Protein AF-A0A261Y0R3-F1 (afdb_monomer)

Foldseek 3Di:
DDDDDDDDDDDDDDDDDDDDDDDDDDDDDDDDDDDDDPPDDDDDDDDDDDDDPPPVVVVVVVVVVVVVVVCQQLDDPVCLVVLLVLLLLLLLLVLLLLLLLLVLLLCLLVVNPQALPLRLPSDSLSSLLSQCRPPPRSLVVLVSSLVSLVSNLVSLQVQQVSLGQQAPPDFPVCSNVPRHVVSVVVSVVSVVSSVSSVVSSPDDSVRSSCVVQPAAPDVCLQPPPVSLVVLLVLLVVLVVLLVVLLCCLVVVPCLLQWQLVDPPDPDPVVSVLLSNLSNLLSNLSSLVSNLVSVLSVVSNVDDDDPPDRYSSSVSLVVLSVDPNSSVVSNSSSVSSNSNSVSSNSCSPTGDVVGHHSVPPDPPDDDPPDPDDDDPDPDQWDKDKADAQGKDKDKDFDDAFFKKKKKKAWPDKDPLFKWKWKAAPVRHTPDTDGGDGIDMDIDGHHHGTMMMMMIGNSVGRHMMIMMTMDMDTRDPPPPDPPDDDDPVVVVVVVVVVVVVVVVSVVVVVVVVVVVVVVVVSVVVVVVVVVVVVVVVVVVVVVVVVVVVVVVVPPPPPPD

Mean predicted aligned error: 19.95 Å

Radius of gyration: 36.65 Å; Cα contacts (8 Å, |Δi|>4): 624; chains: 1; bounding box: 91×104×97 Å

InterPro domains:
  IPR009038 GOLD domain [PF01105] (384-553)
  IPR009038 GOLD domain [PS50866] (390-472)
  IPR009038 GOLD domain [SM01190] (380-553)
  IPR009597 Domain of unknown function DUF1206 [PF06724] (89-163)
  IPR015720 Transmembrane emp24 domain-containing protein [PTHR22811] (384-552)
  IPR036598 GOLD domain superfamily [SSF101576] (389-477)

Solvent-accessible surface area (backbone atoms only — not comparable to full-atom values): 31501 Å² total; per-residue (Å²): 133,83,88,87,90,82,87,87,79,87,85,86,89,80,89,81,87,86,88,80,92,81,90,82,85,93,82,83,82,87,80,86,78,76,94,70,85,87,85,75,90,86,77,93,76,95,77,86,86,81,100,70,62,67,70,59,52,50,50,49,51,52,48,50,50,56,45,54,65,57,56,72,51,66,51,64,78,88,48,42,68,57,46,36,51,35,51,28,48,23,28,41,43,50,13,54,54,35,32,48,44,12,50,47,41,34,35,52,75,70,65,52,84,46,60,78,72,32,58,62,39,76,48,76,66,24,45,52,44,42,42,52,51,39,82,94,52,10,61,59,51,50,51,54,48,46,54,30,46,54,43,29,33,54,45,25,43,48,37,21,74,56,35,46,37,55,39,91,90,48,58,71,66,62,32,44,47,62,24,24,48,48,30,37,55,49,22,53,56,50,47,54,52,45,53,53,50,57,55,53,73,74,46,52,75,70,52,52,49,52,59,66,75,60,54,50,64,58,61,61,42,61,73,34,72,70,23,41,50,51,40,52,54,49,20,53,51,27,46,52,48,17,53,52,25,42,51,40,25,73,69,43,72,67,44,79,52,26,58,60,58,46,90,84,48,88,54,67,68,57,39,52,51,54,53,50,30,41,28,48,14,29,40,21,50,14,53,53,29,40,53,53,18,52,48,39,50,46,61,72,75,47,84,79,62,98,80,66,46,36,71,69,32,47,50,49,54,60,33,56,72,40,74,69,36,43,53,49,41,42,52,40,13,53,22,24,35,37,26,13,54,33,28,45,48,41,42,74,38,39,53,55,70,44,67,33,76,82,70,64,76,78,82,63,92,76,73,84,72,91,77,77,81,87,77,86,79,72,79,66,50,74,46,79,37,45,46,60,26,69,53,74,50,74,50,80,41,51,62,64,23,38,46,33,45,38,39,35,47,75,44,40,81,89,36,52,36,31,37,40,29,27,43,67,83,73,46,76,78,47,76,46,76,67,40,39,61,53,76,49,77,49,66,31,86,58,68,39,49,33,38,40,34,44,36,33,66,86,29,87,77,46,42,34,32,38,39,36,37,81,49,44,98,53,74,71,75,80,82,77,88,71,84,78,56,74,66,60,54,55,51,48,56,50,51,52,53,51,50,54,52,50,55,53,49,53,53,52,53,57,53,51,51,56,55,48,53,54,50,50,55,51,51,53,54,53,50,54,53,52,51,52,53,51,52,50,52,52,51,50,55,52,49,52,51,51,50,53,53,58,70,70,57,70,81,78,83,124

Nearest PDB structures (foldseek):
  5gu5-assembly1_A  TM=9.757E-01  e=8.443E-09  Mus musculus
  5azw-assembly1_B  TM=9.640E-01  e=9.280E-09  Homo sapiens
  7rrm-assembly2_B-2  TM=8.337E-01  e=2.131E-06  Homo sapiens
  1sfp-assembly1_A-2  TM=5.080E-01  e=5.993E-03  Bos taurus
  6uzl-assembly1_B  TM=1.664E-01  e=9.117E+00  Escherichia coli

Organism: NCBI:txid1938954

Structure (mmCIF, N/CA/C/O backbone):
data_AF-A0A261Y0R3-F1
#
_entry.id   AF-A0A261Y0R3-F1
#
loop_
_atom_site.group_PDB
_atom_site.id
_atom_site.type_symbol
_atom_site.label_atom_id
_atom_site.label_alt_id
_atom_site.label_comp_id
_atom_site.label_asym_id
_atom_site.label_entity_id
_atom_site.label_seq_id
_atom_site.pdbx_PDB_ins_code
_atom_site.Cartn_x
_atom_site.Cartn_y
_atom_site.Cartn_z
_atom_site.occupancy
_atom_site.B_iso_or_equiv
_atom_site.auth_seq_id
_atom_site.auth_comp_id
_atom_site.auth_asym_id
_atom_site.auth_atom_id
_atom_site.pdbx_PDB_model_num
ATOM 1 N N . MET A 1 1 ? 40.720 69.774 -1.653 1.00 34.31 1 MET A N 1
ATOM 2 C CA . MET A 1 1 ? 41.125 68.834 -0.587 1.00 34.31 1 MET A CA 1
ATOM 3 C C . MET A 1 1 ? 40.063 67.745 -0.519 1.00 34.31 1 MET A C 1
ATOM 5 O O . MET A 1 1 ? 38.923 68.111 -0.297 1.00 34.31 1 MET A O 1
ATOM 9 N N . TYR A 1 2 ? 40.461 66.498 -0.815 1.00 32.59 2 TYR A N 1
ATOM 10 C CA . TYR A 1 2 ? 39.839 65.190 -0.502 1.00 32.59 2 TYR A CA 1
ATOM 11 C C . TYR A 1 2 ? 38.308 65.041 -0.673 1.00 32.59 2 TYR A C 1
ATOM 13 O O . TYR A 1 2 ? 37.530 65.667 0.028 1.00 32.59 2 TYR A O 1
ATOM 21 N N . ALA A 1 3 ? 37.837 64.347 -1.718 1.00 27.88 3 ALA A N 1
ATOM 22 C CA . ALA A 1 3 ? 37.644 62.885 -1.798 1.00 27.88 3 ALA A CA 1
ATOM 23 C C . ALA A 1 3 ? 36.544 62.378 -0.847 1.00 27.88 3 ALA A C 1
ATOM 25 O O . ALA A 1 3 ? 36.754 62.379 0.357 1.00 27.88 3 ALA A O 1
ATOM 26 N N . ASP A 1 4 ? 35.401 61.929 -1.379 1.00 28.25 4 ASP A N 1
ATOM 27 C CA . ASP A 1 4 ? 35.098 60.492 -1.429 1.00 28.25 4 ASP A CA 1
ATOM 28 C C . ASP A 1 4 ? 33.866 60.179 -2.304 1.00 28.25 4 ASP A C 1
ATOM 30 O O . ASP A 1 4 ? 33.031 61.027 -2.615 1.00 28.25 4 ASP A O 1
ATOM 34 N N . THR A 1 5 ? 33.826 58.932 -2.743 1.00 30.97 5 THR A N 1
ATOM 35 C CA . THR A 1 5 ? 33.056 58.329 -3.827 1.00 30.97 5 THR A CA 1
ATOM 36 C C . THR A 1 5 ? 31.648 57.877 -3.413 1.00 30.97 5 THR A C 1
ATOM 38 O O . THR A 1 5 ? 31.464 57.165 -2.433 1.00 30.97 5 THR A O 1
ATOM 41 N N . SER A 1 6 ? 30.625 58.222 -4.208 1.00 28.48 6 SER A N 1
ATOM 42 C CA . SER A 1 6 ? 29.364 57.462 -4.275 1.00 28.48 6 SER A CA 1
ATOM 43 C C . SER A 1 6 ? 28.665 57.660 -5.629 1.00 28.48 6 SER A C 1
ATOM 45 O O . SER A 1 6 ? 28.485 58.772 -6.119 1.00 28.48 6 SER A O 1
ATOM 47 N N . THR A 1 7 ? 28.319 56.545 -6.269 1.00 30.41 7 THR A N 1
ATOM 48 C CA . THR A 1 7 ? 27.635 56.441 -7.568 1.00 30.41 7 THR A CA 1
ATOM 49 C C . THR A 1 7 ? 26.170 56.895 -7.496 1.00 30.41 7 THR A C 1
ATOM 51 O O . THR A 1 7 ? 25.493 56.542 -6.523 1.00 30.41 7 THR A O 1
ATOM 54 N N . PRO A 1 8 ? 25.616 57.580 -8.518 1.00 30.44 8 PRO A N 1
ATOM 55 C CA . PRO A 1 8 ? 24.230 58.019 -8.498 1.00 30.44 8 PRO A CA 1
ATOM 56 C C . PRO A 1 8 ? 23.245 57.018 -9.121 1.00 30.44 8 PRO A C 1
ATOM 58 O O . PRO A 1 8 ? 23.555 56.184 -9.968 1.00 30.44 8 PRO A O 1
ATOM 61 N N . LYS A 1 9 ? 22.013 57.175 -8.644 1.00 25.30 9 LYS A N 1
ATOM 62 C CA . LYS A 1 9 ? 20.755 56.494 -8.948 1.00 25.30 9 LYS A CA 1
ATOM 63 C C . LYS A 1 9 ? 20.039 57.069 -10.193 1.00 25.30 9 LYS A C 1
ATOM 65 O O . LYS A 1 9 ? 19.976 58.285 -10.314 1.00 25.30 9 LYS A O 1
ATOM 70 N N . TYR A 1 10 ? 19.315 56.179 -10.899 1.00 30.14 10 TYR A N 1
ATOM 71 C CA . TYR A 1 10 ? 18.010 56.352 -11.602 1.00 30.14 10 TYR A CA 1
ATOM 72 C C . TYR A 1 10 ? 17.944 57.235 -12.878 1.00 30.14 10 TYR A C 1
ATOM 74 O O . TYR A 1 10 ? 18.709 58.185 -12.984 1.00 30.14 10 TYR A O 1
ATOM 82 N N . PRO A 1 11 ? 17.053 56.932 -13.868 1.00 32.66 11 PRO A N 1
ATOM 83 C CA . PRO A 1 11 ? 15.592 57.128 -13.730 1.00 32.66 11 PRO A CA 1
ATOM 84 C C . PRO A 1 11 ? 14.647 56.112 -14.425 1.00 32.66 11 PRO A C 1
ATOM 86 O O . PRO A 1 11 ? 14.987 55.453 -15.401 1.00 32.66 11 PRO A O 1
ATOM 89 N N . ARG A 1 12 ? 13.401 56.037 -13.919 1.00 32.41 12 ARG A N 1
ATOM 90 C CA . ARG A 1 12 ? 12.186 55.694 -14.700 1.00 32.41 12 ARG A CA 1
ATOM 91 C C . ARG A 1 12 ? 11.641 56.979 -15.337 1.00 32.41 12 ARG A C 1
ATOM 93 O O . ARG A 1 12 ? 11.852 58.040 -14.749 1.00 32.41 12 ARG A O 1
ATOM 100 N N . PRO A 1 13 ? 10.890 56.913 -16.448 1.00 34.12 13 PRO A N 1
ATOM 101 C CA . PRO A 1 13 ? 9.424 57.145 -16.400 1.00 34.12 13 PRO A CA 1
ATOM 102 C C . PRO A 1 13 ? 8.682 56.313 -17.496 1.00 34.12 13 PRO A C 1
ATOM 104 O O . PRO A 1 13 ? 9.340 55.729 -18.341 1.00 34.12 13 PRO A O 1
ATOM 107 N N . THR A 1 14 ? 7.363 56.113 -17.626 1.00 25.03 14 THR A N 1
ATOM 108 C CA . THR A 1 14 ? 6.108 56.587 -17.007 1.00 25.03 14 THR A CA 1
ATOM 109 C C . THR A 1 14 ? 4.926 55.846 -17.667 1.00 25.03 14 THR A C 1
ATOM 111 O O . THR A 1 14 ? 5.022 55.511 -18.841 1.00 25.03 14 THR A O 1
ATOM 114 N N . ALA A 1 15 ? 3.800 55.773 -16.933 1.00 29.19 15 ALA A N 1
ATOM 115 C CA . ALA A 1 15 ? 2.401 55.847 -17.410 1.00 29.19 15 ALA A CA 1
ATOM 116 C C . ALA A 1 15 ? 1.828 54.645 -18.213 1.00 29.19 15 ALA A C 1
ATOM 118 O O . ALA A 1 15 ? 2.502 54.061 -19.038 1.00 29.19 15 ALA A O 1
ATOM 119 N N . SER A 1 16 ? 0.562 54.225 -18.089 1.00 23.27 16 SER A N 1
ATOM 120 C CA . SER A 1 16 ? -0.589 54.709 -17.316 1.00 23.27 16 SER A CA 1
ATOM 121 C C . SER A 1 16 ? -1.772 53.727 -17.482 1.00 23.27 16 SER A C 1
ATOM 123 O O . SER A 1 16 ? -2.075 53.331 -18.598 1.00 23.27 16 SER A O 1
ATOM 125 N N . TRP A 1 17 ? -2.436 53.406 -16.363 1.00 24.73 17 TRP A N 1
ATOM 126 C CA . TRP A 1 17 ? -3.887 53.207 -16.155 1.00 24.73 17 TRP A CA 1
ATOM 127 C C . TRP A 1 17 ? -4.732 52.309 -17.086 1.00 24.73 17 TRP A C 1
ATOM 129 O O . TRP A 1 17 ? -5.070 52.676 -18.203 1.00 24.73 17 TRP A O 1
ATOM 139 N N . SER A 1 18 ? -5.337 51.254 -16.529 1.00 26.66 18 SER A N 1
ATOM 140 C CA . SER A 1 18 ? -6.698 51.292 -15.937 1.00 26.66 18 SER A CA 1
ATOM 141 C C . SER A 1 18 ? -7.334 49.895 -15.862 1.00 26.66 18 SER A C 1
ATOM 143 O O . SER A 1 18 ? -7.109 49.015 -16.686 1.00 26.66 18 SER A O 1
ATOM 145 N N . ALA A 1 19 ? -8.096 49.688 -14.792 1.00 30.17 19 ALA A N 1
ATOM 146 C CA . ALA A 1 19 ? -8.716 48.432 -14.404 1.00 30.17 19 ALA A CA 1
ATOM 147 C C . ALA A 1 19 ? -10.058 48.189 -15.114 1.00 30.17 19 ALA A C 1
ATOM 149 O O . ALA A 1 19 ? -10.829 49.126 -15.286 1.00 30.17 19 ALA A O 1
ATOM 150 N N . HIS A 1 20 ? -10.413 46.919 -15.354 1.00 25.52 20 HIS A N 1
ATOM 151 C CA . HIS A 1 20 ? -11.785 46.459 -15.119 1.00 25.52 20 HIS A CA 1
ATOM 152 C C . HIS A 1 20 ? -11.902 44.934 -14.960 1.00 25.52 20 HIS A C 1
ATOM 154 O O . HIS A 1 20 ? -11.542 44.145 -15.827 1.00 25.52 20 HIS A O 1
ATOM 160 N N . PHE A 1 21 ? -12.482 44.539 -13.827 1.00 30.06 21 PHE A N 1
ATOM 161 C CA . PHE A 1 21 ? -13.092 43.237 -13.568 1.00 30.06 21 PHE A CA 1
ATOM 162 C C . PHE A 1 21 ? -14.248 42.944 -14.544 1.00 30.06 21 PHE A C 1
ATOM 164 O O . PHE A 1 21 ? -15.192 43.735 -14.610 1.00 30.06 21 PHE A O 1
ATOM 171 N N . ARG A 1 22 ? -14.289 41.739 -15.139 1.00 25.25 22 ARG A N 1
ATOM 172 C CA . ARG A 1 22 ? -15.546 40.980 -15.308 1.00 25.25 22 ARG A CA 1
ATOM 173 C C . ARG A 1 22 ? -15.308 39.472 -15.506 1.00 25.25 22 ARG A C 1
ATOM 175 O O . ARG A 1 22 ? -14.418 39.048 -16.229 1.00 25.25 22 ARG A O 1
ATOM 182 N N . LYS A 1 23 ? -16.128 38.686 -14.800 1.00 26.17 23 LYS A N 1
ATOM 183 C CA . LYS A 1 23 ? -16.271 37.218 -14.817 1.00 26.17 23 LYS A CA 1
ATOM 184 C C . LYS A 1 23 ? -16.770 36.698 -16.181 1.00 26.17 23 LYS A C 1
ATOM 186 O O . LYS A 1 23 ? -17.637 37.349 -16.749 1.00 26.17 23 LYS A O 1
ATOM 191 N N . MET A 1 24 ? -16.381 35.476 -16.574 1.00 23.56 24 MET A N 1
ATOM 192 C CA . MET A 1 24 ? -17.251 34.282 -16.752 1.00 23.56 24 MET A CA 1
ATOM 193 C C . MET A 1 24 ? -16.729 33.272 -17.799 1.00 23.56 24 MET A C 1
ATOM 195 O O . MET A 1 24 ? -16.455 33.632 -18.931 1.00 23.56 24 MET A O 1
ATOM 199 N N . ASN A 1 25 ? -16.729 32.002 -17.367 1.00 23.44 25 ASN A N 1
ATOM 200 C CA . ASN A 1 25 ? -16.987 30.730 -18.067 1.00 23.44 25 ASN A CA 1
ATOM 201 C C . ASN A 1 25 ? -16.216 30.287 -19.331 1.00 23.44 25 ASN A C 1
ATOM 203 O O . ASN A 1 25 ? -16.218 30.976 -20.344 1.00 23.44 25 ASN A O 1
ATOM 207 N N . PRO A 1 26 ? -15.744 29.018 -19.340 1.00 29.41 26 PRO A N 1
ATOM 208 C CA . PRO A 1 26 ? -15.470 28.254 -20.545 1.00 29.41 26 PRO A CA 1
ATOM 209 C C . PRO A 1 26 ? -16.675 27.364 -20.900 1.00 29.41 26 PRO A C 1
ATOM 211 O O . PRO A 1 26 ? -17.088 26.486 -20.146 1.00 29.41 26 PRO A O 1
ATOM 214 N N . PHE A 1 27 ? -17.220 27.584 -22.081 1.00 29.11 27 PHE A N 1
ATOM 215 C CA . PHE A 1 27 ? -18.154 26.734 -22.813 1.00 29.11 27 PHE A CA 1
ATOM 216 C C . PHE A 1 27 ? -17.873 27.122 -24.278 1.00 29.11 27 PHE A C 1
ATOM 218 O O . PHE A 1 27 ? -17.597 28.282 -24.545 1.00 29.11 27 PHE A O 1
ATOM 225 N N . GLN A 1 28 ? -17.856 26.288 -25.303 1.00 25.39 28 GLN A N 1
ATOM 226 C CA . GLN A 1 28 ? -18.308 24.929 -25.549 1.00 25.39 28 GLN A CA 1
ATOM 227 C C . GLN A 1 28 ? -18.122 24.838 -27.069 1.00 25.39 28 GLN A C 1
ATOM 229 O O . GLN A 1 28 ? -18.602 25.728 -27.761 1.00 25.39 28 GLN A O 1
ATOM 234 N N . HIS A 1 29 ? -17.500 23.808 -27.628 1.00 24.48 29 HIS A N 1
ATOM 235 C CA . HIS A 1 29 ? -17.935 23.388 -28.956 1.00 24.48 29 HIS A CA 1
ATOM 236 C C . HIS A 1 29 ? -18.104 21.881 -28.937 1.00 24.48 29 HIS A C 1
ATOM 238 O O . HIS A 1 29 ? -17.184 21.105 -28.689 1.00 24.48 29 HIS A O 1
ATOM 244 N N . HIS A 1 30 ? -19.373 21.518 -29.079 1.00 26.02 30 HIS A N 1
ATOM 245 C CA . HIS A 1 30 ? -19.859 20.183 -29.331 1.00 26.02 30 HIS A CA 1
ATOM 246 C C . HIS A 1 30 ? -19.267 19.667 -30.644 1.00 26.02 30 HIS A C 1
ATOM 248 O O . HIS A 1 30 ? -19.454 20.291 -31.681 1.00 26.02 30 HIS A O 1
ATOM 254 N N . ALA A 1 31 ? -18.690 18.471 -30.608 1.00 25.45 31 ALA A N 1
ATOM 255 C CA . ALA A 1 31 ? -18.815 17.527 -31.707 1.00 25.45 31 ALA A CA 1
ATOM 256 C C . ALA A 1 31 ? -19.479 16.276 -31.125 1.00 25.45 31 ALA A C 1
ATOM 258 O O . ALA A 1 31 ? -18.895 15.535 -30.336 1.00 25.45 31 ALA A O 1
ATOM 259 N N . ARG A 1 32 ? -20.770 16.132 -31.422 1.00 24.27 32 ARG A N 1
ATOM 260 C CA . ARG A 1 32 ? -21.568 14.940 -31.150 1.00 24.27 32 ARG A CA 1
ATOM 261 C C . ARG A 1 32 ? -21.249 13.971 -32.290 1.00 24.27 32 ARG A C 1
ATOM 263 O O . ARG A 1 32 ? -21.796 14.136 -33.372 1.00 24.27 32 ARG A O 1
ATOM 270 N N . VAL A 1 33 ? -20.338 13.027 -32.076 1.00 27.70 33 VAL A N 1
ATOM 271 C CA . VAL A 1 33 ? -20.191 11.882 -32.983 1.00 27.70 33 VAL A CA 1
ATOM 272 C C . VAL A 1 33 ? -21.036 10.769 -32.383 1.00 27.70 33 VAL A C 1
ATOM 274 O O . VAL A 1 33 ? -20.774 10.320 -31.269 1.00 27.70 33 VAL A O 1
ATOM 277 N N . ASN A 1 34 ? -22.127 10.444 -33.071 1.00 25.38 34 ASN A N 1
ATOM 278 C CA . ASN A 1 34 ? -22.940 9.278 -32.769 1.00 25.38 34 ASN A CA 1
ATOM 279 C C . ASN A 1 34 ? -22.123 8.031 -33.121 1.00 25.38 34 ASN A C 1
ATOM 281 O O . ASN A 1 34 ? -21.558 7.970 -34.212 1.00 25.38 34 ASN A O 1
ATOM 285 N N . ASP A 1 35 ? -22.088 7.060 -32.211 1.00 30.53 35 ASP A N 1
ATOM 286 C CA . ASP A 1 35 ? -21.674 5.696 -32.524 1.00 30.53 35 ASP A CA 1
ATOM 287 C C . ASP A 1 35 ? -22.646 5.136 -33.574 1.00 30.53 35 ASP A C 1
ATOM 289 O O . ASP A 1 35 ? -23.838 4.971 -33.305 1.00 30.53 35 ASP A O 1
ATOM 293 N N . VAL A 1 36 ? -22.137 4.892 -34.780 1.00 33.00 36 VAL A N 1
ATOM 294 C CA . VAL A 1 36 ? -22.746 3.994 -35.760 1.00 33.00 36 VAL A CA 1
ATOM 295 C C . VAL A 1 36 ? -21.705 2.932 -36.077 1.00 33.00 36 VAL A C 1
ATOM 297 O O . VAL A 1 36 ? -20.539 3.240 -36.320 1.00 33.00 36 VAL A O 1
ATOM 300 N N . ASP A 1 37 ? -22.169 1.692 -36.004 1.00 31.95 37 ASP A N 1
ATOM 301 C CA . ASP A 1 37 ? -21.480 0.429 -36.231 1.00 31.95 37 ASP A CA 1
ATOM 302 C C . ASP A 1 37 ? -20.382 0.482 -37.309 1.00 31.95 37 ASP A C 1
ATOM 304 O O . ASP A 1 37 ? -20.664 0.562 -38.503 1.00 31.95 37 ASP A O 1
ATOM 308 N N . LEU A 1 38 ? -19.122 0.340 -36.892 1.00 31.03 38 LEU A N 1
ATOM 309 C CA . LEU A 1 38 ? -17.994 0.031 -37.777 1.00 31.03 38 LEU A CA 1
ATOM 310 C C . LEU A 1 38 ? -17.592 -1.438 -37.598 1.00 31.03 38 LEU A C 1
ATOM 312 O O . LEU A 1 38 ? -16.475 -1.751 -37.204 1.00 31.03 38 LEU A O 1
ATOM 316 N N . GLU A 1 39 ? -18.525 -2.349 -37.878 1.00 31.86 39 GLU A N 1
ATOM 317 C CA . GLU A 1 39 ? -18.206 -3.773 -38.082 1.00 31.86 39 GLU A CA 1
ATOM 318 C C . GLU A 1 39 ? -18.820 -4.343 -39.369 1.00 31.86 39 GLU A C 1
ATOM 320 O O . GLU A 1 39 ? -18.958 -5.552 -39.531 1.00 31.86 39 GLU A O 1
ATOM 325 N N . LYS A 1 40 ? -19.183 -3.499 -40.343 1.00 33.62 40 LYS A N 1
ATOM 326 C CA . LYS A 1 40 ? -19.582 -3.986 -41.670 1.00 33.62 40 LYS A CA 1
ATOM 327 C C . LYS A 1 40 ? -19.049 -3.088 -42.779 1.00 33.62 40 LYS A C 1
ATOM 329 O O . LYS A 1 40 ? -19.318 -1.897 -42.787 1.00 33.62 40 LYS A O 1
ATOM 334 N N . GLN A 1 41 ? -18.406 -3.747 -43.745 1.00 29.61 41 GLN A N 1
ATOM 335 C CA . GLN A 1 41 ? -17.941 -3.274 -45.056 1.00 29.61 41 GLN A CA 1
ATOM 336 C C . GLN A 1 41 ? -16.520 -2.700 -45.126 1.00 29.61 41 GLN A C 1
ATOM 338 O O . GLN A 1 41 ? -16.313 -1.499 -45.024 1.00 29.61 41 GLN A O 1
ATOM 343 N N . ALA A 1 42 ? -15.570 -3.567 -45.482 1.00 28.81 42 ALA A N 1
ATOM 344 C CA . ALA A 1 42 ? -14.589 -3.262 -46.525 1.00 28.81 42 ALA A CA 1
ATOM 345 C C . ALA A 1 42 ? -14.045 -4.577 -47.113 1.00 28.81 42 ALA A C 1
ATOM 347 O O . ALA A 1 42 ? -13.197 -5.243 -46.529 1.00 28.81 42 ALA A O 1
ATOM 348 N N . GLN A 1 43 ? -14.599 -4.969 -48.258 1.00 29.80 43 GLN A N 1
ATOM 349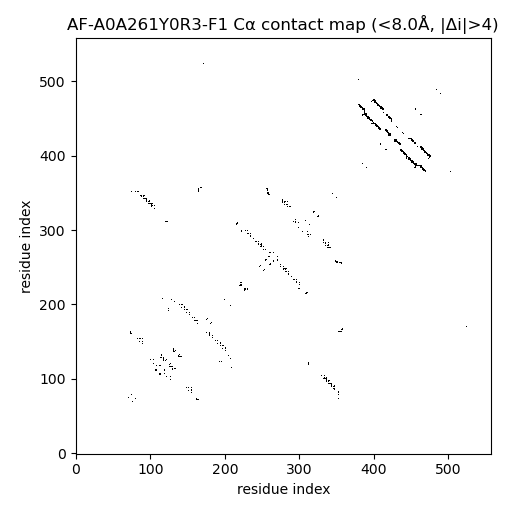 C CA . GLN A 1 43 ? -14.032 -5.951 -49.186 1.00 29.80 43 GLN A CA 1
ATOM 350 C C . GLN A 1 43 ? -13.111 -5.174 -50.152 1.00 29.80 43 GLN A C 1
ATOM 352 O O . GLN A 1 43 ? -13.426 -4.011 -50.436 1.00 29.80 43 GLN A O 1
ATOM 357 N N . PRO A 1 44 ? -11.990 -5.733 -50.643 1.00 32.88 44 PRO A N 1
ATOM 358 C CA . PRO A 1 44 ? -10.977 -4.937 -51.326 1.00 32.88 44 PRO A CA 1
ATOM 359 C C . PRO A 1 44 ? -11.442 -4.557 -52.738 1.00 32.88 44 PRO A C 1
ATOM 361 O O . PRO A 1 44 ? -12.013 -5.378 -53.457 1.00 32.88 44 PRO A O 1
ATOM 364 N N . ARG A 1 45 ? -11.192 -3.308 -53.141 1.00 28.05 45 ARG A N 1
ATOM 365 C CA . ARG A 1 45 ? -11.156 -2.911 -54.553 1.00 28.05 45 ARG A CA 1
ATOM 366 C C . ARG A 1 45 ? -9.771 -2.378 -54.874 1.00 28.05 45 ARG A C 1
ATOM 368 O O . ARG A 1 45 ? -9.328 -1.410 -54.261 1.00 28.05 45 ARG A O 1
ATOM 375 N N . ASP A 1 46 ? -9.157 -3.002 -55.866 1.00 37.41 46 ASP A N 1
ATOM 376 C CA . ASP A 1 46 ? -7.941 -2.563 -56.533 1.00 37.41 46 ASP A CA 1
ATOM 377 C C . ASP A 1 46 ? -8.189 -1.265 -57.306 1.00 37.41 46 ASP A C 1
ATOM 379 O O . ASP A 1 46 ? -8.961 -1.289 -58.260 1.00 37.41 46 ASP A O 1
ATOM 383 N N . ILE A 1 47 ? -7.520 -0.165 -56.937 1.00 32.72 47 ILE A N 1
ATOM 384 C CA . ILE A 1 47 ? -7.073 0.903 -57.854 1.00 32.72 47 ILE A CA 1
ATOM 385 C C . ILE A 1 47 ? -5.789 1.507 -57.264 1.00 32.72 47 ILE A C 1
ATOM 387 O O . ILE A 1 47 ? -5.764 1.925 -56.109 1.00 32.72 47 ILE A O 1
ATOM 391 N N . GLY A 1 48 ? -4.715 1.511 -58.056 1.00 30.22 48 GLY A N 1
ATOM 392 C CA . GLY A 1 48 ? -3.382 1.939 -57.641 1.00 30.22 48 GLY A CA 1
ATOM 393 C C . GLY A 1 48 ? -3.155 3.452 -57.561 1.00 30.22 48 GLY A C 1
ATOM 394 O O . GLY A 1 48 ? -3.928 4.253 -58.082 1.00 30.22 48 GLY A O 1
ATOM 395 N N . GLY A 1 49 ? -2.003 3.799 -56.975 1.00 31.34 49 GLY A N 1
ATOM 396 C CA . GLY A 1 49 ? -1.293 5.062 -57.199 1.00 31.34 49 GLY A CA 1
ATOM 397 C C . GLY A 1 49 ? -1.282 6.068 -56.039 1.00 31.34 49 GLY A C 1
ATOM 398 O O . GLY A 1 49 ? -2.301 6.665 -55.721 1.00 31.34 49 GLY A O 1
ATOM 399 N N . ASN A 1 50 ? -0.065 6.344 -55.548 1.00 30.56 50 ASN A N 1
ATOM 400 C CA . ASN A 1 50 ? 0.408 7.509 -54.775 1.00 30.56 50 ASN A CA 1
ATOM 401 C C . ASN A 1 50 ? 0.183 7.612 -53.245 1.00 30.56 50 ASN A C 1
ATOM 403 O O . ASN A 1 50 ? -0.785 8.172 -52.747 1.00 30.56 50 ASN A O 1
ATOM 407 N N . GLN A 1 51 ? 1.218 7.189 -52.505 1.00 37.69 51 GLN A N 1
ATOM 408 C CA . GLN A 1 51 ? 2.073 8.025 -51.631 1.00 37.69 51 GLN A CA 1
ATOM 409 C C . GLN A 1 51 ? 1.471 8.962 -50.553 1.00 37.69 51 GLN A C 1
ATOM 411 O O . GLN A 1 51 ? 2.155 9.877 -50.105 1.00 37.69 51 GLN A O 1
ATOM 416 N N . GLN A 1 52 ? 0.261 8.715 -50.044 1.00 33.28 52 GLN A N 1
ATOM 417 C CA . GLN A 1 52 ? -0.288 9.427 -48.865 1.00 33.28 52 GLN A CA 1
ATOM 418 C C . GLN A 1 52 ? -0.778 8.501 -47.729 1.00 33.28 52 GLN A C 1
ATOM 420 O O . GLN A 1 52 ? -1.611 8.890 -46.915 1.00 33.28 52 GLN A O 1
ATOM 425 N N . GLY A 1 53 ? -0.263 7.267 -47.650 1.00 30.56 53 GLY A N 1
ATOM 426 C CA . GLY A 1 53 ? -0.690 6.267 -46.653 1.00 30.56 53 GLY A CA 1
ATOM 427 C C . GLY A 1 53 ? -0.008 6.344 -45.277 1.00 30.56 53 GLY A C 1
ATOM 428 O O . GLY A 1 53 ? -0.594 5.916 -44.289 1.00 30.56 53 GLY A O 1
ATOM 429 N N . GLY A 1 54 ? 1.198 6.918 -45.181 1.00 37.81 54 GLY A N 1
ATOM 430 C CA . GLY A 1 54 ? 2.026 6.834 -43.964 1.00 37.81 54 GLY A CA 1
ATOM 431 C C . GLY A 1 54 ? 1.495 7.621 -42.757 1.00 37.81 54 GLY A C 1
ATOM 432 O O . GLY A 1 54 ? 1.506 7.120 -41.634 1.00 37.81 54 GLY A O 1
ATOM 433 N N . ASP A 1 55 ? 0.961 8.824 -42.980 1.00 39.66 55 ASP A N 1
ATOM 434 C CA . ASP A 1 55 ? 0.553 9.723 -41.886 1.00 39.66 55 ASP A CA 1
ATOM 435 C C . ASP A 1 55 ? -0.767 9.302 -41.218 1.00 39.66 55 ASP A C 1
ATOM 437 O O . ASP A 1 55 ? -0.998 9.565 -40.029 1.00 39.66 55 ASP A O 1
ATOM 441 N N . LEU A 1 56 ? -1.646 8.632 -41.972 1.00 41.12 56 LEU A N 1
ATOM 442 C CA . LEU A 1 56 ? -2.951 8.187 -41.483 1.00 41.12 56 LEU A CA 1
ATOM 443 C C . LEU A 1 56 ? -2.836 6.877 -40.691 1.00 41.12 56 LEU A C 1
ATOM 445 O O . LEU A 1 56 ? -3.482 6.732 -39.653 1.00 41.12 56 LEU A O 1
ATOM 449 N N . GLU A 1 57 ? -1.978 5.959 -41.141 1.00 44.53 57 GLU A N 1
ATOM 450 C CA . GLU A 1 57 ? -1.714 4.679 -40.475 1.00 44.53 57 GLU A CA 1
ATOM 451 C C . GLU A 1 57 ? -0.911 4.884 -39.181 1.00 44.53 57 GLU A C 1
ATOM 453 O O . GLU A 1 57 ? -1.284 4.350 -38.133 1.00 44.53 57 GLU A O 1
ATOM 458 N N . GLY A 1 58 ? 0.075 5.792 -39.202 1.00 41.44 58 GLY A N 1
ATOM 459 C CA . GLY A 1 58 ? 0.796 6.241 -38.008 1.00 41.44 58 GLY A CA 1
ATOM 460 C C . GLY A 1 58 ? -0.105 6.959 -36.997 1.00 41.44 58 GLY A C 1
ATOM 461 O O . GLY A 1 58 ? -0.035 6.686 -35.800 1.00 41.44 58 GLY A O 1
ATOM 462 N N . SER A 1 59 ? -1.033 7.811 -37.450 1.00 41.44 59 SER A N 1
ATOM 463 C CA . SER A 1 59 ? -2.009 8.452 -36.555 1.00 41.44 59 SER A CA 1
ATOM 464 C C . SER A 1 59 ? -3.005 7.459 -35.950 1.00 41.44 59 SER A C 1
ATOM 466 O O . SER A 1 59 ? -3.427 7.645 -34.807 1.00 41.44 59 SER A O 1
ATOM 468 N N . LEU A 1 60 ? -3.390 6.409 -36.682 1.00 47.88 60 LEU A N 1
ATOM 469 C CA . LEU A 1 60 ? -4.306 5.378 -36.195 1.00 47.88 60 LEU A CA 1
ATOM 470 C C . LEU A 1 60 ? -3.620 4.461 -35.177 1.00 47.88 60 LEU A C 1
ATOM 472 O O . LEU A 1 60 ? -4.208 4.188 -34.132 1.00 47.88 60 LEU A O 1
ATOM 476 N N . GLU A 1 61 ? -2.382 4.038 -35.432 1.00 51.44 61 GLU A N 1
ATOM 477 C CA . GLU A 1 61 ? -1.558 3.286 -34.478 1.00 51.44 61 GLU A CA 1
ATOM 478 C C . GLU A 1 61 ? -1.266 4.126 -33.232 1.00 51.44 61 GLU A C 1
ATOM 480 O O . GLU A 1 61 ? -1.525 3.673 -32.121 1.00 51.44 61 GLU A O 1
ATOM 485 N N . GLN A 1 62 ? -0.914 5.406 -33.384 1.00 44.62 62 GLN A N 1
ATOM 486 C CA . GLN A 1 62 ? -0.733 6.311 -32.250 1.00 44.62 62 GLN A CA 1
ATOM 487 C C . GLN A 1 62 ? -2.043 6.539 -31.482 1.00 44.62 62 GLN A C 1
ATOM 489 O O . GLN A 1 62 ? -2.037 6.645 -30.255 1.00 44.62 62 GLN A O 1
ATOM 494 N N . GLN A 1 63 ? -3.198 6.609 -32.151 1.00 48.12 63 GLN A N 1
ATOM 495 C CA . GLN A 1 63 ? -4.499 6.700 -31.482 1.00 48.12 63 GLN A CA 1
ATOM 496 C C . GLN A 1 63 ? -4.897 5.390 -30.796 1.00 48.12 63 GLN A C 1
ATOM 498 O O . GLN A 1 63 ? -5.451 5.451 -29.697 1.00 48.12 63 GLN A O 1
ATOM 503 N N . LYS A 1 64 ? -4.587 4.226 -31.379 1.00 47.38 64 LYS A N 1
ATOM 504 C CA . LYS A 1 64 ? -4.776 2.903 -30.766 1.00 47.38 64 LYS A CA 1
ATOM 505 C C . LYS A 1 64 ? -3.864 2.719 -29.565 1.00 47.38 64 LYS A C 1
ATOM 507 O O . LYS A 1 64 ? -4.325 2.225 -28.545 1.00 47.38 64 LYS A O 1
ATOM 512 N N . GLU A 1 65 ? -2.619 3.167 -29.638 1.00 46.31 65 GLU A N 1
ATOM 513 C CA . GLU A 1 65 ? -1.641 3.085 -28.559 1.00 46.31 65 GLU A CA 1
ATOM 514 C C . GLU A 1 65 ? -2.018 4.037 -27.419 1.00 46.31 65 GLU A C 1
ATOM 516 O O . GLU A 1 65 ? -2.137 3.611 -26.271 1.00 46.31 65 GLU A O 1
ATOM 521 N N . ASN A 1 66 ? -2.407 5.277 -27.743 1.00 41.41 66 ASN A N 1
ATOM 522 C CA . ASN A 1 66 ? -3.009 6.220 -26.798 1.00 41.41 66 ASN A CA 1
ATOM 523 C C . ASN A 1 66 ? -4.332 5.699 -26.204 1.00 41.41 66 ASN A C 1
ATOM 525 O O . ASN A 1 66 ? -4.648 5.987 -25.047 1.00 41.41 66 ASN A O 1
ATOM 529 N N . ALA A 1 67 ? -5.141 4.954 -26.964 1.00 40.34 67 ALA A N 1
ATOM 530 C CA . ALA A 1 67 ? -6.371 4.327 -26.479 1.00 40.34 67 ALA A CA 1
ATOM 531 C C . ALA A 1 67 ? -6.075 3.120 -25.570 1.00 40.34 67 ALA A C 1
ATOM 533 O O . ALA A 1 67 ? -6.703 3.001 -24.515 1.00 40.34 67 ALA A O 1
ATOM 534 N N . LYS A 1 68 ? -5.071 2.304 -25.913 1.00 38.44 68 LYS A N 1
ATOM 535 C CA . LYS A 1 68 ? -4.564 1.148 -25.157 1.00 38.44 68 LYS A CA 1
ATOM 536 C C . LYS A 1 68 ? -3.956 1.597 -23.826 1.00 38.44 68 LYS A C 1
ATOM 538 O O . LYS A 1 68 ? -4.300 1.052 -22.775 1.00 38.44 68 LYS A O 1
ATOM 543 N N . GLU A 1 69 ? -3.194 2.691 -23.830 1.00 43.41 69 GLU A N 1
ATOM 544 C CA . GLU A 1 69 ? -2.710 3.379 -22.630 1.00 43.41 69 GLU A CA 1
ATOM 545 C C . GLU A 1 69 ? -3.850 3.948 -21.764 1.00 43.41 69 GLU A C 1
ATOM 547 O O . GLU A 1 69 ? -3.754 4.004 -20.534 1.00 43.41 69 GLU A O 1
ATOM 552 N N . ARG A 1 70 ? -4.954 4.404 -22.361 1.00 43.50 70 ARG A N 1
ATOM 553 C CA . ARG A 1 70 ? -6.097 4.951 -21.606 1.00 43.50 70 ARG A CA 1
ATOM 554 C C . ARG A 1 70 ? -6.960 3.851 -20.977 1.00 43.50 70 ARG A C 1
ATOM 556 O O . ARG A 1 70 ? -7.529 4.074 -19.905 1.00 43.50 70 ARG A O 1
ATOM 563 N N . THR A 1 71 ? -7.014 2.658 -21.572 1.00 40.22 71 THR A N 1
ATOM 564 C CA . THR A 1 71 ? -7.765 1.496 -21.055 1.00 40.22 71 THR A CA 1
ATOM 565 C C . THR A 1 71 ? -7.100 0.757 -19.885 1.00 40.22 71 THR A C 1
ATOM 567 O O . THR A 1 71 ? -7.798 0.104 -19.111 1.00 40.22 71 THR A O 1
ATOM 570 N N . THR A 1 72 ? -5.789 0.900 -19.671 1.00 43.22 72 THR A N 1
ATOM 571 C CA . THR A 1 72 ? -5.029 0.179 -18.621 1.00 43.22 72 THR A CA 1
ATOM 572 C C . THR A 1 72 ? -5.208 0.715 -17.197 1.00 43.22 72 THR A C 1
ATOM 574 O O . THR A 1 72 ? -4.697 0.130 -16.247 1.00 43.22 72 THR A O 1
ATOM 577 N N . SER A 1 73 ? -5.982 1.787 -16.993 1.00 49.06 73 SER A N 1
ATOM 578 C CA . SER A 1 73 ? -6.341 2.274 -15.648 1.00 49.06 73 SER A CA 1
ATOM 579 C C . SER A 1 73 ? -7.351 1.372 -14.912 1.00 49.06 73 SER A C 1
ATOM 581 O O . SER A 1 73 ? -7.731 1.671 -13.779 1.00 49.06 73 SER A O 1
ATOM 583 N N . GLY A 1 74 ? -7.814 0.284 -15.544 1.00 53.75 74 GLY A N 1
ATOM 584 C CA . GLY A 1 74 ? -8.813 -0.642 -14.996 1.00 53.75 74 GLY A CA 1
ATOM 585 C C . GLY A 1 74 ? -10.214 -0.033 -14.850 1.00 53.75 74 GLY A C 1
ATOM 586 O O . GLY A 1 74 ? -11.151 -0.713 -14.436 1.00 53.75 74 GLY A O 1
ATOM 587 N N . VAL A 1 75 ? -10.388 1.247 -15.200 1.00 61.91 75 VAL A N 1
ATOM 588 C CA . VAL A 1 75 ? -11.631 1.994 -15.019 1.00 61.91 75 VAL A CA 1
ATOM 589 C C . VAL A 1 75 ? -12.081 2.592 -16.349 1.00 61.91 75 VAL A C 1
ATOM 591 O O . VAL A 1 75 ? -11.359 3.338 -17.003 1.00 61.91 75 VAL A O 1
ATOM 594 N N . LYS A 1 76 ? -13.340 2.332 -16.718 1.00 63.47 76 LYS A N 1
ATOM 595 C CA . LYS A 1 76 ? -13.982 2.955 -17.885 1.00 63.47 76 LYS A CA 1
ATOM 596 C C . LYS A 1 76 ? -13.987 4.489 -17.749 1.00 63.47 76 LYS A C 1
ATOM 598 O O . 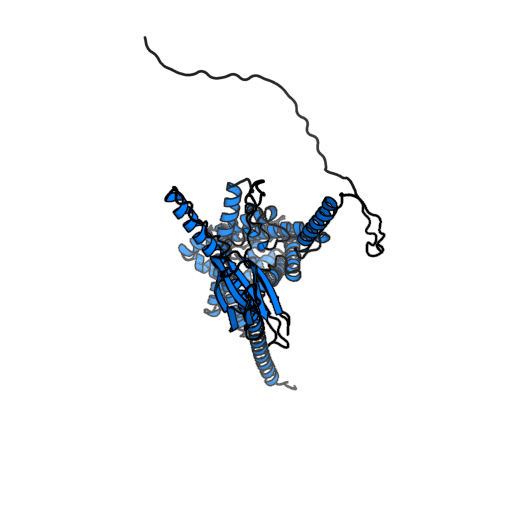LYS A 1 76 ? -14.416 5.014 -16.721 1.00 63.47 76 LYS A O 1
ATOM 603 N N . ARG A 1 77 ? -13.637 5.211 -18.823 1.00 63.62 77 ARG A N 1
ATOM 604 C CA . ARG A 1 77 ? -13.557 6.692 -18.907 1.00 63.62 77 ARG A CA 1
ATOM 605 C C . ARG A 1 77 ? -14.776 7.429 -18.326 1.00 63.62 77 ARG A C 1
ATOM 607 O O . ARG A 1 77 ? -14.632 8.488 -17.717 1.00 63.62 77 ARG A O 1
ATOM 614 N N . LYS A 1 78 ? -15.975 6.840 -18.431 1.00 73.81 78 LYS A N 1
ATOM 615 C CA . LYS A 1 78 ? -17.218 7.384 -17.853 1.00 73.81 78 LYS A CA 1
ATOM 616 C C . LYS A 1 78 ? -17.179 7.569 -16.325 1.00 73.81 78 LYS A C 1
ATOM 618 O O . LYS A 1 78 ? -17.847 8.458 -15.808 1.00 73.81 78 LYS A O 1
ATOM 623 N N . HIS A 1 79 ? -16.379 6.781 -15.603 1.00 76.94 79 HIS A N 1
ATOM 624 C CA . HIS A 1 79 ? -16.294 6.814 -14.136 1.00 76.94 79 HIS A CA 1
ATOM 625 C C . HIS A 1 79 ? -15.095 7.610 -13.597 1.00 76.94 79 HIS A C 1
ATOM 627 O O . HIS A 1 79 ? -15.036 7.895 -12.403 1.00 76.94 79 HIS A O 1
ATOM 633 N N . GLU A 1 80 ? -14.165 8.038 -14.453 1.00 75.31 80 GLU A N 1
ATOM 634 C CA . GLU A 1 80 ? -12.933 8.726 -14.042 1.00 75.31 80 GLU A CA 1
ATOM 635 C C . GLU A 1 80 ? -13.217 10.052 -13.314 1.00 75.31 80 GLU A C 1
ATOM 637 O O . GLU A 1 80 ? -12.611 10.370 -12.291 1.00 75.31 80 GLU A O 1
ATOM 642 N N . ARG A 1 81 ? -14.192 10.833 -13.804 1.00 81.69 81 ARG A N 1
ATOM 643 C CA . ARG A 1 81 ? -14.596 12.097 -13.164 1.00 81.69 81 ARG A CA 1
ATOM 644 C C . ARG A 1 81 ? -15.189 11.862 -11.772 1.00 81.69 81 ARG A C 1
ATOM 646 O O . ARG A 1 81 ? -14.840 12.594 -10.848 1.00 81.69 81 ARG A O 1
ATOM 653 N N . ALA A 1 82 ? -16.032 10.840 -11.628 1.00 82.25 82 ALA A N 1
ATOM 654 C CA . ALA A 1 82 ? -16.624 10.474 -10.347 1.00 82.25 82 ALA A CA 1
ATOM 655 C C . ALA A 1 82 ? -15.542 10.021 -9.356 1.00 82.25 82 ALA A C 1
ATOM 657 O O . ALA A 1 82 ? -15.483 10.540 -8.247 1.00 82.25 82 ALA A O 1
ATOM 658 N N . LEU A 1 83 ? -14.616 9.153 -9.773 1.00 79.81 83 LEU A N 1
ATOM 659 C CA . LEU A 1 83 ? -13.523 8.675 -8.916 1.00 79.81 83 LEU A CA 1
ATOM 660 C C . LEU A 1 83 ? -12.568 9.782 -8.482 1.00 79.81 83 LEU A C 1
ATOM 662 O O . LEU A 1 83 ? -12.156 9.808 -7.324 1.00 79.81 83 LEU A O 1
ATOM 666 N N . ARG A 1 84 ? -12.249 10.726 -9.378 1.00 83.69 84 ARG A N 1
ATOM 667 C CA . ARG A 1 84 ? -11.475 11.920 -9.012 1.00 83.69 84 ARG A CA 1
ATOM 668 C C . ARG A 1 84 ? -12.153 12.701 -7.902 1.00 83.69 84 ARG A C 1
ATOM 670 O O . ARG A 1 84 ? -11.488 13.117 -6.962 1.00 83.69 84 ARG A O 1
ATOM 677 N N . TRP A 1 85 ? -13.458 12.916 -8.007 1.00 86.62 85 TRP A N 1
ATOM 678 C CA . TRP A 1 85 ? -14.193 13.664 -6.996 1.00 86.62 85 TRP A CA 1
ATOM 679 C C . TRP A 1 85 ? -14.292 12.890 -5.672 1.00 86.62 85 TRP A C 1
ATOM 681 O O . TRP A 1 85 ? -13.916 13.425 -4.629 1.00 86.62 85 TRP A O 1
ATOM 691 N N . LEU A 1 86 ? -14.681 11.611 -5.725 1.00 85.56 86 LEU A N 1
ATOM 692 C CA . LEU A 1 86 ? -14.801 10.730 -4.557 1.00 85.56 86 LEU A CA 1
ATOM 693 C C . LEU A 1 86 ? -13.474 10.604 -3.792 1.00 85.56 86 LEU A C 1
ATOM 695 O O . LEU A 1 86 ? -13.441 10.772 -2.573 1.00 85.56 86 LEU A O 1
ATOM 699 N N . GLY A 1 87 ? -12.365 10.383 -4.503 1.00 83.12 87 GLY A N 1
ATOM 700 C CA . GLY A 1 87 ? -11.038 10.275 -3.901 1.00 83.12 87 GLY A CA 1
ATOM 701 C C . GLY A 1 87 ? -10.607 11.557 -3.183 1.00 83.12 87 GLY A C 1
ATOM 702 O O . GLY A 1 87 ? -10.104 11.500 -2.061 1.00 83.12 87 GLY A O 1
ATOM 703 N N . ARG A 1 88 ? -10.863 12.732 -3.774 1.00 89.12 88 ARG A N 1
ATOM 704 C CA . ARG A 1 88 ? -10.521 14.031 -3.165 1.00 89.12 88 ARG A CA 1
ATOM 705 C C . ARG A 1 88 ? -11.310 14.315 -1.894 1.00 89.12 88 ARG A C 1
ATOM 707 O O . ARG A 1 88 ? -10.714 14.695 -0.889 1.00 89.12 88 ARG A O 1
ATOM 714 N N . VAL A 1 89 ? -12.627 14.108 -1.930 1.00 87.75 89 VAL A N 1
ATOM 715 C CA . VAL A 1 89 ? -13.491 14.260 -0.747 1.00 87.75 89 VAL A CA 1
ATOM 716 C C . VAL A 1 89 ? -13.055 13.286 0.347 1.00 87.75 89 VAL A C 1
ATOM 718 O O . VAL A 1 89 ? -12.935 13.658 1.513 1.00 87.75 89 VAL A O 1
ATOM 721 N N . GLY A 1 90 ? -12.721 12.059 -0.046 1.00 83.81 90 GLY A N 1
ATOM 722 C CA . GLY A 1 90 ? -12.242 11.026 0.853 1.00 83.81 90 GLY A CA 1
ATOM 723 C C . GLY A 1 90 ? -10.940 11.372 1.584 1.00 83.81 90 GLY A C 1
ATOM 724 O O . GLY A 1 90 ? -10.850 11.230 2.805 1.00 83.81 90 GLY A O 1
ATOM 725 N N . PHE A 1 91 ? -9.925 11.860 0.866 1.00 87.81 91 PHE A N 1
ATOM 726 C CA . PHE A 1 91 ? -8.667 12.296 1.486 1.00 87.81 91 PHE A CA 1
ATOM 727 C C . PHE A 1 91 ? -8.840 13.534 2.372 1.00 87.81 91 PHE A C 1
ATOM 729 O O . PHE A 1 91 ? -8.163 13.637 3.396 1.00 87.81 91 PHE A O 1
ATOM 736 N N . PHE A 1 92 ? -9.782 14.419 2.038 1.00 90.44 92 PHE A N 1
ATOM 737 C CA . PHE A 1 92 ? -10.118 15.564 2.879 1.00 90.44 92 PHE A CA 1
ATOM 738 C C . PHE A 1 92 ? -10.741 15.112 4.205 1.00 90.44 92 PHE A C 1
ATOM 740 O O . PHE A 1 92 ? -10.253 15.489 5.269 1.00 90.44 92 PHE A O 1
ATOM 747 N N . ALA A 1 93 ? -11.746 14.231 4.161 1.00 83.75 93 ALA A N 1
ATOM 748 C CA . ALA A 1 93 ? -12.355 13.661 5.365 1.00 83.75 93 ALA A CA 1
ATOM 749 C C . ALA A 1 93 ? -11.312 12.945 6.239 1.00 83.75 93 ALA A C 1
ATOM 751 O O . ALA A 1 93 ? -11.263 13.130 7.455 1.00 83.75 93 ALA A O 1
ATOM 752 N N . LYS A 1 94 ? -10.411 12.184 5.607 1.00 85.25 94 LYS A N 1
ATOM 753 C CA . LYS A 1 94 ? -9.291 11.532 6.287 1.00 85.25 94 LYS A CA 1
ATOM 754 C C . LYS A 1 94 ? -8.375 12.538 6.989 1.00 85.25 94 LYS A C 1
ATOM 756 O O . LYS A 1 94 ? -7.982 12.289 8.125 1.00 85.25 94 LYS A O 1
ATOM 761 N N . ALA A 1 95 ? -8.038 13.650 6.341 1.00 90.75 95 ALA A N 1
ATOM 762 C CA . ALA A 1 95 ? -7.213 14.684 6.951 1.00 90.75 95 ALA A CA 1
ATOM 763 C C . ALA A 1 95 ? -7.869 15.297 8.192 1.00 90.75 95 ALA A C 1
ATOM 765 O O . ALA A 1 95 ? -7.209 15.419 9.219 1.00 90.75 95 ALA A O 1
ATOM 766 N N . VAL A 1 96 ? -9.165 15.615 8.121 1.00 86.81 96 VAL A N 1
ATOM 767 C CA . VAL A 1 96 ? -9.920 16.156 9.262 1.00 86.81 96 VAL A CA 1
ATOM 768 C C . VAL A 1 96 ? -9.868 15.194 10.449 1.00 86.81 96 VAL A C 1
ATOM 770 O O . VAL A 1 96 ? -9.508 15.603 11.548 1.00 86.81 96 VAL A O 1
ATOM 773 N N . VAL A 1 97 ? -10.132 13.902 10.224 1.00 83.00 97 VAL A N 1
ATOM 774 C CA . VAL A 1 97 ? -10.078 12.884 11.288 1.00 83.00 97 VAL A CA 1
ATOM 775 C C . VAL A 1 97 ? -8.694 12.835 11.943 1.00 83.00 97 VAL A C 1
ATOM 777 O O . VAL A 1 97 ? -8.597 12.927 13.162 1.00 83.00 97 VAL A O 1
ATOM 780 N N . TYR A 1 98 ? -7.617 12.732 11.159 1.00 87.38 98 TYR A N 1
ATOM 781 C CA . TYR A 1 98 ? -6.259 12.651 11.713 1.00 87.38 98 TYR A CA 1
ATOM 782 C C . TYR A 1 98 ? -5.799 13.941 12.399 1.00 87.38 98 TYR A C 1
ATOM 784 O O . TYR A 1 98 ? -5.091 13.867 13.401 1.00 87.38 98 TYR A O 1
ATOM 792 N N . GLY A 1 99 ? -6.221 15.103 11.895 1.00 90.44 99 GLY A N 1
ATOM 793 C CA . GLY A 1 99 ? -5.912 16.392 12.507 1.00 90.44 99 GLY A CA 1
ATOM 794 C C . GLY A 1 99 ? -6.548 16.525 13.888 1.00 90.44 99 GLY A C 1
ATOM 795 O O . GLY A 1 99 ? -5.874 16.934 14.828 1.00 90.44 99 GLY A O 1
ATOM 796 N N . ILE A 1 100 ? -7.810 16.106 14.032 1.00 82.56 100 ILE A N 1
ATOM 797 C CA . ILE A 1 100 ? -8.515 16.164 15.318 1.00 82.56 100 ILE A CA 1
ATOM 798 C C . ILE A 1 100 ? -7.969 15.119 16.297 1.00 82.56 100 ILE A C 1
ATOM 800 O O . ILE A 1 100 ? -7.785 15.452 17.463 1.00 82.56 100 ILE A O 1
ATOM 804 N N . ILE A 1 101 ? -7.637 13.901 15.839 1.00 82.25 101 ILE A N 1
ATOM 805 C CA . ILE A 1 101 ? -6.950 12.902 16.684 1.00 82.25 101 ILE A CA 1
ATOM 806 C C . ILE A 1 101 ? -5.652 13.496 17.242 1.00 82.25 101 ILE A C 1
ATOM 808 O O . ILE A 1 101 ? -5.456 13.495 18.451 1.00 82.25 101 ILE A O 1
ATOM 812 N N . GLY A 1 102 ? -4.788 14.048 16.380 1.00 86.94 102 GLY A N 1
ATOM 813 C CA . GLY A 1 102 ? -3.513 14.620 16.816 1.00 86.94 102 GLY A CA 1
ATOM 814 C C . GLY A 1 102 ? -3.676 15.808 17.770 1.00 86.94 102 GLY A C 1
ATOM 815 O O . GLY A 1 102 ? -2.955 15.898 18.761 1.00 86.94 102 GLY A O 1
ATOM 816 N N . ALA A 1 103 ? -4.655 16.684 17.517 1.00 84.38 103 ALA A N 1
ATOM 817 C CA . ALA A 1 103 ? -4.965 17.807 18.400 1.00 84.38 103 ALA A CA 1
ATOM 818 C C . ALA A 1 103 ? -5.471 17.347 19.778 1.00 84.38 103 ALA A C 1
ATOM 820 O O . ALA A 1 103 ? -5.055 17.903 20.792 1.00 84.38 103 ALA A O 1
ATOM 821 N N . LEU A 1 104 ? -6.318 16.315 19.828 1.00 76.94 104 LEU A N 1
ATOM 822 C CA . LEU A 1 104 ? -6.819 15.736 21.077 1.00 76.94 104 LEU A CA 1
ATOM 823 C C . LEU A 1 104 ? -5.715 15.087 21.908 1.00 76.94 104 LEU A C 1
ATOM 825 O O . LEU A 1 104 ? -5.657 15.318 23.114 1.00 76.94 104 LEU A O 1
ATOM 829 N N . THR A 1 105 ? -4.821 14.330 21.266 1.00 78.19 105 THR A N 1
ATOM 830 C CA . THR A 1 105 ? -3.667 13.724 21.942 1.00 78.19 105 THR A CA 1
ATOM 831 C C . THR A 1 105 ? -2.805 14.792 22.621 1.00 78.19 105 THR A C 1
ATOM 833 O O . THR A 1 105 ? -2.391 14.615 23.761 1.00 78.19 105 THR A O 1
ATOM 836 N N . ILE A 1 106 ? -2.584 15.943 21.974 1.00 82.69 106 ILE A N 1
ATOM 837 C CA . ILE A 1 106 ? -1.825 17.054 22.576 1.00 82.69 106 ILE A CA 1
ATOM 838 C C . ILE A 1 106 ? -2.632 17.748 23.685 1.00 82.69 106 ILE A C 1
ATOM 840 O O . ILE A 1 106 ? -2.091 18.019 24.758 1.00 82.69 106 ILE A O 1
ATOM 844 N N . ALA A 1 107 ? -3.916 18.031 23.443 1.00 77.12 107 ALA A N 1
ATOM 845 C CA . ALA A 1 107 ? -4.779 18.743 24.385 1.00 77.12 107 ALA A CA 1
ATOM 846 C C . ALA A 1 107 ? -4.908 18.013 25.733 1.00 77.12 107 ALA A C 1
ATOM 848 O O . ALA A 1 107 ? -4.900 18.660 26.780 1.00 77.12 107 ALA A O 1
ATOM 849 N N . ASN A 1 108 ? -4.958 16.678 25.708 1.00 71.19 108 ASN A N 1
ATOM 850 C CA . ASN A 1 108 ? -5.016 15.846 26.909 1.00 71.19 108 ASN A CA 1
ATOM 851 C C . ASN A 1 108 ? -3.775 16.034 27.803 1.00 71.19 108 ASN A C 1
ATOM 853 O O . ASN A 1 108 ? -3.887 16.248 29.008 1.00 71.19 108 ASN A O 1
ATOM 857 N N . ILE A 1 109 ? -2.580 16.047 27.208 1.00 72.56 109 ILE A N 1
ATOM 858 C CA . ILE A 1 109 ? -1.315 16.213 27.944 1.00 72.56 109 ILE A CA 1
ATOM 859 C C . ILE A 1 109 ? -1.174 17.636 28.486 1.00 72.56 109 ILE A C 1
ATOM 861 O O . ILE A 1 109 ? -0.664 17.834 29.587 1.00 72.56 109 ILE A O 1
ATOM 865 N N . ALA A 1 110 ? -1.630 18.629 27.718 1.00 73.19 110 ALA A N 1
ATOM 866 C CA . ALA A 1 110 ? -1.577 20.037 28.099 1.00 73.19 110 ALA A CA 1
ATOM 867 C C . ALA A 1 110 ? -2.532 20.393 29.255 1.00 73.19 110 ALA A C 1
ATOM 869 O O . ALA A 1 110 ? -2.534 21.536 29.706 1.00 73.19 110 ALA A O 1
ATOM 870 N N . GLY A 1 111 ? -3.357 19.447 29.726 1.00 63.81 111 GLY A N 1
ATOM 871 C CA . GLY A 1 111 ? -4.351 19.695 30.771 1.00 63.81 111 GLY A CA 1
ATOM 872 C C . GLY A 1 111 ? -5.485 20.614 30.312 1.00 63.81 111 GLY A C 1
ATOM 873 O O . GLY A 1 111 ? -6.227 21.143 31.140 1.00 63.81 111 GLY A O 1
ATOM 874 N N . TRP A 1 112 ? -5.635 20.814 28.997 1.00 62.94 112 TRP A N 1
ATOM 875 C CA . TRP A 1 112 ? -6.759 21.564 28.458 1.00 62.94 112 TRP A CA 1
ATOM 876 C C . TRP A 1 112 ? -8.025 20.742 28.701 1.00 62.94 112 TRP A C 1
ATOM 878 O O . TRP A 1 112 ? -8.175 19.643 28.166 1.00 62.94 112 TRP A O 1
ATOM 888 N N . SER A 1 113 ? -8.952 21.270 29.504 1.00 57.66 113 SER A N 1
ATOM 889 C CA . SER A 1 113 ? -10.251 20.631 29.733 1.00 57.66 113 SER A CA 1
ATOM 890 C C . SER A 1 113 ? -11.032 20.598 28.422 1.00 57.66 113 SER A C 1
ATOM 892 O O . SER A 1 113 ? -11.588 21.603 27.977 1.00 57.66 113 SER A O 1
ATOM 894 N N . ALA A 1 114 ? -11.013 19.447 27.755 1.00 58.38 114 ALA A N 1
ATOM 895 C CA . ALA A 1 114 ? -11.757 19.245 26.527 1.00 58.38 114 ALA A CA 1
ATOM 896 C C . ALA A 1 114 ? -13.272 19.261 26.833 1.00 58.38 114 ALA A C 1
ATOM 898 O O . ALA A 1 114 ? -13.694 18.681 27.841 1.00 58.38 114 ALA A O 1
ATOM 899 N N . PRO A 1 115 ? -14.108 19.905 25.995 1.00 55.81 115 PRO A N 1
ATOM 900 C CA . PRO A 1 115 ? -15.555 19.934 26.190 1.00 55.81 115 PRO A CA 1
ATOM 901 C C . PRO A 1 115 ? -16.154 18.526 26.375 1.00 55.81 115 PRO A C 1
ATOM 903 O O . PRO A 1 115 ? -15.737 17.566 25.719 1.00 55.81 115 PRO A O 1
ATOM 906 N N . ASN A 1 116 ? -17.150 18.423 27.261 1.00 55.50 116 ASN A N 1
ATOM 907 C CA . ASN A 1 116 ? -18.017 17.254 27.479 1.00 55.50 116 ASN A CA 1
ATOM 908 C C . ASN A 1 116 ? -17.312 15.937 27.861 1.00 55.50 116 ASN A C 1
ATOM 910 O O . ASN A 1 116 ? -17.759 14.860 27.471 1.00 55.50 116 ASN A O 1
ATOM 914 N N . GLY A 1 117 ? -16.219 15.992 28.631 1.00 54.91 117 GLY A N 1
ATOM 915 C CA . GLY A 1 117 ? -15.598 14.782 29.194 1.00 54.91 117 GLY A CA 1
ATOM 916 C C . GLY A 1 117 ? -14.874 13.904 28.167 1.00 54.91 117 GLY A C 1
ATOM 917 O O . GLY A 1 117 ? -14.660 12.717 28.399 1.00 54.91 117 GLY A O 1
ATOM 918 N N . SER A 1 118 ? -14.471 14.478 27.028 1.00 55.59 118 SER A N 1
ATOM 919 C CA . SER A 1 118 ? -13.605 13.807 26.042 1.00 55.59 118 SER A CA 1
ATOM 920 C C . SER A 1 118 ? -12.158 13.612 26.529 1.00 55.59 118 SER A C 1
ATOM 922 O O . SER A 1 118 ? -11.385 12.885 25.902 1.00 55.59 118 SER A O 1
ATOM 924 N N . SER A 1 119 ? -11.798 14.198 27.675 1.00 53.66 119 SER A N 1
ATOM 925 C CA . SER A 1 119 ? -10.528 13.989 28.375 1.00 53.66 119 SER A CA 1
ATOM 926 C C . SER A 1 119 ? -10.274 12.503 28.652 1.00 53.66 119 SER A C 1
ATOM 928 O O . SER A 1 119 ? -11.107 11.835 29.262 1.00 53.66 119 SER A O 1
ATOM 930 N N . GLY A 1 120 ? -9.124 11.981 28.217 1.00 53.28 120 GLY A N 1
ATOM 931 C CA . GLY A 1 120 ? -8.745 10.576 28.405 1.00 53.28 120 GLY A CA 1
ATOM 932 C C . GLY A 1 120 ? -9.196 9.619 27.294 1.00 53.28 120 GLY A C 1
ATOM 933 O O . GLY A 1 120 ? -8.716 8.491 27.253 1.00 53.28 120 GLY A O 1
ATOM 934 N N . ASN A 1 121 ? -10.045 10.045 26.351 1.00 56.03 121 ASN A N 1
ATOM 935 C CA . ASN A 1 121 ? -10.508 9.206 25.241 1.00 56.03 121 ASN A CA 1
ATOM 936 C C . ASN A 1 121 ? -9.870 9.640 23.913 1.00 56.03 121 ASN A C 1
ATOM 938 O O . ASN A 1 121 ? -10.471 10.352 23.121 1.00 56.03 121 ASN A O 1
ATOM 942 N N . GLU A 1 122 ? -8.658 9.170 23.623 1.00 60.44 122 GLU A N 1
ATOM 943 C CA . GLU A 1 122 ? -7.934 9.516 22.378 1.00 60.44 122 GLU A CA 1
ATOM 944 C C . GLU A 1 122 ? -8.240 8.551 21.218 1.00 60.44 122 GLU A C 1
ATOM 946 O O . GLU A 1 122 ? -7.558 8.516 20.192 1.00 60.44 122 GLU A O 1
ATOM 951 N N . SER A 1 123 ? -9.286 7.740 21.375 1.00 61.38 123 SER A N 1
ATOM 952 C CA . SER A 1 123 ? -9.787 6.880 20.310 1.00 61.38 123 SER A CA 1
ATOM 953 C C . SER A 1 123 ? -10.540 7.704 19.254 1.00 61.38 123 SER A C 1
ATOM 955 O O . SER A 1 123 ? -11.018 8.806 19.540 1.00 61.38 123 SER A O 1
ATOM 957 N N . PRO A 1 124 ? -10.751 7.160 18.040 1.00 56.34 124 PRO A N 1
ATOM 958 C CA . PRO A 1 124 ? -11.645 7.772 17.060 1.00 56.34 124 PRO A CA 1
ATOM 959 C C . PRO A 1 124 ? -13.038 8.097 17.630 1.00 56.34 124 PRO A C 1
ATOM 961 O O . PRO A 1 124 ? -13.654 9.065 17.204 1.00 56.34 124 PRO A O 1
ATOM 964 N N . ALA A 1 125 ? -13.519 7.352 18.633 1.00 59.53 125 ALA A N 1
ATOM 965 C CA . ALA A 1 125 ? -14.776 7.661 19.313 1.00 59.53 125 ALA A CA 1
ATOM 966 C C . ALA A 1 125 ? -14.708 8.965 20.130 1.00 59.53 125 ALA A C 1
ATOM 968 O O . ALA A 1 125 ? -15.666 9.734 20.121 1.00 59.53 125 ALA A O 1
ATOM 969 N N . GLY A 1 126 ? -13.576 9.261 20.775 1.00 60.69 126 GLY A N 1
ATOM 970 C CA . GLY A 1 126 ? -13.388 10.518 21.507 1.00 60.69 126 GLY A CA 1
ATOM 971 C C . GLY A 1 126 ? -13.278 11.748 20.603 1.00 60.69 126 GLY A C 1
ATOM 972 O O . GLY A 1 126 ? -13.722 12.828 20.981 1.00 60.69 126 GLY A O 1
ATOM 973 N N . VAL A 1 127 ? -12.797 11.575 19.366 1.00 65.06 127 VAL A N 1
ATOM 974 C CA . VAL A 1 127 ? -12.849 12.6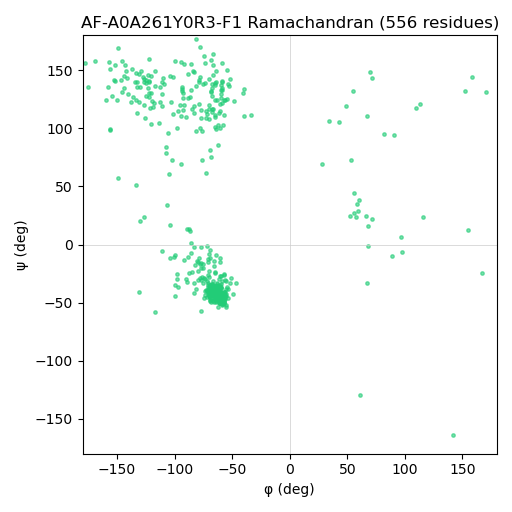06 18.311 1.00 65.06 127 VAL A CA 1
ATOM 975 C C . VAL A 1 127 ? -14.282 12.974 17.972 1.00 65.06 127 VAL A C 1
ATOM 977 O O . VAL A 1 127 ? -14.635 14.151 17.951 1.00 65.06 127 VAL A O 1
ATOM 980 N N . PHE A 1 128 ? -15.120 11.971 17.709 1.00 65.69 128 PHE A N 1
ATOM 981 C CA . PHE A 1 128 ? -16.520 12.213 17.379 1.00 65.69 128 PHE A CA 1
ATOM 982 C C . PHE A 1 128 ? -17.260 12.821 18.567 1.00 65.69 128 PHE A C 1
ATOM 984 O O . PHE A 1 128 ? -18.052 13.737 18.363 1.00 65.69 128 PHE A O 1
ATOM 991 N N . LEU A 1 129 ? -16.911 12.409 19.790 1.00 62.97 129 LEU A N 1
ATOM 992 C CA . LEU A 1 129 ? -17.424 12.984 21.028 1.00 62.97 129 LEU A CA 1
ATOM 993 C C . LEU A 1 129 ? -17.093 14.470 21.179 1.00 62.97 129 LEU A C 1
ATOM 995 O O . LEU A 1 129 ? -18.001 15.268 21.408 1.00 62.97 129 LEU A O 1
ATOM 999 N N . LEU A 1 130 ? -15.821 14.847 21.002 1.00 67.56 130 LEU A N 1
ATOM 1000 C CA . LEU A 1 130 ? -15.386 16.245 21.045 1.00 67.56 130 LEU A CA 1
ATOM 1001 C C . LEU A 1 130 ? -16.217 17.091 20.076 1.00 67.56 130 LEU A C 1
ATOM 1003 O O . LEU A 1 130 ? -16.697 18.164 20.431 1.00 67.56 130 LEU A O 1
ATOM 1007 N N . ILE A 1 131 ? -16.400 16.588 18.854 1.00 66.44 131 ILE A N 1
ATOM 1008 C CA . ILE A 1 131 ? -17.119 17.301 17.802 1.00 66.44 131 ILE A CA 1
ATOM 1009 C C . ILE A 1 131 ? -18.603 17.402 18.139 1.00 66.44 131 ILE A C 1
ATOM 1011 O O . ILE A 1 131 ? -19.150 18.498 18.091 1.00 66.44 131 ILE A O 1
ATOM 1015 N N . GLY A 1 132 ? -19.258 16.299 18.506 1.00 61.47 132 GLY A N 1
ATOM 1016 C CA . GLY A 1 132 ? -20.682 16.293 18.846 1.00 61.47 132 GLY A CA 1
ATOM 1017 C C . GLY A 1 132 ? -21.021 17.106 20.090 1.00 61.47 132 GLY A C 1
ATOM 1018 O O . GLY A 1 132 ? -22.143 17.596 20.202 1.00 61.47 132 GLY A O 1
ATOM 1019 N N . GLY A 1 133 ? -20.043 17.298 20.974 1.00 62.69 133 GLY A N 1
ATOM 1020 C CA . GLY A 1 133 ? -20.191 18.067 22.196 1.00 62.69 133 GLY A CA 1
ATOM 1021 C C . GLY A 1 133 ? -20.175 19.588 22.030 1.00 62.69 133 GLY A C 1
ATOM 1022 O O . GLY A 1 133 ? -20.617 20.292 22.937 1.00 62.69 133 GLY A O 1
ATOM 1023 N N . VAL A 1 134 ? -19.720 20.118 20.887 1.00 66.44 134 VAL A N 1
ATOM 1024 C CA . VAL A 1 134 ? -19.740 21.568 20.638 1.00 66.44 134 VAL A CA 1
ATOM 1025 C C . VAL A 1 134 ? -21.191 22.033 20.446 1.00 66.44 134 VAL A C 1
ATOM 1027 O O . VAL A 1 134 ? -21.836 21.629 19.468 1.00 66.44 134 VAL A O 1
ATOM 1030 N N . PRO A 1 135 ? -21.733 22.900 21.324 1.00 62.75 135 PRO A N 1
ATOM 1031 C CA . PRO A 1 135 ? -23.128 23.315 21.240 1.00 62.75 135 PRO A CA 1
ATOM 1032 C C . PRO A 1 135 ? -23.430 23.995 19.894 1.00 62.75 135 PRO A C 1
ATOM 1034 O O . PRO A 1 135 ? -22.650 24.803 19.392 1.00 62.75 135 PRO A O 1
ATOM 1037 N N . LYS A 1 136 ? -24.585 23.654 19.304 1.00 66.25 136 LYS A N 1
ATOM 1038 C CA . LYS A 1 136 ? -25.143 24.153 18.023 1.00 66.25 136 LYS A CA 1
ATOM 1039 C C . LYS A 1 136 ? -24.384 23.779 16.737 1.00 66.25 136 LYS A C 1
ATOM 1041 O O . LYS A 1 136 ? -25.035 23.555 15.723 1.00 66.25 136 LYS A O 1
ATOM 1046 N N . VAL A 1 137 ? -23.055 23.661 16.756 1.00 73.50 137 VAL A N 1
ATOM 1047 C CA . VAL A 1 137 ? -22.237 23.379 15.552 1.00 73.50 137 VAL A CA 1
ATOM 1048 C C . VAL A 1 137 ? -21.882 21.891 15.416 1.00 73.50 137 VAL A C 1
ATOM 1050 O O . VAL A 1 137 ? -21.771 21.372 14.303 1.00 73.50 137 VAL A O 1
ATOM 1053 N N . GLY A 1 138 ? -21.763 21.176 16.538 1.00 70.62 138 GLY A N 1
ATOM 1054 C CA . GLY A 1 138 ? -21.209 19.824 16.593 1.00 70.62 138 GLY A CA 1
ATOM 1055 C C . GLY A 1 138 ? -21.963 18.764 15.796 1.00 70.62 138 GLY A C 1
ATOM 1056 O O . GLY A 1 138 ? -21.364 18.000 15.039 1.00 70.62 138 GLY A O 1
ATOM 1057 N N . ARG A 1 139 ? -23.299 18.754 15.893 1.00 76.81 139 ARG A N 1
ATOM 1058 C CA . ARG A 1 139 ? -24.145 17.811 15.137 1.00 76.81 139 ARG A CA 1
ATOM 1059 C C . ARG A 1 139 ? -24.037 18.016 13.627 1.00 76.81 139 ARG A C 1
ATOM 1061 O O . ARG A 1 139 ? -23.938 17.040 12.892 1.00 76.81 139 ARG A O 1
ATOM 1068 N N . GLY A 1 140 ? -24.003 19.266 13.164 1.00 80.88 140 GLY A N 1
ATOM 1069 C CA . GLY A 1 140 ? -23.832 19.574 11.741 1.00 80.88 140 GLY A CA 1
ATOM 1070 C C . GLY A 1 140 ? -22.478 19.100 11.208 1.00 80.88 140 GLY A C 1
ATOM 1071 O O . GLY A 1 140 ? -22.408 18.505 10.133 1.00 80.88 140 GLY A O 1
ATOM 1072 N N . LEU A 1 141 ? -21.412 19.285 11.993 1.00 80.31 141 LEU A N 1
ATOM 1073 C CA . LEU A 1 141 ? -20.075 18.816 11.635 1.00 80.31 141 LEU A CA 1
ATOM 1074 C C . LEU A 1 141 ? -19.980 17.279 11.639 1.00 80.31 141 LEU A C 1
ATOM 1076 O O . LEU A 1 141 ? -19.396 16.711 10.717 1.00 80.31 141 LEU A O 1
ATOM 1080 N N . LEU A 1 142 ? -20.614 16.598 12.603 1.00 80.62 142 LEU A N 1
ATOM 1081 C CA . LEU A 1 142 ? -20.721 15.133 12.617 1.00 80.62 142 LEU A CA 1
ATOM 1082 C C . LEU A 1 142 ? -21.457 14.593 11.388 1.00 80.62 142 LEU A C 1
ATOM 1084 O O . LEU A 1 142 ? -20.986 13.638 10.775 1.00 80.62 142 LEU A O 1
ATOM 1088 N N . VAL A 1 143 ? -22.571 15.216 10.994 1.00 85.81 143 VAL A N 1
ATOM 1089 C CA . VAL A 1 143 ? -23.310 14.838 9.778 1.00 85.81 143 VAL A CA 1
ATOM 1090 C C . VAL A 1 143 ? -22.439 15.040 8.536 1.00 85.81 143 VAL A C 1
ATOM 1092 O O . VAL A 1 143 ? -22.340 14.141 7.702 1.00 85.81 143 VAL A O 1
ATOM 1095 N N . ALA A 1 144 ? -21.738 16.172 8.428 1.00 84.25 144 ALA A N 1
ATOM 1096 C CA . ALA A 1 144 ? -20.822 16.426 7.316 1.00 84.25 144 ALA A CA 1
ATOM 1097 C C . ALA A 1 144 ? -19.690 15.382 7.245 1.00 84.25 144 ALA A C 1
ATOM 1099 O O . ALA A 1 144 ? -19.353 14.895 6.162 1.00 84.25 144 ALA A O 1
ATOM 1100 N N . MET A 1 145 ? -19.138 14.986 8.395 1.00 83.44 145 MET A N 1
ATOM 1101 C CA . MET A 1 145 ? -18.132 13.927 8.478 1.00 83.44 145 MET A CA 1
ATOM 1102 C C . MET A 1 145 ? -18.695 12.548 8.132 1.00 83.44 145 MET A C 1
ATOM 1104 O O . MET A 1 145 ? -18.024 11.797 7.425 1.00 83.44 145 MET A O 1
ATOM 1108 N N . ALA A 1 146 ? -19.914 12.221 8.568 1.00 87.31 146 ALA A N 1
ATOM 1109 C CA . ALA A 1 146 ? -20.592 10.978 8.206 1.00 87.31 146 ALA A CA 1
ATOM 1110 C C . ALA A 1 146 ? -20.766 10.878 6.684 1.00 87.31 146 ALA A C 1
ATOM 1112 O O . ALA A 1 146 ? -20.385 9.872 6.087 1.00 87.31 146 ALA A O 1
ATOM 1113 N N . CYS A 1 147 ? -21.233 11.951 6.039 1.00 89.25 147 CYS A N 1
ATOM 1114 C CA . CYS A 1 147 ? -21.344 12.031 4.582 1.00 89.25 147 CYS A CA 1
ATOM 1115 C C . CYS A 1 147 ? -19.983 11.845 3.888 1.00 89.25 147 CYS A C 1
ATOM 1117 O O . CYS A 1 147 ? -19.865 11.060 2.946 1.00 89.25 147 CYS A O 1
ATOM 1119 N N . GLY A 1 148 ? -18.935 12.519 4.376 1.00 86.19 148 GLY A N 1
ATOM 1120 C CA . GLY A 1 148 ? -17.575 12.369 3.850 1.00 86.19 148 GLY A CA 1
ATOM 1121 C C . GLY A 1 148 ? -17.021 10.947 4.005 1.00 86.19 148 GLY A C 1
ATOM 1122 O O . GLY A 1 148 ? -16.361 10.435 3.099 1.00 86.19 148 GLY A O 1
ATOM 1123 N N . LEU A 1 149 ? -17.328 10.281 5.121 1.00 87.50 149 LEU A N 1
ATOM 1124 C CA . LEU A 1 149 ? -16.936 8.896 5.377 1.00 87.50 149 LEU A CA 1
ATOM 1125 C C . LEU A 1 149 ? -17.699 7.899 4.512 1.00 87.50 149 LEU A C 1
ATOM 1127 O O . LEU A 1 149 ? -17.071 6.979 4.001 1.00 87.50 149 LEU A O 1
ATOM 1131 N N . ILE A 1 150 ? -18.999 8.091 4.282 1.00 90.62 150 ILE A N 1
ATOM 1132 C CA . ILE A 1 150 ? -19.778 7.263 3.346 1.00 90.62 150 ILE A CA 1
ATOM 1133 C C . ILE A 1 150 ? -19.148 7.319 1.952 1.00 90.62 150 ILE A C 1
ATOM 1135 O O . ILE A 1 150 ? -18.870 6.280 1.353 1.00 90.62 150 ILE A O 1
ATOM 1139 N N . ILE A 1 151 ? -18.840 8.526 1.468 1.00 88.56 151 ILE A N 1
ATOM 1140 C CA . ILE A 1 151 ? -18.161 8.736 0.183 1.00 88.56 151 ILE A CA 1
ATOM 1141 C C . ILE A 1 151 ? -16.807 8.013 0.147 1.00 88.56 151 ILE A C 1
ATOM 1143 O O . ILE A 1 151 ? -16.487 7.333 -0.830 1.00 88.56 151 ILE A O 1
ATOM 1147 N N . TYR A 1 152 ? -16.025 8.121 1.223 1.00 86.62 152 TYR A N 1
ATOM 1148 C CA . TYR A 1 152 ? -14.742 7.434 1.344 1.00 86.62 152 TYR A CA 1
ATOM 1149 C C . TYR A 1 152 ? -14.890 5.906 1.331 1.00 86.62 152 TYR A C 1
ATOM 1151 O O . TYR A 1 152 ? -14.129 5.228 0.645 1.00 86.62 152 TYR A O 1
ATOM 1159 N N . ILE A 1 153 ? -15.867 5.358 2.056 1.00 90.50 153 ILE A N 1
ATOM 1160 C CA . ILE A 1 153 ? -16.140 3.918 2.135 1.00 90.50 153 ILE A CA 1
ATOM 1161 C C . ILE A 1 153 ? -16.516 3.374 0.756 1.00 90.50 153 ILE A C 1
ATOM 1163 O O . ILE A 1 153 ? -15.932 2.382 0.318 1.00 90.50 153 ILE A O 1
ATOM 1167 N N . ILE A 1 154 ? -17.420 4.057 0.044 1.00 89.94 154 ILE A N 1
ATOM 1168 C CA . ILE A 1 154 ? -17.808 3.697 -1.327 1.00 89.94 154 ILE A CA 1
ATOM 1169 C C . ILE A 1 154 ? -16.574 3.673 -2.232 1.00 89.94 154 ILE A C 1
ATOM 1171 O O . ILE A 1 154 ? -16.360 2.707 -2.961 1.00 89.94 154 ILE A O 1
ATOM 1175 N N . TRP A 1 155 ? -15.725 4.700 -2.149 1.00 87.25 155 TRP A N 1
ATOM 1176 C CA . TRP A 1 155 ? -14.493 4.759 -2.930 1.00 87.25 155 TRP A CA 1
ATOM 1177 C C . TRP A 1 155 ? -13.514 3.622 -2.593 1.00 87.25 155 TRP A C 1
ATOM 1179 O O . TRP A 1 155 ? -12.935 3.037 -3.505 1.00 87.25 155 TRP A O 1
ATOM 1189 N N . ARG A 1 156 ? -13.347 3.261 -1.313 1.00 89.19 156 ARG A N 1
ATOM 1190 C CA . ARG A 1 156 ? -12.431 2.181 -0.899 1.00 89.19 156 ARG A CA 1
ATOM 1191 C C . ARG A 1 156 ? -12.920 0.800 -1.308 1.00 89.19 156 ARG A C 1
ATOM 1193 O O . ARG A 1 156 ? -12.114 -0.002 -1.770 1.00 89.19 156 ARG A O 1
ATOM 1200 N N . PHE A 1 157 ? -14.216 0.523 -1.188 1.00 90.50 157 PHE A N 1
ATOM 1201 C CA . PHE A 1 157 ? -14.766 -0.732 -1.698 1.00 90.50 157 PHE A CA 1
ATOM 1202 C C . PHE A 1 157 ? -14.693 -0.798 -3.222 1.00 90.50 157 PHE A C 1
ATOM 1204 O O . PHE A 1 157 ? -14.345 -1.845 -3.760 1.00 90.50 157 PHE A O 1
ATOM 1211 N N . TRP A 1 158 ? -14.922 0.321 -3.916 1.00 86.25 158 TRP A N 1
ATOM 1212 C CA . TRP A 1 158 ? -14.713 0.392 -5.359 1.00 86.25 158 TRP A CA 1
ATOM 1213 C C . TRP A 1 158 ? -13.264 0.061 -5.738 1.00 86.25 158 TRP A C 1
ATOM 1215 O O . TRP A 1 158 ? -13.041 -0.818 -6.563 1.00 86.25 158 TRP A O 1
ATOM 1225 N N . GLU A 1 159 ? -12.282 0.706 -5.098 1.00 83.62 159 GLU A N 1
ATOM 1226 C CA . GLU A 1 159 ? -10.848 0.465 -5.322 1.00 83.62 159 GLU A CA 1
ATOM 1227 C C . GLU A 1 159 ? -10.478 -1.013 -5.110 1.00 83.62 159 GLU A C 1
ATOM 1229 O O . GLU A 1 159 ? -9.743 -1.583 -5.918 1.00 83.62 159 GLU A O 1
ATOM 1234 N N . ALA A 1 160 ? -11.047 -1.645 -4.075 1.00 86.69 160 ALA A N 1
ATOM 1235 C CA . ALA A 1 160 ? -10.838 -3.056 -3.767 1.00 86.69 160 ALA A CA 1
ATOM 1236 C C . ALA A 1 160 ? -11.420 -4.008 -4.821 1.00 86.69 160 ALA A C 1
ATOM 1238 O O . ALA A 1 160 ? -10.772 -4.995 -5.173 1.00 86.69 160 ALA A O 1
ATOM 1239 N N . ILE A 1 161 ? -12.625 -3.717 -5.322 1.00 85.38 161 ILE A N 1
ATOM 1240 C CA . ILE A 1 161 ? -13.304 -4.537 -6.334 1.00 85.38 161 ILE A CA 1
ATOM 1241 C C . ILE A 1 161 ? -12.593 -4.412 -7.683 1.00 85.38 161 ILE A C 1
ATOM 1243 O O . ILE A 1 161 ? -12.359 -5.418 -8.349 1.00 85.38 161 ILE A O 1
ATOM 1247 N N . THR A 1 162 ? -12.219 -3.194 -8.087 1.00 77.56 162 THR A N 1
ATOM 1248 C CA . THR A 1 162 ? -11.595 -2.967 -9.398 1.00 77.56 162 THR A CA 1
ATOM 1249 C C . THR A 1 162 ? -10.103 -3.294 -9.429 1.00 77.56 162 THR A C 1
ATOM 1251 O O . THR A 1 162 ? -9.539 -3.377 -10.513 1.00 77.56 162 THR A O 1
ATOM 1254 N N . GLY A 1 163 ? -9.442 -3.457 -8.275 1.00 72.69 163 GLY A N 1
ATOM 1255 C CA . GLY A 1 163 ? -7.992 -3.682 -8.212 1.00 72.69 163 GLY A CA 1
ATOM 1256 C C . GLY A 1 163 ? -7.199 -2.523 -8.821 1.00 72.69 163 GLY A C 1
ATOM 1257 O O . GLY A 1 163 ? -6.216 -2.729 -9.528 1.00 72.69 163 GLY A O 1
ATOM 1258 N N . GLN A 1 164 ? -7.658 -1.289 -8.609 1.00 72.81 164 GLN A N 1
ATOM 1259 C CA . GLN A 1 164 ? -7.102 -0.126 -9.297 1.00 72.81 164 GLN A CA 1
ATOM 1260 C C . GLN A 1 164 ? -5.635 0.105 -8.889 1.00 72.81 164 GLN A C 1
ATOM 1262 O O . GLN A 1 164 ? -5.339 0.286 -7.708 1.00 72.81 164 GLN A O 1
ATOM 1267 N N . GLY A 1 165 ? -4.726 0.150 -9.868 1.00 68.56 165 GLY A N 1
ATOM 1268 C CA . GLY A 1 165 ? -3.290 0.370 -9.649 1.00 68.56 165 GLY A CA 1
ATOM 1269 C C . GLY A 1 165 ? -2.427 -0.896 -9.592 1.00 68.56 165 GLY A C 1
ATOM 1270 O O . GLY A 1 165 ? -1.241 -0.766 -9.302 1.00 68.56 165 GLY A O 1
ATOM 1271 N N . GLN A 1 166 ? -2.984 -2.087 -9.868 1.00 69.94 166 GLN A N 1
ATOM 1272 C CA . GLN A 1 166 ? -2.199 -3.320 -10.044 1.00 69.94 166 GLN A CA 1
ATOM 1273 C C . GLN A 1 166 ? -1.093 -3.131 -11.095 1.00 69.94 166 GLN A C 1
ATOM 1275 O O . GLN A 1 166 ? -1.329 -2.535 -12.143 1.00 69.94 166 GLN A O 1
ATOM 1280 N N . ASP A 1 167 ? 0.100 -3.653 -10.806 1.00 66.69 167 ASP A N 1
ATOM 1281 C CA . ASP A 1 167 ? 1.292 -3.501 -11.648 1.00 66.69 167 ASP A CA 1
ATOM 1282 C C . ASP A 1 167 ? 1.765 -4.861 -12.172 1.00 66.69 167 ASP A C 1
ATOM 1284 O O . ASP A 1 167 ? 1.836 -5.811 -11.397 1.00 66.69 167 ASP A O 1
ATOM 1288 N N . ALA A 1 168 ? 2.139 -4.968 -13.448 1.00 63.69 168 ALA A N 1
ATOM 1289 C CA . ALA A 1 168 ? 2.689 -6.202 -14.015 1.00 63.69 168 ALA A CA 1
ATOM 1290 C C . ALA A 1 168 ? 4.046 -6.600 -13.397 1.00 63.69 168 ALA A C 1
ATOM 1292 O O . ALA A 1 168 ? 4.373 -7.778 -13.369 1.00 63.69 168 ALA A O 1
ATOM 1293 N N . THR A 1 169 ? 4.808 -5.646 -12.847 1.00 65.19 169 THR A N 1
ATOM 1294 C CA . THR A 1 169 ? 6.120 -5.915 -12.214 1.00 65.19 169 THR A CA 1
ATOM 1295 C C . THR A 1 169 ? 6.039 -6.469 -10.796 1.00 65.19 169 THR A C 1
ATOM 1297 O O . THR A 1 169 ? 7.034 -6.948 -10.250 1.00 65.19 169 THR A O 1
ATOM 1300 N N . PHE A 1 170 ? 4.879 -6.378 -10.145 1.00 68.62 170 PHE A N 1
ATOM 1301 C CA . PHE A 1 170 ? 4.700 -6.944 -8.815 1.00 68.62 170 PHE A CA 1
ATOM 1302 C C . PHE A 1 170 ? 4.123 -8.353 -8.903 1.00 68.62 170 PHE A C 1
ATOM 1304 O O . PHE A 1 170 ? 3.117 -8.583 -9.568 1.00 68.62 170 PHE A O 1
ATOM 1311 N N . GLY A 1 171 ? 4.683 -9.274 -8.114 1.00 75.25 171 GLY A N 1
ATOM 1312 C CA . GLY A 1 171 ? 4.131 -10.621 -7.999 1.00 75.25 171 GLY A CA 1
ATOM 1313 C C . GLY A 1 171 ? 2.649 -10.621 -7.596 1.00 75.25 171 GLY A C 1
ATOM 1314 O O . GLY A 1 171 ? 2.169 -9.738 -6.868 1.00 75.25 171 GLY A O 1
ATOM 1315 N N . LYS A 1 172 ? 1.912 -11.647 -8.038 1.00 78.12 172 LYS A N 1
ATOM 1316 C CA . LYS A 1 172 ? 0.446 -11.775 -7.867 1.00 78.12 172 LYS A CA 1
ATOM 1317 C C . LYS A 1 172 ? -0.026 -11.537 -6.425 1.00 78.12 172 LYS A C 1
ATOM 1319 O O . LYS A 1 172 ? -1.000 -10.814 -6.211 1.00 78.12 172 LYS A O 1
ATOM 1324 N N . ALA A 1 173 ? 0.688 -12.080 -5.434 1.00 77.12 173 ALA A N 1
ATOM 1325 C CA . ALA A 1 173 ? 0.362 -11.904 -4.018 1.00 77.12 173 ALA A CA 1
ATOM 1326 C C . ALA A 1 173 ? 0.488 -10.437 -3.573 1.00 77.12 173 ALA A C 1
ATOM 1328 O O . ALA A 1 173 ? -0.443 -9.878 -2.996 1.00 77.12 173 ALA A O 1
ATOM 1329 N N . LYS A 1 174 ? 1.601 -9.770 -3.900 1.00 79.00 174 LYS A N 1
ATOM 1330 C CA . LYS A 1 174 ? 1.832 -8.359 -3.551 1.00 79.00 174 LYS A CA 1
ATOM 1331 C C . LYS A 1 174 ? 0.768 -7.452 -4.168 1.00 79.00 174 LYS A C 1
ATOM 1333 O O . LYS A 1 174 ? 0.253 -6.565 -3.487 1.00 79.00 174 LYS A O 1
ATOM 1338 N N . ASN A 1 175 ? 0.391 -7.719 -5.417 1.00 81.25 175 ASN A N 1
ATOM 1339 C CA . ASN A 1 175 ? -0.696 -7.017 -6.090 1.00 81.25 175 ASN A CA 1
ATOM 1340 C C . ASN A 1 175 ? -2.047 -7.219 -5.397 1.00 81.25 175 ASN A C 1
ATOM 1342 O O . ASN A 1 175 ? -2.771 -6.250 -5.164 1.00 81.25 175 ASN A O 1
ATOM 1346 N N . PHE A 1 176 ? -2.375 -8.460 -5.030 1.00 83.75 176 PHE A N 1
ATOM 1347 C CA . PHE A 1 176 ? -3.606 -8.772 -4.310 1.00 83.75 176 PHE A CA 1
ATOM 1348 C C . PHE A 1 176 ? -3.669 -8.055 -2.954 1.00 83.75 176 PHE A C 1
ATOM 1350 O O . PHE A 1 176 ? -4.638 -7.350 -2.662 1.00 83.75 176 PHE A O 1
ATOM 1357 N N . PHE A 1 177 ? -2.613 -8.167 -2.143 1.00 82.19 177 PHE A N 1
ATOM 1358 C CA . PHE A 1 177 ? -2.565 -7.551 -0.818 1.00 82.19 177 PHE A CA 1
ATOM 1359 C C . PHE A 1 177 ? -2.630 -6.019 -0.886 1.00 82.19 177 PHE A C 1
ATOM 1361 O O . PHE A 1 177 ? -3.387 -5.397 -0.134 1.00 82.19 177 PHE A O 1
ATOM 1368 N N . ARG A 1 178 ? -1.878 -5.400 -1.805 1.00 81.38 178 ARG A N 1
ATOM 1369 C CA . ARG A 1 178 ? -1.777 -3.938 -1.917 1.00 81.38 178 ARG A CA 1
ATOM 1370 C C . ARG A 1 178 ? -3.023 -3.294 -2.522 1.00 81.38 178 ARG A C 1
ATOM 1372 O O . ARG A 1 178 ? -3.498 -2.303 -1.972 1.00 81.38 178 ARG A O 1
ATOM 1379 N N . TYR A 1 179 ? -3.551 -3.838 -3.617 1.00 83.00 179 TYR A N 1
ATOM 1380 C CA . TYR A 1 179 ? -4.595 -3.170 -4.408 1.00 83.00 179 TYR A CA 1
ATOM 1381 C C . TYR A 1 179 ? -6.001 -3.737 -4.203 1.00 83.00 179 TYR A C 1
ATOM 1383 O O . TYR A 1 179 ? -6.962 -3.094 -4.610 1.00 83.00 179 TYR A O 1
ATOM 1391 N N . ARG A 1 180 ? -6.155 -4.898 -3.548 1.00 85.56 180 ARG A N 1
ATOM 1392 C CA . ARG A 1 180 ? -7.477 -5.472 -3.233 1.00 85.56 180 ARG A CA 1
ATOM 1393 C C . ARG A 1 180 ? -7.726 -5.571 -1.735 1.00 85.56 180 ARG A C 1
ATOM 1395 O O . ARG A 1 180 ? -8.662 -4.955 -1.228 1.00 85.56 180 ARG A O 1
ATOM 1402 N N . LEU A 1 181 ? -6.865 -6.280 -1.001 1.00 86.62 181 LEU A N 1
ATOM 1403 C CA . LEU A 1 181 ? -7.106 -6.526 0.424 1.00 86.62 181 LEU A CA 1
ATOM 1404 C C . LEU A 1 181 ? -6.968 -5.255 1.271 1.00 86.62 181 LEU A C 1
ATOM 1406 O O . LEU A 1 181 ? -7.829 -4.972 2.098 1.00 86.62 181 LEU A O 1
ATOM 1410 N N . SER A 1 182 ? -5.917 -4.457 1.063 1.00 86.00 182 SER A N 1
ATOM 1411 C CA . SER A 1 182 ? -5.712 -3.211 1.817 1.00 86.00 182 SER A CA 1
ATOM 1412 C C . SER A 1 182 ? -6.885 -2.217 1.700 1.00 86.00 182 SER A C 1
ATOM 1414 O O . SER A 1 182 ? -7.359 -1.731 2.738 1.00 86.00 182 SER A O 1
ATOM 1416 N N . PRO A 1 183 ? -7.399 -1.894 0.494 1.00 88.38 183 PRO A N 1
ATOM 1417 C CA . PRO A 1 183 ? -8.595 -1.065 0.365 1.00 88.38 183 PRO A CA 1
ATOM 1418 C C . PRO A 1 183 ? -9.850 -1.695 0.964 1.00 88.38 183 PRO A C 1
ATOM 1420 O O . PRO A 1 183 ? -10.602 -0.978 1.625 1.00 88.38 183 PRO A O 1
ATOM 1423 N N . PHE A 1 184 ? -10.020 -3.013 0.860 1.00 91.56 184 PHE A N 1
ATOM 1424 C CA . PHE A 1 184 ? -11.143 -3.718 1.475 1.00 91.56 184 PHE A CA 1
ATOM 1425 C C . PHE A 1 184 ? -11.139 -3.610 3.007 1.00 91.56 184 PHE A C 1
ATOM 1427 O O . PHE A 1 184 ? -12.100 -3.117 3.598 1.00 91.56 184 PHE A O 1
ATOM 1434 N N . VAL A 1 185 ? -10.025 -3.977 3.652 1.00 87.81 185 VAL A N 1
ATOM 1435 C CA . VAL A 1 185 ? -9.861 -3.904 5.116 1.00 87.81 185 VAL A CA 1
ATOM 1436 C C . VAL A 1 185 ? -10.061 -2.473 5.604 1.00 87.81 185 VAL A C 1
ATOM 1438 O O . VAL A 1 185 ? -10.746 -2.229 6.596 1.00 87.81 185 VAL A O 1
ATOM 1441 N N . SER A 1 186 ? -9.518 -1.501 4.869 1.00 85.81 186 SER A N 1
ATOM 1442 C CA . SER A 1 186 ? -9.761 -0.091 5.148 1.00 85.81 186 SER A CA 1
ATOM 1443 C C . SER A 1 186 ? -11.253 0.254 5.084 1.00 85.81 186 SER A C 1
ATOM 1445 O O . SER A 1 186 ? -11.736 0.912 5.998 1.00 85.81 186 SER A O 1
ATOM 1447 N N . GLY A 1 187 ? -11.988 -0.183 4.057 1.00 90.06 187 GLY A N 1
ATOM 1448 C CA . GLY A 1 187 ? -13.436 0.025 3.948 1.00 90.06 187 GLY A CA 1
ATOM 1449 C C . GLY A 1 187 ? -14.204 -0.517 5.158 1.00 90.06 187 GLY A C 1
ATOM 1450 O O . GLY A 1 187 ? -15.028 0.200 5.729 1.00 90.06 187 GLY A O 1
ATOM 1451 N N . CYS A 1 188 ? -13.871 -1.725 5.624 1.00 89.06 188 CYS A N 1
ATOM 1452 C CA . CYS A 1 188 ? -14.465 -2.322 6.825 1.00 89.06 188 CYS A CA 1
ATOM 1453 C C . CYS A 1 188 ? -14.209 -1.483 8.088 1.00 89.06 188 CYS A C 1
ATOM 1455 O O . CYS A 1 188 ? -15.145 -1.193 8.833 1.00 89.06 188 CYS A O 1
ATOM 1457 N N . VAL A 1 189 ? -12.968 -1.032 8.307 1.00 83.81 189 VAL A N 1
ATOM 1458 C CA . VAL A 1 189 ? -12.611 -0.199 9.473 1.00 83.81 189 VAL A CA 1
ATOM 1459 C C . VAL A 1 189 ? -13.388 1.121 9.474 1.00 83.81 189 VAL A C 1
ATOM 1461 O O . VAL A 1 189 ? -13.959 1.505 10.493 1.00 83.81 189 VAL A O 1
ATOM 1464 N N . TYR A 1 190 ? -13.466 1.810 8.333 1.00 85.56 190 TYR A N 1
ATOM 1465 C CA . TYR A 1 190 ? -14.218 3.066 8.253 1.00 85.56 190 TYR A CA 1
ATOM 1466 C C . TYR A 1 190 ? -15.737 2.858 8.322 1.00 85.56 190 TYR A C 1
ATOM 1468 O O . TYR A 1 190 ? -16.435 3.739 8.816 1.00 85.56 190 TYR A O 1
ATOM 1476 N N . THR A 1 191 ? -16.249 1.693 7.916 1.00 89.56 191 THR A N 1
ATOM 1477 C CA . THR A 1 191 ? -17.658 1.315 8.127 1.00 89.56 191 THR A CA 1
ATOM 1478 C C . THR A 1 191 ? -17.974 1.178 9.616 1.00 89.56 191 THR A C 1
ATOM 1480 O O . THR A 1 191 ? -19.002 1.681 10.069 1.00 89.56 191 THR A O 1
ATOM 1483 N N . ALA A 1 192 ? -17.066 0.590 10.404 1.00 84.06 192 ALA A N 1
ATOM 1484 C CA . ALA A 1 192 ? -17.207 0.566 11.857 1.00 84.06 192 ALA A CA 1
ATOM 1485 C C . ALA A 1 192 ? -17.246 1.993 12.435 1.00 84.06 192 ALA A C 1
ATOM 1487 O O . ALA A 1 192 ? -18.121 2.302 13.240 1.00 84.06 192 ALA A O 1
ATOM 1488 N N . TYR A 1 193 ? -16.371 2.899 11.977 1.00 80.31 193 TYR A N 1
ATOM 1489 C CA . TYR A 1 193 ? -16.412 4.310 12.394 1.00 80.31 193 TYR A CA 1
ATOM 1490 C C . TYR A 1 193 ? -17.717 5.007 12.012 1.00 80.31 193 TYR A C 1
ATOM 1492 O O . TYR A 1 193 ? -18.282 5.729 12.830 1.00 80.31 193 TYR A O 1
ATOM 1500 N N . LEU A 1 194 ? -18.221 4.771 10.800 1.00 86.81 194 LEU A N 1
ATOM 1501 C CA . LEU A 1 194 ? -19.493 5.326 10.352 1.00 86.81 194 LEU A CA 1
ATOM 1502 C C . LEU A 1 194 ? -20.649 4.865 11.246 1.00 86.81 194 LEU A C 1
ATOM 1504 O O . LEU A 1 194 ? -21.472 5.690 11.633 1.00 86.81 194 LEU A O 1
ATOM 1508 N N . TYR A 1 195 ? -20.684 3.584 11.619 1.00 86.00 195 TYR A N 1
ATOM 1509 C CA . TYR A 1 195 ? -21.678 3.065 12.557 1.00 86.00 195 TYR A CA 1
ATOM 1510 C C . TYR A 1 195 ? -21.646 3.818 13.897 1.00 86.00 195 TYR A C 1
ATOM 1512 O O . TYR A 1 195 ? -22.696 4.234 14.388 1.00 86.00 195 TYR A O 1
ATOM 1520 N N . TYR A 1 196 ? -20.454 4.068 14.455 1.00 76.19 196 TYR A N 1
ATOM 1521 C CA . TYR A 1 196 ? -20.316 4.860 15.684 1.00 76.19 196 TYR A CA 1
ATOM 1522 C C . TYR A 1 196 ? -20.821 6.297 15.518 1.00 76.19 196 TYR A C 1
ATOM 1524 O O . TYR A 1 196 ? -21.537 6.784 16.388 1.00 76.19 196 TYR A O 1
ATOM 1532 N N . ILE A 1 197 ? -20.497 6.964 14.408 1.00 80.75 197 ILE A N 1
ATOM 1533 C CA . ILE A 1 197 ? -20.937 8.343 14.151 1.00 80.75 197 ILE A CA 1
ATOM 1534 C C . ILE A 1 197 ? -22.454 8.419 13.994 1.00 80.75 197 ILE A C 1
ATOM 1536 O O . ILE A 1 197 ? -23.081 9.281 14.601 1.00 80.75 197 ILE A O 1
ATOM 1540 N N . ILE A 1 198 ? -23.051 7.520 13.205 1.00 85.44 198 ILE A N 1
ATOM 1541 C CA . ILE A 1 198 ? -24.505 7.481 12.992 1.00 85.44 198 ILE A CA 1
ATOM 1542 C C . ILE A 1 198 ? -25.208 7.284 14.326 1.00 85.44 198 ILE A C 1
ATOM 1544 O O . ILE A 1 198 ? -26.099 8.055 14.668 1.00 85.44 198 ILE A O 1
ATOM 1548 N N . ARG A 1 199 ? -24.766 6.295 15.108 1.00 80.56 199 ARG A N 1
ATOM 1549 C CA . ARG A 1 199 ? -25.307 6.054 16.442 1.00 80.56 199 ARG A CA 1
ATOM 1550 C C . ARG A 1 199 ? -25.209 7.305 17.319 1.00 80.56 199 ARG A C 1
ATOM 1552 O O . ARG A 1 199 ? -26.182 7.669 17.968 1.00 80.56 199 ARG A O 1
ATOM 1559 N N . MET A 1 200 ? -24.066 7.983 17.293 1.00 74.19 200 MET A N 1
ATOM 1560 C CA . MET A 1 200 ? -23.835 9.179 18.094 1.00 74.19 200 MET A CA 1
ATOM 1561 C C . MET A 1 200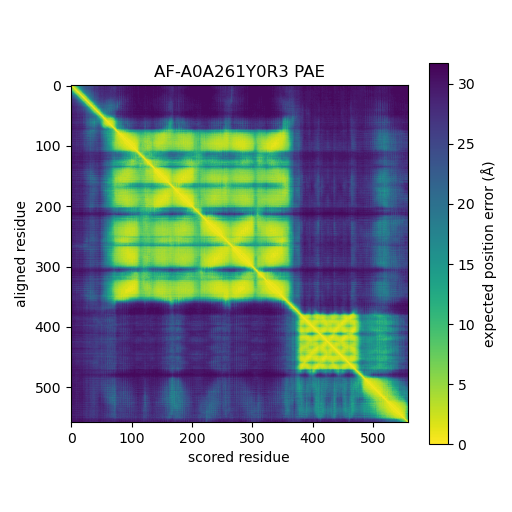 ? -24.722 10.363 17.668 1.00 74.19 200 MET A C 1
ATOM 1563 O O . MET A 1 200 ? -25.160 11.121 18.527 1.00 74.19 200 MET A O 1
ATOM 1567 N N . ILE A 1 201 ? -25.037 10.522 16.377 1.00 80.81 201 ILE A N 1
ATOM 1568 C CA . ILE A 1 201 ? -25.928 11.591 15.881 1.00 80.81 201 ILE A CA 1
ATOM 1569 C C . ILE A 1 201 ? -27.332 11.499 16.505 1.00 80.81 201 ILE A C 1
ATOM 1571 O O . ILE A 1 201 ? -27.951 12.536 16.750 1.00 80.81 201 ILE A O 1
ATOM 1575 N N . PHE A 1 202 ? -27.816 10.282 16.776 1.00 80.75 202 PHE A N 1
ATOM 1576 C CA . PHE A 1 202 ? -29.147 10.036 17.342 1.00 80.75 202 PHE A CA 1
ATOM 1577 C C . PHE A 1 202 ? -29.180 9.969 18.879 1.00 80.75 202 PHE A C 1
ATOM 1579 O O . PHE A 1 202 ? -30.265 10.033 19.452 1.00 80.75 202 PHE A O 1
ATOM 1586 N N . GLU A 1 203 ? -28.033 9.871 19.560 1.00 74.06 203 GLU A N 1
ATOM 1587 C CA . GLU A 1 203 ? -27.963 9.876 21.029 1.00 74.06 203 GLU A CA 1
ATOM 1588 C C . GLU A 1 203 ? -28.019 11.319 21.590 1.00 74.06 203 GLU A C 1
ATOM 1590 O O . GLU A 1 203 ? -27.378 12.246 21.082 1.00 74.06 203 GLU A O 1
ATOM 1595 N N . THR A 1 204 ? -28.806 11.532 22.651 1.00 68.31 204 THR A N 1
ATOM 1596 C CA . THR A 1 204 ? -28.911 12.813 23.380 1.00 68.31 204 THR A CA 1
ATOM 1597 C C . THR A 1 204 ? -27.603 13.146 24.102 1.00 68.31 204 THR A C 1
ATOM 1599 O O . THR A 1 204 ? -26.871 12.235 24.470 1.00 68.31 204 THR A O 1
ATOM 1602 N N . SER A 1 205 ? -27.310 14.427 24.367 1.00 62.81 205 SER A N 1
ATOM 1603 C CA . SER A 1 205 ? -26.054 14.851 25.020 1.00 62.81 205 SER A CA 1
ATOM 1604 C C . SER A 1 205 ? -25.793 14.130 26.355 1.00 62.81 205 SER A C 1
ATOM 1606 O O . SER A 1 205 ? -24.669 13.702 26.605 1.00 62.81 205 SER A O 1
ATOM 1608 N N . ASP A 1 206 ? -26.842 13.889 27.151 1.00 59.34 206 ASP A N 1
ATOM 1609 C CA . ASP A 1 206 ? -26.748 13.142 28.416 1.00 59.34 206 ASP A CA 1
ATOM 1610 C C . ASP A 1 206 ? -26.447 11.644 28.195 1.00 59.34 206 ASP A C 1
ATOM 1612 O O . ASP A 1 206 ? -25.637 11.044 28.903 1.00 59.34 206 ASP A O 1
ATOM 1616 N N . GLN A 1 207 ? -27.021 11.036 27.147 1.00 59.00 207 GLN A N 1
ATOM 1617 C CA . GLN A 1 207 ? -26.731 9.648 26.755 1.00 59.00 207 GLN A CA 1
ATOM 1618 C C . GLN A 1 207 ? -25.349 9.494 26.098 1.00 59.00 207 GLN A C 1
ATOM 1620 O O . GLN A 1 207 ? -24.706 8.452 26.246 1.00 59.00 207 GLN A O 1
ATOM 1625 N N . GLN A 1 208 ? -24.855 10.530 25.413 1.00 56.75 208 GLN A N 1
ATOM 1626 C CA . GLN A 1 208 ? -23.497 10.582 24.868 1.00 56.75 208 GLN A CA 1
ATOM 1627 C C . GLN A 1 208 ? -22.452 10.609 25.990 1.00 56.75 208 GLN A C 1
ATOM 1629 O O . GLN A 1 208 ? -21.424 9.958 25.867 1.00 56.75 208 GLN A O 1
ATOM 1634 N N . GLN A 1 209 ? -22.718 11.284 27.111 1.00 51.88 209 GLN A N 1
ATOM 1635 C CA . GLN A 1 209 ? -21.809 11.302 28.263 1.00 51.88 209 GLN A CA 1
ATOM 1636 C C . GLN A 1 209 ? -21.816 9.958 29.021 1.00 51.88 209 GLN A C 1
ATOM 1638 O O . GLN A 1 209 ? -20.763 9.441 29.396 1.00 51.88 209 GLN A O 1
ATOM 1643 N N . GLN A 1 210 ? -22.984 9.320 29.162 1.00 49.66 210 GLN A N 1
ATOM 1644 C CA . GLN A 1 210 ? -23.133 8.045 29.881 1.00 49.66 210 GLN A CA 1
ATOM 1645 C C . GLN A 1 210 ? -22.662 6.817 29.074 1.00 49.66 210 GLN A C 1
ATOM 1647 O O . GLN A 1 210 ? -22.144 5.854 29.642 1.00 49.66 210 GLN A O 1
ATOM 1652 N N . SER A 1 211 ? -22.760 6.850 27.741 1.00 47.22 211 SER A N 1
ATOM 1653 C CA . SER A 1 211 ? -22.218 5.803 26.859 1.00 47.22 211 SER A CA 1
ATOM 1654 C C . SER A 1 211 ? -20.682 5.789 26.784 1.00 47.22 211 SER A C 1
ATOM 1656 O O . SER A 1 211 ? -20.109 4.786 26.349 1.00 47.22 211 SER A O 1
ATOM 1658 N N . VAL A 1 212 ? -20.031 6.865 27.244 1.00 44.72 212 VAL A N 1
ATOM 1659 C CA . VAL A 1 212 ? -18.576 7.093 27.215 1.00 44.72 212 VAL A CA 1
ATOM 1660 C C . VAL A 1 212 ? -17.903 6.716 28.537 1.00 44.72 212 VAL A C 1
ATOM 1662 O O . VAL A 1 212 ? -16.823 6.128 28.512 1.00 44.72 212 VAL A O 1
ATOM 1665 N N . SER A 1 213 ? -18.556 6.954 29.678 1.00 43.94 213 SER A N 1
ATOM 1666 C CA . SER A 1 213 ? -18.134 6.400 30.979 1.00 43.94 213 SER A CA 1
ATOM 1667 C C . SER A 1 213 ? -18.550 4.930 31.170 1.00 43.94 213 SER A C 1
ATOM 1669 O O . SER A 1 213 ? -18.118 4.272 32.109 1.00 43.94 213 SER A O 1
ATOM 1671 N N . GLY A 1 214 ? -19.421 4.401 30.301 1.00 38.81 214 GLY A N 1
ATOM 1672 C CA . GLY A 1 214 ? -20.114 3.126 30.526 1.00 38.81 214 GLY A CA 1
ATOM 1673 C C . GLY A 1 214 ? -19.719 1.945 29.638 1.00 38.81 214 GLY A C 1
ATOM 1674 O O . GLY A 1 214 ? -20.218 0.847 29.871 1.00 38.81 214 GLY A O 1
ATOM 1675 N N . LYS A 1 215 ? -18.863 2.101 28.621 1.00 46.41 215 LYS A N 1
ATOM 1676 C CA . LYS A 1 215 ? -18.460 0.959 27.778 1.00 46.41 215 LYS A CA 1
ATOM 1677 C C . LYS A 1 215 ? -17.029 0.547 28.056 1.00 46.41 215 LYS A C 1
ATOM 1679 O O . LYS A 1 215 ? -16.130 0.817 27.267 1.00 46.41 215 LYS A O 1
ATOM 1684 N N . SER A 1 216 ? -16.886 -0.184 29.160 1.00 53.91 216 SER A N 1
ATOM 1685 C CA . SER A 1 216 ? -15.791 -1.127 29.350 1.00 53.91 216 SER A CA 1
ATOM 1686 C C . SER A 1 216 ? -15.520 -1.872 28.047 1.00 53.91 216 SER A C 1
ATOM 1688 O O . SER A 1 216 ? -16.443 -2.339 27.369 1.00 53.91 216 SER A O 1
ATOM 1690 N N . PHE A 1 217 ? -14.243 -1.981 27.675 1.00 59.78 217 PHE A N 1
ATOM 1691 C CA . PHE A 1 217 ? -13.860 -2.965 26.671 1.00 59.78 217 PHE A CA 1
ATOM 1692 C C . PHE A 1 217 ? -14.498 -4.302 27.071 1.00 59.78 217 PHE A C 1
ATOM 1694 O O . PHE A 1 217 ? -14.284 -4.710 28.217 1.00 59.78 217 PHE A O 1
ATOM 1701 N N . PRO A 1 218 ? -15.302 -4.946 26.202 1.00 60.69 218 PRO A N 1
ATOM 1702 C CA . PRO A 1 218 ? -16.194 -5.999 26.654 1.00 60.69 218 PRO A CA 1
ATOM 1703 C C . PRO A 1 218 ? -15.401 -7.097 27.353 1.00 60.69 218 PRO A C 1
ATOM 1705 O O . PRO A 1 218 ? -14.492 -7.674 26.757 1.00 60.69 218 PRO A O 1
ATOM 1708 N N . ASN A 1 219 ? -15.753 -7.415 28.598 1.00 63.59 219 ASN A N 1
ATOM 1709 C CA . ASN A 1 219 ? -15.091 -8.493 29.337 1.00 63.59 219 ASN A CA 1
ATOM 1710 C C . ASN A 1 219 ? -15.171 -9.817 28.560 1.00 63.59 219 ASN A C 1
ATOM 1712 O O . ASN A 1 219 ? -14.215 -10.582 28.538 1.00 63.59 219 ASN A O 1
ATOM 1716 N N . SER A 1 220 ? -16.233 -10.016 27.767 1.00 68.12 220 SER A N 1
ATOM 1717 C CA . SER A 1 220 ? -16.366 -11.147 26.842 1.00 68.12 220 SER A CA 1
ATOM 1718 C C . SER A 1 220 ? -15.211 -11.279 25.844 1.00 68.12 220 SER A C 1
ATOM 1720 O O . SER A 1 220 ? -14.862 -12.398 25.479 1.00 68.12 220 SER A O 1
ATOM 1722 N N . TRP A 1 221 ? -14.575 -10.183 25.424 1.00 72.88 221 TRP A N 1
ATOM 1723 C CA . TRP A 1 221 ? -13.408 -10.227 24.543 1.00 72.88 221 TRP A CA 1
ATOM 1724 C C . TRP A 1 221 ? -12.125 -10.665 25.258 1.00 72.88 221 TRP A C 1
ATOM 1726 O O . TRP A 1 221 ? -11.202 -11.119 24.595 1.00 72.88 221 TRP A O 1
ATOM 1736 N N . ARG A 1 222 ? -12.040 -10.564 26.588 1.00 71.06 222 ARG A N 1
ATOM 1737 C CA . ARG A 1 222 ? -10.891 -11.085 27.349 1.00 71.06 222 ARG A CA 1
ATOM 1738 C C . ARG A 1 222 ? -11.159 -12.430 27.983 1.00 71.06 222 ARG A C 1
ATOM 1740 O O . ARG A 1 222 ? -10.244 -13.233 28.065 1.00 71.06 222 ARG A O 1
ATOM 1747 N N . ASP A 1 223 ? -12.375 -12.687 28.431 1.00 75.69 223 ASP A N 1
ATOM 1748 C CA . ASP A 1 223 ? -12.673 -13.875 29.228 1.00 75.69 223 ASP A CA 1
ATOM 1749 C C . ASP A 1 223 ? -13.069 -15.056 28.347 1.00 75.69 223 ASP A C 1
ATOM 1751 O O . ASP A 1 223 ? -12.773 -16.205 28.673 1.00 75.69 223 ASP A O 1
ATOM 1755 N N . SER A 1 224 ? -13.677 -14.796 27.183 1.00 85.88 224 SER A N 1
ATOM 1756 C CA . SER A 1 224 ? -13.969 -15.868 26.235 1.00 85.88 224 SER A CA 1
ATOM 1757 C C . SER A 1 224 ? -12.724 -16.255 25.436 1.00 85.88 224 SER A C 1
ATOM 1759 O O . SER A 1 224 ? -11.965 -15.402 24.970 1.00 85.88 224 SER A O 1
ATOM 1761 N N . ALA A 1 225 ? -12.548 -17.559 25.206 1.00 85.25 225 ALA A N 1
ATOM 1762 C CA . ALA A 1 225 ? -11.478 -18.081 24.353 1.00 85.25 225 ALA A CA 1
ATOM 1763 C C . ALA A 1 225 ? -11.515 -17.467 22.939 1.00 85.25 225 ALA A C 1
ATOM 1765 O O . ALA A 1 225 ? -10.475 -17.134 22.373 1.00 85.25 225 ALA A O 1
ATOM 1766 N N . PHE A 1 226 ? -12.720 -17.252 22.398 1.00 83.25 226 PHE A N 1
ATOM 1767 C CA . PHE A 1 226 ? -12.921 -16.599 21.104 1.00 83.25 226 PHE A CA 1
ATOM 1768 C C . PHE A 1 226 ? -12.496 -15.124 21.123 1.00 83.25 226 PHE A C 1
ATOM 1770 O O . PHE A 1 226 ? -11.859 -14.647 20.188 1.00 83.25 226 PHE A O 1
ATOM 1777 N N . GLY A 1 227 ? -12.799 -14.417 22.209 1.00 82.62 227 GLY A N 1
ATOM 1778 C CA . GLY A 1 227 ? -12.372 -13.044 22.433 1.00 82.62 227 GLY A CA 1
ATOM 1779 C C . GLY A 1 227 ? -10.853 -12.901 22.467 1.00 82.62 227 GLY A C 1
ATOM 1780 O O . GLY A 1 227 ? -10.301 -12.082 21.732 1.00 82.62 227 GLY A O 1
ATOM 1781 N N . ARG A 1 228 ? -10.172 -13.743 23.260 1.00 84.12 228 ARG A N 1
ATOM 1782 C CA . ARG A 1 228 ? -8.700 -13.756 23.348 1.00 84.12 228 ARG A CA 1
ATOM 1783 C C . ARG A 1 228 ? -8.071 -14.024 21.989 1.00 84.12 228 ARG A C 1
ATOM 1785 O O . ARG A 1 228 ? -7.148 -13.317 21.596 1.00 84.12 228 ARG A O 1
ATOM 1792 N N . PHE A 1 229 ? -8.606 -14.999 21.252 1.00 87.12 229 PHE A N 1
ATOM 1793 C CA . PHE A 1 229 ? -8.165 -15.289 19.891 1.00 87.12 229 PHE A CA 1
ATOM 1794 C C . PHE A 1 229 ? -8.335 -14.074 18.965 1.00 87.12 229 PHE A C 1
ATOM 1796 O O . PHE A 1 229 ? -7.399 -13.697 18.261 1.00 87.12 229 PHE A O 1
ATOM 1803 N N . GLY A 1 230 ? -9.494 -13.410 19.014 1.00 84.81 230 GLY A N 1
ATOM 1804 C CA . GLY A 1 230 ? -9.743 -12.180 18.262 1.00 84.81 230 GLY A CA 1
ATOM 1805 C C . GLY A 1 230 ? -8.786 -11.045 18.637 1.00 84.81 230 GLY A C 1
ATOM 1806 O O . GLY A 1 230 ? -8.341 -10.301 17.765 1.00 84.81 230 GLY A O 1
ATOM 1807 N N . LEU A 1 231 ? -8.415 -10.931 19.912 1.00 83.94 231 LEU A N 1
ATOM 1808 C CA . LEU A 1 231 ? -7.478 -9.918 20.384 1.00 83.94 231 LEU A CA 1
ATOM 1809 C C . LEU A 1 231 ? -6.041 -10.183 19.907 1.00 83.94 231 LEU A C 1
ATOM 1811 O O . LEU A 1 231 ? -5.376 -9.249 19.465 1.00 83.94 231 LEU A O 1
ATOM 1815 N N . VAL A 1 232 ? -5.593 -11.445 19.929 1.00 88.50 232 VAL A N 1
ATOM 1816 C CA . VAL A 1 232 ? -4.298 -11.860 19.356 1.00 88.50 232 VAL A CA 1
ATOM 1817 C C . VAL A 1 232 ? -4.266 -11.557 17.860 1.00 88.50 232 VAL A C 1
ATOM 1819 O O . VAL A 1 232 ? -3.325 -10.927 17.381 1.00 88.50 232 VAL A O 1
ATOM 1822 N N . LEU A 1 233 ? -5.312 -11.940 17.122 1.00 90.38 233 LEU A N 1
ATOM 1823 C CA . LEU A 1 233 ? -5.410 -11.695 15.682 1.00 90.38 233 LEU A CA 1
ATOM 1824 C C . LEU A 1 233 ? -5.345 -10.194 15.357 1.00 90.38 233 LEU A C 1
ATOM 1826 O O . LEU A 1 233 ? -4.584 -9.780 14.481 1.00 90.38 233 LEU A O 1
ATOM 1830 N N . CYS A 1 234 ? -6.110 -9.372 16.080 1.00 85.62 234 CYS A N 1
ATOM 1831 C CA . CYS A 1 234 ? -6.086 -7.919 15.926 1.00 85.62 234 CYS A CA 1
ATOM 1832 C C . CYS A 1 234 ? -4.715 -7.330 16.289 1.00 85.62 234 CYS A C 1
ATOM 1834 O O . CYS A 1 234 ? -4.204 -6.498 15.541 1.00 85.62 234 CYS A O 1
ATOM 1836 N N . GLY A 1 235 ? -4.094 -7.787 17.382 1.00 87.50 235 GLY A N 1
ATOM 1837 C CA . GLY A 1 235 ? -2.753 -7.364 17.790 1.00 87.50 235 GLY A CA 1
ATOM 1838 C C . GLY A 1 235 ? -1.711 -7.649 16.709 1.00 87.50 235 GLY A C 1
ATOM 1839 O O . GLY A 1 235 ? -0.991 -6.744 16.294 1.00 87.50 235 GLY A O 1
ATOM 1840 N N . VAL A 1 236 ? -1.697 -8.868 16.159 1.00 92.06 236 VAL A N 1
ATOM 1841 C CA . VAL A 1 236 ? -0.817 -9.240 15.037 1.00 92.06 236 VAL A CA 1
ATOM 1842 C C . VAL A 1 236 ? -1.102 -8.385 13.798 1.00 92.06 236 VAL A C 1
ATOM 1844 O O . VAL A 1 236 ? -0.170 -7.899 13.158 1.00 92.06 236 VAL A O 1
ATOM 1847 N N . ALA A 1 237 ? -2.372 -8.131 13.468 1.00 88.38 237 ALA A N 1
ATOM 1848 C CA . ALA A 1 237 ? -2.732 -7.280 12.335 1.00 88.38 237 ALA A CA 1
ATOM 1849 C C . ALA A 1 237 ? -2.212 -5.838 12.495 1.00 88.38 237 ALA A C 1
ATOM 1851 O O . ALA A 1 237 ? -1.685 -5.264 11.536 1.00 88.38 237 ALA A O 1
ATOM 1852 N N . PHE A 1 238 ? -2.303 -5.256 13.696 1.00 89.38 238 PHE A N 1
ATOM 1853 C CA . PHE A 1 238 ? -1.743 -3.932 13.985 1.00 89.38 238 PHE A CA 1
ATOM 1854 C C . PHE A 1 238 ? -0.209 -3.929 13.997 1.00 89.38 238 PHE A C 1
ATOM 1856 O O . PHE A 1 238 ? 0.379 -2.963 13.510 1.00 89.38 238 PHE A O 1
ATOM 1863 N N . ALA A 1 239 ? 0.444 -5.005 14.444 1.00 92.12 239 ALA A N 1
ATOM 1864 C CA . ALA A 1 239 ? 1.897 -5.162 14.347 1.00 92.12 239 ALA A CA 1
ATOM 1865 C C . ALA A 1 239 ? 2.375 -5.212 12.882 1.00 92.12 239 ALA A C 1
ATOM 1867 O O . ALA A 1 239 ? 3.316 -4.515 12.500 1.00 92.12 239 ALA A O 1
ATOM 1868 N N . ILE A 1 240 ? 1.682 -5.961 12.018 1.00 91.00 240 ILE A N 1
ATOM 1869 C CA . ILE A 1 240 ? 1.966 -5.987 10.572 1.00 91.00 240 ILE A CA 1
ATOM 1870 C C . ILE A 1 240 ? 1.730 -4.601 9.956 1.00 91.00 240 ILE A C 1
ATOM 1872 O O . ILE A 1 240 ? 2.539 -4.121 9.152 1.00 91.00 240 ILE A O 1
ATOM 1876 N N . ALA A 1 241 ? 0.641 -3.925 10.339 1.00 89.19 241 ALA A N 1
ATOM 1877 C CA . ALA A 1 241 ? 0.358 -2.569 9.884 1.00 89.19 241 ALA A CA 1
ATOM 1878 C C . ALA A 1 241 ? 1.464 -1.591 10.309 1.00 89.19 241 ALA A C 1
ATOM 1880 O O . ALA A 1 241 ? 1.906 -0.798 9.480 1.00 89.19 241 ALA A O 1
ATOM 1881 N N . PHE A 1 242 ? 1.946 -1.679 11.552 1.00 93.50 242 PHE A N 1
ATOM 1882 C CA . PHE A 1 242 ? 3.067 -0.900 12.081 1.00 93.50 242 PHE A CA 1
ATOM 1883 C C . PHE A 1 242 ? 4.327 -1.058 11.222 1.00 93.50 242 PHE A C 1
ATOM 1885 O O . PHE A 1 242 ? 4.845 -0.061 10.713 1.00 93.50 242 PHE A O 1
ATOM 1892 N N . LEU A 1 243 ? 4.755 -2.299 10.969 1.00 94.31 243 LEU A N 1
ATOM 1893 C CA . LEU A 1 243 ? 5.926 -2.589 10.134 1.00 94.31 243 LEU A CA 1
ATOM 1894 C C . LEU A 1 243 ? 5.751 -2.053 8.708 1.00 94.31 243 LEU A C 1
ATOM 1896 O O . LEU A 1 243 ? 6.642 -1.401 8.163 1.00 94.31 243 LEU A O 1
ATOM 1900 N N . THR A 1 244 ? 4.567 -2.240 8.123 1.00 89.44 244 THR A N 1
ATOM 1901 C CA . THR A 1 244 ? 4.259 -1.739 6.775 1.00 89.44 244 THR A CA 1
ATOM 1902 C C . THR A 1 244 ? 4.318 -0.208 6.706 1.00 89.44 244 THR A C 1
ATOM 1904 O O . THR A 1 244 ? 4.803 0.352 5.720 1.00 89.44 244 THR A O 1
ATOM 1907 N N . GLN A 1 245 ? 3.846 0.501 7.740 1.00 93.06 245 GLN A N 1
ATOM 1908 C CA . GLN A 1 245 ? 3.953 1.964 7.791 1.00 93.06 245 GLN A CA 1
ATOM 1909 C C . GLN A 1 245 ? 5.411 2.427 7.927 1.00 93.06 245 GLN A C 1
ATOM 1911 O O . GLN A 1 245 ? 5.772 3.411 7.283 1.00 93.06 245 GLN A O 1
ATOM 1916 N N . ILE A 1 246 ? 6.257 1.716 8.684 1.00 94.06 246 ILE A N 1
ATOM 1917 C CA . ILE A 1 246 ? 7.698 2.013 8.779 1.00 94.06 246 ILE A CA 1
ATOM 1918 C C . ILE A 1 246 ? 8.374 1.860 7.417 1.00 94.06 246 ILE A C 1
ATOM 1920 O O . ILE A 1 246 ? 9.065 2.777 6.971 1.00 94.06 246 ILE A O 1
ATOM 1924 N N . VAL A 1 247 ? 8.127 0.747 6.719 1.00 91.12 247 VAL A N 1
ATOM 1925 C CA . VAL A 1 247 ? 8.674 0.519 5.371 1.00 91.12 247 VAL A CA 1
ATOM 1926 C C . VAL A 1 247 ? 8.254 1.643 4.421 1.00 91.12 247 VAL A C 1
ATOM 1928 O O . VAL A 1 247 ? 9.076 2.152 3.661 1.00 91.12 247 VAL A O 1
ATOM 1931 N N . ASN A 1 248 ? 7.004 2.108 4.502 1.00 87.69 248 ASN A N 1
ATOM 1932 C CA . ASN A 1 248 ? 6.532 3.238 3.699 1.00 87.69 248 ASN A CA 1
ATOM 1933 C C . ASN A 1 248 ? 7.166 4.581 4.102 1.00 87.69 248 ASN A C 1
ATOM 1935 O O . ASN A 1 248 ? 7.445 5.403 3.224 1.00 87.69 248 ASN A O 1
ATOM 1939 N N . ALA A 1 249 ? 7.404 4.811 5.396 1.00 92.44 249 ALA A N 1
ATOM 1940 C CA . ALA A 1 249 ? 8.047 6.022 5.901 1.00 92.44 249 ALA A CA 1
ATOM 1941 C C . ALA A 1 249 ? 9.512 6.120 5.441 1.00 92.44 249 ALA A C 1
ATOM 1943 O O . ALA A 1 249 ? 9.947 7.182 4.992 1.00 92.44 249 ALA A O 1
ATOM 1944 N N . ILE A 1 250 ? 10.252 5.009 5.483 1.00 92.56 250 ILE A N 1
ATOM 1945 C CA . ILE A 1 250 ? 11.662 4.948 5.072 1.00 92.56 250 ILE A CA 1
ATOM 1946 C C . ILE A 1 250 ? 11.767 4.922 3.539 1.00 92.56 250 ILE A C 1
ATOM 1948 O O . ILE A 1 250 ? 12.363 5.818 2.929 1.00 92.56 250 ILE A O 1
ATOM 1952 N N . GLY A 1 251 ? 11.119 3.939 2.908 1.00 85.12 251 GLY A N 1
ATOM 1953 C CA . GLY A 1 251 ? 11.223 3.669 1.473 1.00 85.12 251 GLY A CA 1
ATOM 1954 C C . GLY A 1 251 ? 10.558 4.721 0.587 1.00 85.12 251 GLY A C 1
ATOM 1955 O O . GLY A 1 251 ? 10.934 4.885 -0.568 1.00 85.12 251 GLY A O 1
ATOM 1956 N N . GLY A 1 252 ? 9.589 5.485 1.101 1.00 84.38 252 GLY A N 1
ATOM 1957 C CA . GLY A 1 252 ? 8.950 6.552 0.330 1.00 84.38 252 GLY A CA 1
ATOM 1958 C C . GLY A 1 252 ? 8.131 6.053 -0.865 1.00 84.38 252 GLY A C 1
ATOM 1959 O O . GLY A 1 252 ? 7.909 6.815 -1.804 1.00 84.38 252 GLY A O 1
ATOM 1960 N N . GLY A 1 253 ? 7.645 4.806 -0.833 1.00 78.94 253 GLY A N 1
ATOM 1961 C CA . GLY A 1 253 ? 6.897 4.185 -1.936 1.00 78.94 253 GLY A CA 1
ATOM 1962 C C . GLY A 1 253 ? 5.590 4.896 -2.318 1.00 78.94 253 GLY A C 1
ATOM 1963 O O . GLY A 1 253 ? 5.024 4.617 -3.367 1.00 78.94 253 GLY A O 1
ATOM 1964 N N . PHE A 1 254 ? 5.124 5.837 -1.493 1.00 84.19 254 PHE A N 1
ATOM 1965 C CA . PHE A 1 254 ? 3.974 6.698 -1.773 1.00 84.19 254 PHE A CA 1
ATOM 1966 C C . PHE A 1 254 ? 4.270 7.815 -2.784 1.00 84.19 254 PHE A C 1
ATOM 1968 O O . PHE A 1 254 ? 3.337 8.427 -3.296 1.00 84.19 254 PHE A O 1
ATOM 1975 N N . ARG A 1 255 ? 5.548 8.131 -3.042 1.00 85.69 255 ARG A N 1
ATOM 1976 C CA . ARG A 1 255 ? 5.942 9.246 -3.919 1.00 85.69 255 ARG A CA 1
ATOM 1977 C C . ARG A 1 255 ? 5.453 9.041 -5.347 1.00 85.69 255 ARG A C 1
ATOM 1979 O O . A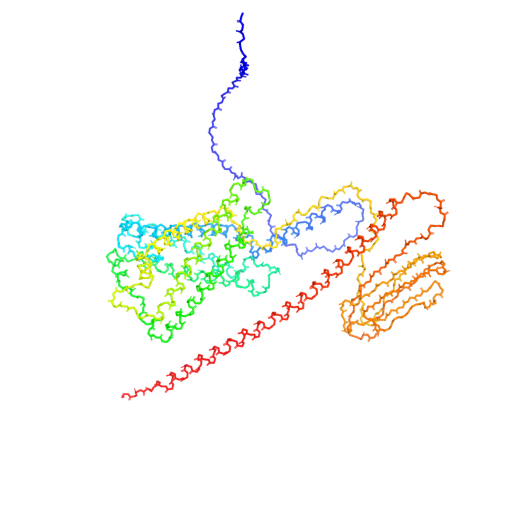RG A 1 255 ? 4.982 9.988 -5.955 1.00 85.69 255 ARG A O 1
ATOM 1986 N N . VAL A 1 256 ? 5.489 7.798 -5.822 1.00 78.00 256 VAL A N 1
ATOM 1987 C CA . VAL A 1 256 ? 5.092 7.404 -7.183 1.00 78.00 256 VAL A CA 1
ATOM 1988 C C . VAL A 1 256 ? 3.622 7.734 -7.481 1.00 78.00 256 VAL A C 1
ATOM 1990 O O . VAL A 1 256 ? 3.272 8.029 -8.621 1.00 78.00 256 VAL A O 1
ATOM 1993 N N . ASP A 1 257 ? 2.777 7.771 -6.446 1.00 81.00 257 ASP A N 1
ATOM 1994 C CA . ASP A 1 257 ? 1.347 8.074 -6.563 1.00 81.00 257 ASP A CA 1
ATOM 1995 C C . ASP A 1 257 ? 1.052 9.592 -6.610 1.00 81.00 257 ASP A C 1
ATOM 1997 O O . ASP A 1 257 ? -0.114 10.002 -6.702 1.00 81.00 257 ASP A O 1
ATOM 2001 N N . LEU A 1 258 ? 2.081 10.443 -6.505 1.00 85.50 258 LEU A N 1
ATOM 2002 C CA . LEU A 1 258 ? 1.967 11.898 -6.440 1.00 85.50 258 LEU A CA 1
ATOM 2003 C C . LEU A 1 258 ? 2.463 12.564 -7.724 1.00 85.50 258 LEU A C 1
ATOM 2005 O O . LEU A 1 258 ? 3.555 12.286 -8.209 1.00 85.50 258 LEU A O 1
ATOM 2009 N N . LYS A 1 259 ? 1.726 13.580 -8.177 1.00 83.44 259 LYS A N 1
ATOM 2010 C CA . LYS A 1 259 ? 2.122 14.493 -9.262 1.00 83.44 259 LYS A CA 1
ATOM 2011 C C . LYS A 1 259 ? 3.443 15.207 -8.998 1.00 83.44 259 LYS A C 1
ATOM 2013 O O . LYS A 1 259 ? 4.143 15.585 -9.923 1.00 83.44 259 LYS A O 1
ATOM 2018 N N . THR A 1 260 ? 3.811 15.381 -7.728 1.00 84.12 260 THR A N 1
ATOM 2019 C CA . THR A 1 260 ? 5.092 15.988 -7.337 1.00 84.12 260 THR A CA 1
ATOM 2020 C C . THR A 1 260 ? 6.301 15.107 -7.651 1.00 84.12 260 THR A C 1
ATOM 2022 O O . THR A 1 260 ? 7.436 15.568 -7.525 1.00 84.12 260 THR A O 1
ATOM 2025 N N . SER A 1 261 ? 6.081 13.839 -8.012 1.00 79.50 261 SER A N 1
ATOM 2026 C CA . SER A 1 261 ? 7.145 12.931 -8.431 1.00 79.50 261 SER A CA 1
ATOM 2027 C C . SER A 1 261 ? 7.605 13.177 -9.865 1.00 79.50 261 SER A C 1
ATOM 2029 O O . SER A 1 261 ? 8.703 12.736 -10.199 1.00 79.50 261 SER A O 1
ATOM 2031 N N . GLU A 1 262 ? 6.827 13.898 -10.680 1.00 78.00 262 GLU A N 1
ATOM 2032 C CA . GLU A 1 262 ? 7.240 14.263 -12.036 1.00 78.00 262 GLU A CA 1
ATOM 2033 C C . GLU A 1 262 ? 8.558 15.076 -12.003 1.00 78.00 262 GLU A C 1
ATOM 2035 O O . GLU A 1 262 ? 8.758 15.912 -11.103 1.00 78.00 262 GLU A O 1
ATOM 2040 N N . PRO A 1 263 ? 9.486 14.826 -12.949 1.00 70.81 263 PRO A N 1
ATOM 2041 C CA . PRO A 1 263 ? 10.766 15.531 -13.013 1.00 70.81 263 PRO A CA 1
ATOM 2042 C C . PRO A 1 263 ? 10.584 17.036 -13.271 1.00 70.81 263 PRO A C 1
ATOM 2044 O O . PRO A 1 263 ? 11.297 17.836 -12.672 1.00 70.81 263 PRO A O 1
ATOM 2047 N N . ASP A 1 264 ? 9.556 17.424 -14.033 1.00 75.69 264 ASP A N 1
ATOM 2048 C CA . ASP A 1 264 ? 9.270 18.816 -14.414 1.00 75.69 264 ASP A CA 1
ATOM 2049 C C . ASP A 1 264 ? 8.417 19.609 -13.403 1.00 75.69 264 ASP A C 1
ATOM 2051 O O . ASP A 1 264 ? 7.943 20.706 -13.705 1.00 75.69 264 ASP A O 1
ATOM 2055 N N . PHE A 1 265 ? 8.189 19.107 -12.185 1.00 78.19 265 PHE A N 1
ATOM 2056 C CA . PHE A 1 265 ? 7.327 19.793 -11.217 1.00 78.19 265 PHE A CA 1
ATOM 2057 C C . PHE A 1 265 ? 7.986 21.058 -10.619 1.00 78.19 265 PHE A C 1
ATOM 2059 O O . PHE A 1 265 ? 8.891 20.980 -9.784 1.00 78.19 265 PHE A O 1
ATOM 2066 N N . ARG A 1 266 ? 7.487 22.243 -11.002 1.00 71.88 266 ARG A N 1
ATOM 2067 C CA . ARG A 1 266 ? 8.008 23.574 -10.617 1.00 71.88 266 ARG A CA 1
ATOM 2068 C C . ARG A 1 266 ? 7.143 24.207 -9.511 1.00 71.88 266 ARG A C 1
ATOM 2070 O O . ARG A 1 266 ? 6.299 25.050 -9.809 1.00 71.88 266 ARG A O 1
ATOM 2077 N N . PRO A 1 267 ? 7.205 23.718 -8.254 1.00 87.19 267 PRO A N 1
ATOM 2078 C CA . PRO A 1 267 ? 8.085 24.296 -7.225 1.00 87.19 267 PRO A CA 1
ATOM 2079 C C . PRO A 1 267 ? 8.838 23.235 -6.392 1.00 87.19 267 PRO A C 1
ATOM 2081 O O . PRO A 1 267 ? 8.241 22.376 -5.736 1.00 87.19 267 PRO A O 1
ATOM 2084 N N . ILE A 1 268 ? 10.165 23.368 -6.322 1.00 86.25 268 ILE A N 1
ATOM 2085 C CA . ILE A 1 268 ? 11.064 22.408 -5.655 1.00 86.25 268 ILE A CA 1
ATOM 2086 C C . ILE A 1 268 ? 10.799 22.324 -4.145 1.00 86.25 268 ILE A C 1
ATOM 2088 O O . ILE A 1 268 ? 10.783 21.230 -3.576 1.00 86.25 268 ILE A O 1
ATOM 2092 N N . TRP A 1 269 ? 10.546 23.461 -3.493 1.00 90.50 269 TRP A N 1
ATOM 2093 C CA . TRP A 1 269 ? 10.265 23.510 -2.054 1.00 90.50 269 TRP A CA 1
ATOM 2094 C C . TRP A 1 269 ? 8.995 22.727 -1.698 1.00 90.50 269 TRP A C 1
ATOM 2096 O O . TRP A 1 269 ? 8.978 21.971 -0.729 1.00 90.50 269 TRP A O 1
ATOM 2106 N N . LEU A 1 270 ? 7.954 22.833 -2.529 1.00 90.94 270 LEU A N 1
ATOM 2107 C CA . LEU A 1 270 ? 6.691 22.132 -2.328 1.00 90.94 270 LEU A CA 1
ATOM 2108 C C . LEU A 1 270 ? 6.859 20.618 -2.506 1.00 90.94 270 LEU A C 1
ATOM 2110 O O . LEU A 1 270 ? 6.303 19.850 -1.723 1.00 90.94 270 LEU A O 1
ATOM 2114 N N . LYS A 1 271 ? 7.654 20.180 -3.492 1.00 89.81 271 LYS A N 1
ATOM 2115 C CA . LYS A 1 271 ? 8.005 18.762 -3.680 1.00 89.81 271 LYS A CA 1
ATOM 2116 C C . LYS A 1 271 ? 8.667 18.186 -2.427 1.00 89.81 271 LYS A C 1
ATOM 2118 O O . LYS A 1 271 ? 8.218 17.162 -1.909 1.00 89.81 271 LYS A O 1
ATOM 2123 N N . HIS A 1 272 ? 9.681 18.872 -1.897 1.00 91.06 272 HIS A N 1
ATOM 2124 C CA . HIS A 1 272 ? 10.348 18.466 -0.658 1.00 91.06 272 HIS A CA 1
ATOM 2125 C C . HIS A 1 272 ? 9.377 18.453 0.524 1.00 91.06 272 HIS A C 1
ATOM 2127 O O . HIS A 1 272 ? 9.322 17.467 1.255 1.00 91.06 272 HIS A O 1
ATOM 2133 N N . PHE A 1 273 ? 8.549 19.489 0.666 1.00 93.75 273 PHE A N 1
ATOM 2134 C CA . PHE A 1 273 ? 7.558 19.584 1.734 1.00 93.75 273 PHE A CA 1
ATOM 2135 C C . PHE A 1 273 ? 6.549 18.426 1.711 1.00 93.75 273 PHE A C 1
ATOM 2137 O O . PHE A 1 273 ? 6.305 17.786 2.736 1.00 93.75 273 PHE A O 1
ATOM 2144 N N . VAL A 1 274 ? 5.999 18.090 0.541 1.00 93.00 274 VAL A N 1
ATOM 2145 C CA . VAL A 1 274 ? 5.063 16.965 0.372 1.00 93.00 274 VAL A CA 1
ATOM 2146 C C . VAL A 1 274 ? 5.752 15.632 0.695 1.00 93.00 274 VAL A C 1
ATOM 2148 O O . VAL A 1 274 ? 5.174 14.774 1.362 1.00 93.00 274 VAL A O 1
ATOM 2151 N N . HIS A 1 275 ? 7.003 15.447 0.269 1.00 91.88 275 HIS A N 1
ATOM 2152 C CA . HIS A 1 275 ? 7.741 14.211 0.528 1.00 91.88 275 HIS A CA 1
ATOM 2153 C C . HIS A 1 275 ? 8.133 14.055 2.005 1.00 91.88 275 HIS A C 1
ATOM 2155 O O . HIS A 1 275 ? 8.018 12.955 2.546 1.00 91.88 275 HIS A O 1
ATOM 2161 N N . ILE A 1 276 ? 8.574 15.127 2.666 1.00 93.50 276 ILE A N 1
ATOM 2162 C CA . ILE A 1 276 ? 8.956 15.118 4.086 1.00 93.50 276 ILE A CA 1
ATOM 2163 C C . ILE A 1 276 ? 7.719 14.919 4.966 1.00 93.50 276 ILE A C 1
ATOM 2165 O O . ILE A 1 276 ? 7.722 14.034 5.822 1.00 93.50 276 ILE A O 1
ATOM 2169 N N . SER A 1 277 ? 6.638 15.665 4.710 1.00 95.00 277 SER A N 1
ATOM 2170 C CA . SER A 1 277 ? 5.372 15.503 5.442 1.00 95.00 277 SER A CA 1
ATOM 2171 C C . SER A 1 277 ? 4.797 14.093 5.295 1.00 95.00 277 SER A C 1
ATOM 2173 O O . SER A 1 277 ? 4.309 13.530 6.272 1.00 95.00 277 SER A O 1
ATOM 2175 N N . GLY A 1 278 ? 4.936 13.473 4.118 1.00 93.50 278 GLY A N 1
ATOM 2176 C CA . GLY A 1 278 ? 4.591 12.068 3.915 1.00 93.50 278 GLY A CA 1
ATOM 2177 C C . GLY A 1 278 ? 5.394 11.126 4.812 1.00 93.50 278 GLY A C 1
ATOM 2178 O O . GLY A 1 278 ? 4.802 10.316 5.520 1.00 93.50 278 GLY A O 1
ATOM 2179 N N . ARG A 1 279 ? 6.728 11.253 4.848 1.00 95.25 279 ARG A N 1
ATOM 2180 C CA . ARG A 1 279 ? 7.594 10.394 5.679 1.00 95.25 279 ARG A CA 1
ATOM 2181 C C . ARG A 1 279 ? 7.279 10.520 7.169 1.00 95.25 279 ARG A C 1
ATOM 2183 O O . ARG A 1 279 ? 7.045 9.509 7.827 1.00 95.25 279 ARG A O 1
ATOM 2190 N N . ILE A 1 280 ? 7.220 11.752 7.675 1.00 96.06 280 ILE A N 1
ATOM 2191 C CA . ILE A 1 280 ? 6.923 12.029 9.088 1.00 96.06 280 ILE A CA 1
ATOM 2192 C C . ILE A 1 280 ? 5.505 11.566 9.434 1.00 96.06 280 ILE A C 1
ATOM 2194 O O . ILE A 1 280 ? 5.283 10.933 10.462 1.00 96.06 280 ILE A O 1
ATOM 2198 N N . GLY A 1 281 ? 4.536 11.816 8.555 1.00 94.31 281 GLY A N 1
ATOM 2199 C CA . GLY A 1 281 ? 3.161 11.403 8.789 1.00 94.31 281 GLY A CA 1
ATOM 2200 C C . GLY A 1 281 ? 2.976 9.879 8.794 1.00 94.31 281 GLY A C 1
ATOM 2201 O O . GLY A 1 281 ? 2.224 9.348 9.613 1.00 94.31 281 GLY A O 1
ATOM 2202 N N . PHE A 1 282 ? 3.669 9.152 7.909 1.00 94.62 282 PHE A N 1
ATOM 2203 C CA . PHE A 1 282 ? 3.675 7.686 7.926 1.00 94.62 282 PHE A CA 1
ATOM 2204 C C . PHE A 1 282 ? 4.350 7.129 9.183 1.00 94.62 282 PHE A C 1
ATOM 2206 O O . PHE A 1 282 ? 3.837 6.166 9.753 1.00 94.62 282 PHE A O 1
ATOM 2213 N N . LEU A 1 283 ? 5.414 7.775 9.669 1.00 95.44 283 LEU A N 1
ATOM 2214 C CA . LEU A 1 283 ? 6.022 7.455 10.961 1.00 95.44 283 LEU A CA 1
ATOM 2215 C C . LEU A 1 283 ? 5.036 7.671 12.123 1.00 95.44 283 LEU A C 1
ATOM 2217 O O . LEU A 1 283 ? 4.878 6.784 12.956 1.00 95.44 283 LEU A O 1
ATOM 2221 N N . GLY A 1 284 ? 4.301 8.787 12.139 1.00 91.94 284 GLY A N 1
ATOM 2222 C CA . GLY A 1 284 ? 3.262 9.046 13.145 1.00 91.94 284 GLY A CA 1
ATOM 2223 C C . GLY A 1 284 ? 2.155 7.991 13.148 1.00 91.94 284 GLY A C 1
ATOM 2224 O O . GLY A 1 284 ? 1.731 7.519 14.201 1.00 91.94 284 GLY A O 1
ATOM 2225 N N . ARG A 1 285 ? 1.720 7.545 11.964 1.00 91.25 285 ARG A N 1
ATOM 2226 C CA . ARG A 1 285 ? 0.778 6.422 11.846 1.00 91.25 285 ARG A CA 1
ATOM 2227 C C . ARG A 1 285 ? 1.365 5.100 12.318 1.00 91.25 285 ARG A C 1
ATOM 2229 O O . ARG A 1 285 ? 0.628 4.308 12.897 1.00 91.25 285 ARG A O 1
ATOM 2236 N N . ALA A 1 286 ? 2.646 4.848 12.057 1.00 93.38 286 ALA A N 1
ATOM 2237 C CA . ALA A 1 286 ? 3.322 3.679 12.596 1.00 93.38 286 ALA A CA 1
ATOM 2238 C C . ALA A 1 286 ? 3.266 3.724 14.126 1.00 93.38 286 ALA A C 1
ATOM 2240 O O . ALA A 1 286 ? 2.738 2.802 14.732 1.00 93.38 286 ALA A O 1
ATOM 2241 N N . MET A 1 287 ? 3.681 4.829 14.747 1.00 91.75 287 MET A N 1
ATOM 2242 C CA . MET A 1 287 ? 3.632 4.982 16.204 1.00 91.75 287 MET A CA 1
ATOM 2243 C C . MET A 1 287 ? 2.224 4.765 16.767 1.00 91.75 287 MET A C 1
ATOM 2245 O O . MET A 1 287 ? 2.082 4.030 17.736 1.00 91.75 287 MET A O 1
ATOM 2249 N N . LEU A 1 288 ? 1.185 5.297 16.113 1.00 87.69 288 LEU A N 1
ATOM 2250 C CA . LEU A 1 288 ? -0.211 5.047 16.485 1.00 87.69 288 LEU A CA 1
ATOM 2251 C C . LEU A 1 288 ? -0.592 3.555 16.415 1.00 87.69 288 LEU A C 1
ATOM 2253 O O . LEU A 1 288 ? -1.250 3.041 17.312 1.00 87.69 288 LEU A O 1
ATOM 2257 N N . PHE A 1 289 ? -0.224 2.843 15.347 1.00 88.94 289 PHE A N 1
ATOM 2258 C CA . PHE A 1 289 ? -0.534 1.412 15.238 1.00 88.94 289 PHE A CA 1
ATOM 2259 C C . PHE A 1 289 ? 0.302 0.560 16.195 1.00 88.94 289 PHE A C 1
ATOM 2261 O O . PHE A 1 289 ? -0.209 -0.415 16.738 1.00 88.94 289 PHE A O 1
ATOM 2268 N N . GLY A 1 290 ? 1.555 0.945 16.439 1.00 90.06 290 GLY A N 1
ATOM 2269 C CA . GLY A 1 290 ? 2.444 0.294 17.393 1.00 90.06 290 GLY A CA 1
ATOM 2270 C C . GLY A 1 290 ? 1.925 0.409 18.824 1.00 90.06 290 GLY A C 1
ATOM 2271 O O . GLY A 1 290 ? 1.852 -0.603 19.515 1.00 90.06 290 GLY A O 1
ATOM 2272 N N . THR A 1 291 ? 1.480 1.596 19.253 1.00 83.44 291 THR A N 1
ATOM 2273 C CA . THR A 1 291 ? 0.889 1.778 20.591 1.00 83.44 291 THR A CA 1
ATOM 2274 C C . THR A 1 291 ? -0.363 0.928 20.759 1.00 83.44 291 THR A C 1
ATOM 2276 O O . THR A 1 291 ? -0.457 0.166 21.717 1.00 83.44 291 THR A O 1
ATOM 2279 N N . VAL A 1 292 ? -1.280 0.958 19.784 1.00 82.25 292 VAL A N 1
ATOM 2280 C CA . VAL A 1 292 ? -2.483 0.108 19.791 1.00 82.25 292 VAL A CA 1
ATOM 2281 C C . VAL A 1 292 ? -2.122 -1.382 19.845 1.00 82.25 292 VAL A C 1
ATOM 2283 O O . VAL A 1 292 ? -2.725 -2.121 20.621 1.00 82.25 292 VAL A O 1
ATOM 2286 N N . SER A 1 293 ? -1.123 -1.823 19.074 1.00 86.88 293 SER A N 1
ATOM 2287 C CA . SER A 1 293 ? -0.650 -3.213 19.070 1.00 86.88 293 SER A CA 1
ATOM 2288 C C . SER A 1 293 ? -0.095 -3.644 20.430 1.00 86.88 293 SER A C 1
ATOM 2290 O O . SER A 1 293 ? -0.437 -4.723 20.911 1.00 86.88 293 SER A O 1
ATOM 2292 N N . VAL A 1 294 ? 0.743 -2.812 21.058 1.00 84.62 294 VAL A N 1
ATOM 2293 C CA . VAL A 1 294 ? 1.316 -3.084 22.386 1.00 84.62 294 VAL A CA 1
ATOM 2294 C C . VAL A 1 294 ? 0.209 -3.195 23.430 1.00 84.62 294 VAL A C 1
ATOM 2296 O O . VAL A 1 294 ? 0.237 -4.108 24.249 1.00 84.62 294 VAL A O 1
ATOM 2299 N N . PHE A 1 295 ? -0.809 -2.335 23.373 1.00 77.81 295 PHE A N 1
ATOM 2300 C CA . PHE A 1 295 ? -1.917 -2.382 24.331 1.00 77.81 295 PHE A CA 1
ATOM 2301 C C . PHE A 1 295 ? -2.839 -3.575 24.133 1.00 77.81 295 PHE A C 1
ATOM 2303 O O . PHE A 1 295 ? -3.357 -4.106 25.110 1.00 77.81 295 PHE A O 1
ATOM 2310 N N . MET A 1 296 ? -3.037 -4.029 22.893 1.00 80.81 296 MET A N 1
ATOM 2311 C CA . MET A 1 296 ? -3.730 -5.296 22.657 1.00 80.81 296 MET A CA 1
ATOM 2312 C C . MET A 1 296 ? -2.960 -6.461 23.286 1.00 80.81 296 MET A C 1
ATOM 2314 O O . MET A 1 296 ? -3.573 -7.337 23.882 1.00 80.81 296 MET A O 1
ATOM 2318 N N . TRP A 1 297 ? -1.627 -6.446 23.241 1.00 85.06 297 TRP A N 1
ATOM 2319 C CA . TRP A 1 297 ? -0.819 -7.475 23.899 1.00 85.06 297 TRP A CA 1
ATOM 2320 C C . TRP A 1 297 ? -0.852 -7.375 25.431 1.00 85.06 297 TRP A C 1
ATOM 2322 O O . TRP A 1 297 ? -1.018 -8.384 26.114 1.00 85.06 297 TRP A O 1
ATOM 2332 N N . ASP A 1 298 ? -0.764 -6.163 25.982 1.00 77.50 298 ASP A N 1
ATOM 2333 C CA . ASP A 1 298 ? -0.846 -5.925 27.431 1.00 77.50 298 ASP A CA 1
ATOM 2334 C C . ASP A 1 298 ? -2.222 -6.323 27.994 1.00 77.50 298 ASP A C 1
ATOM 2336 O O . ASP A 1 298 ? -2.306 -6.938 29.055 1.00 77.50 298 ASP A O 1
ATOM 2340 N N . ALA A 1 299 ? -3.296 -6.103 27.227 1.00 75.69 299 ALA A N 1
ATOM 2341 C CA . ALA A 1 299 ? -4.649 -6.532 27.574 1.00 75.69 299 ALA A CA 1
ATOM 2342 C C . ALA A 1 299 ? -4.842 -8.064 27.617 1.00 75.69 299 ALA A C 1
ATOM 2344 O O . ALA A 1 299 ? -5.861 -8.514 28.142 1.00 75.69 299 ALA A O 1
ATOM 2345 N N . LEU A 1 300 ? -3.908 -8.863 27.079 1.00 78.12 300 LEU A N 1
ATOM 2346 C CA . LEU A 1 300 ? -3.862 -10.323 27.279 1.00 78.12 300 LEU A CA 1
ATOM 2347 C C . LEU A 1 300 ? -3.043 -10.708 28.508 1.00 78.12 300 LEU A C 1
ATOM 2349 O O . LEU A 1 300 ? -3.327 -11.730 29.128 1.00 78.12 300 LEU A O 1
ATOM 2353 N N . ALA A 1 301 ? -2.011 -9.924 28.822 1.00 79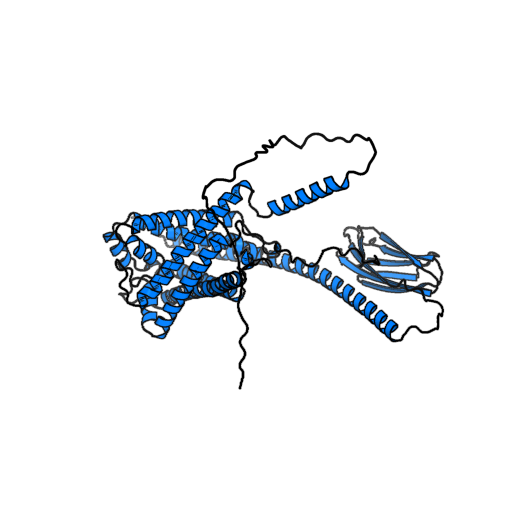.31 301 ALA A N 1
ATOM 2354 C CA . ALA A 1 301 ? -1.036 -10.245 29.854 1.00 79.31 301 ALA A CA 1
ATOM 2355 C C . ALA A 1 301 ? -1.503 -9.857 31.264 1.00 79.31 301 ALA A C 1
ATOM 2357 O O . ALA A 1 301 ? -1.159 -10.549 32.221 1.00 79.31 301 ALA A O 1
ATOM 2358 N N . LYS A 1 302 ? -2.272 -8.768 31.409 1.00 70.88 302 LYS A N 1
ATOM 2359 C CA . LYS A 1 302 ? -2.686 -8.237 32.717 1.00 70.88 302 LYS A CA 1
ATOM 2360 C C . LYS A 1 302 ? -4.211 -8.134 32.845 1.00 70.88 302 LYS A C 1
ATOM 2362 O O . LYS A 1 302 ? -4.861 -7.615 31.933 1.00 70.88 302 LYS A O 1
ATOM 2367 N N . PRO A 1 303 ? -4.805 -8.571 33.972 1.00 62.44 303 PRO A N 1
ATOM 2368 C CA . PRO A 1 303 ? -6.186 -8.230 34.293 1.00 62.44 303 PRO A CA 1
ATOM 2369 C C . PRO A 1 303 ? -6.274 -6.723 34.571 1.00 62.44 303 PRO A C 1
ATOM 2371 O O . PRO A 1 303 ? -5.432 -6.174 35.278 1.00 62.44 303 PRO A O 1
ATOM 2374 N N . LEU A 1 304 ? -7.274 -6.038 34.010 1.00 57.31 304 LEU A N 1
ATOM 2375 C CA . LEU A 1 304 ? -7.521 -4.642 34.376 1.00 57.31 304 LEU A CA 1
ATOM 2376 C C . LEU A 1 304 ? -8.005 -4.576 35.817 1.00 57.31 304 LEU A C 1
ATOM 2378 O O . LEU A 1 304 ? -8.978 -5.241 36.175 1.00 57.31 304 LEU A O 1
ATOM 2382 N N . GLU A 1 305 ? -7.351 -3.737 36.613 1.00 52.75 305 GLU A N 1
ATOM 2383 C CA . GLU A 1 305 ? -7.860 -3.369 37.925 1.00 52.75 305 GLU A CA 1
ATOM 2384 C C . GLU A 1 305 ? -9.241 -2.715 37.777 1.00 52.75 305 GLU A C 1
ATOM 2386 O O . GLU A 1 305 ? -9.521 -1.968 36.829 1.00 52.75 305 GLU A O 1
ATOM 2391 N N . SER A 1 306 ? -10.127 -3.042 38.715 1.00 41.09 306 SER A N 1
ATOM 2392 C CA . SER A 1 306 ? -11.512 -2.586 38.779 1.00 41.09 306 SER A CA 1
ATOM 2393 C C . SER A 1 306 ? -11.578 -1.061 38.931 1.00 41.09 306 SER A C 1
ATOM 2395 O O . SER A 1 306 ? -11.634 -0.535 40.037 1.00 41.09 306 SER A O 1
ATOM 2397 N N . GLY A 1 307 ? -11.536 -0.346 37.807 1.00 46.97 307 GLY A N 1
ATOM 2398 C CA . GLY A 1 307 ? -11.571 1.118 37.754 1.00 46.97 307 GLY A CA 1
ATOM 2399 C C . GLY A 1 307 ? -11.206 1.705 36.387 1.00 46.97 307 GLY A C 1
ATOM 2400 O O . GLY A 1 307 ? -11.673 2.788 36.043 1.00 46.97 307 GLY A O 1
ATOM 2401 N N . GLN A 1 308 ? -10.436 0.989 35.559 1.00 49.53 308 GLN A N 1
ATOM 2402 C CA . GLN A 1 308 ? -10.049 1.460 34.224 1.00 49.53 308 GLN A CA 1
ATOM 2403 C C . GLN A 1 308 ? -11.060 1.031 33.142 1.00 49.53 308 GLN A C 1
ATOM 2405 O O . GLN A 1 308 ? -11.177 -0.139 32.783 1.00 49.53 308 GLN A O 1
ATOM 2410 N N . GLN A 1 309 ? -11.803 2.006 32.608 1.00 52.41 309 GLN A N 1
ATOM 2411 C CA . GLN A 1 309 ? -12.994 1.789 31.772 1.00 52.41 309 GLN A CA 1
ATOM 2412 C C . GLN A 1 309 ? -12.714 1.648 30.257 1.00 52.41 309 GLN A C 1
ATOM 2414 O O . GLN A 1 309 ? -13.592 1.214 29.528 1.00 52.41 309 GLN A O 1
ATOM 2419 N N . ASN A 1 310 ? -11.508 1.933 29.746 1.00 60.06 310 ASN A N 1
ATOM 2420 C CA . ASN A 1 310 ? -11.159 1.799 28.317 1.00 60.06 310 ASN A CA 1
ATOM 2421 C C . ASN A 1 310 ? -9.690 1.367 28.151 1.00 60.06 310 ASN A C 1
ATOM 2423 O O . ASN A 1 310 ? -8.821 2.016 28.723 1.00 60.06 310 ASN A O 1
ATOM 2427 N N . ILE A 1 311 ? -9.384 0.338 27.335 1.00 59.66 311 ILE A N 1
ATOM 2428 C CA . ILE A 1 311 ? -7.989 -0.146 27.131 1.00 59.66 311 ILE A CA 1
ATOM 2429 C C . ILE A 1 311 ? -7.074 0.986 26.661 1.00 59.66 311 ILE A C 1
ATOM 2431 O O . ILE A 1 311 ? -5.974 1.159 27.171 1.00 59.66 311 ILE A O 1
ATOM 2435 N N . VAL A 1 312 ? -7.542 1.756 25.677 1.00 61.47 312 VAL A N 1
ATOM 2436 C CA . VAL A 1 312 ? -6.757 2.833 25.067 1.00 61.47 312 VAL A CA 1
ATOM 2437 C C . VAL A 1 312 ? -6.533 3.962 26.075 1.00 61.47 312 VAL A C 1
ATOM 2439 O O . VAL A 1 312 ? -5.399 4.388 26.254 1.00 61.47 312 VAL A O 1
ATOM 2442 N N . ALA A 1 313 ? -7.583 4.386 26.788 1.00 59.09 313 ALA A N 1
ATOM 2443 C CA . ALA A 1 313 ? -7.493 5.428 27.813 1.00 59.09 313 ALA A CA 1
ATOM 2444 C C . ALA A 1 313 ? -6.553 5.033 28.960 1.00 59.09 313 ALA A C 1
ATOM 2446 O O . ALA A 1 313 ? -5.666 5.798 29.317 1.00 59.09 313 ALA A O 1
ATOM 2447 N N . ALA A 1 314 ? -6.701 3.811 29.482 1.00 60.84 314 ALA A N 1
ATOM 2448 C CA . ALA A 1 314 ? -5.860 3.261 30.542 1.00 60.84 314 ALA A CA 1
ATOM 2449 C C . ALA A 1 314 ? -4.377 3.274 30.156 1.00 60.84 314 ALA A C 1
ATOM 2451 O O . ALA A 1 314 ? -3.512 3.675 30.933 1.00 60.84 314 ALA A O 1
ATOM 2452 N N . ALA A 1 315 ? -4.089 2.892 28.916 1.00 64.50 315 ALA A N 1
ATOM 2453 C CA . ALA A 1 315 ? -2.742 2.862 28.396 1.00 64.50 315 ALA A CA 1
ATOM 2454 C C . ALA A 1 315 ? -2.114 4.256 28.239 1.00 64.50 315 ALA A C 1
ATOM 2456 O O . ALA A 1 315 ? -0.944 4.457 28.564 1.00 64.50 315 ALA A O 1
ATOM 2457 N N . ILE A 1 316 ? -2.898 5.234 27.791 1.00 64.56 316 ILE A N 1
ATOM 2458 C CA . ILE A 1 316 ? -2.477 6.636 27.714 1.00 64.56 316 ILE A CA 1
ATOM 2459 C C . ILE A 1 316 ? -2.231 7.198 29.111 1.00 64.56 316 ILE A C 1
ATOM 2461 O O . ILE A 1 316 ? -1.218 7.856 29.323 1.00 64.56 316 ILE A O 1
ATOM 2465 N N . THR A 1 317 ? -3.106 6.911 30.079 1.00 66.69 317 THR A N 1
ATOM 2466 C CA . THR A 1 317 ? -2.900 7.309 31.477 1.00 66.69 317 THR A CA 1
ATOM 2467 C C . THR A 1 317 ? -1.596 6.726 32.018 1.00 66.69 317 THR A C 1
ATOM 2469 O O . THR A 1 317 ? -0.816 7.464 32.613 1.00 66.69 317 THR A O 1
ATOM 2472 N N . ASN A 1 318 ? -1.301 5.454 31.725 1.00 71.81 318 ASN A N 1
ATOM 2473 C CA . ASN A 1 318 ? -0.040 4.810 32.103 1.00 71.81 318 ASN A CA 1
ATOM 2474 C C . ASN A 1 318 ? 1.176 5.470 31.433 1.00 71.81 318 ASN A C 1
ATOM 2476 O O . ASN A 1 318 ? 2.198 5.664 32.084 1.00 71.81 318 ASN A O 1
ATOM 2480 N N . LEU A 1 319 ? 1.073 5.880 30.165 1.00 72.31 319 LEU A N 1
ATOM 2481 C CA . LEU A 1 319 ? 2.123 6.639 29.470 1.00 72.31 319 LEU A CA 1
ATOM 2482 C C . LEU A 1 319 ? 2.293 8.053 30.039 1.00 72.31 319 LEU A C 1
ATOM 2484 O O . LEU A 1 319 ? 3.409 8.553 30.136 1.00 72.31 319 LEU A O 1
ATOM 2488 N N . ASN A 1 320 ? 1.206 8.688 30.465 1.00 70.31 320 ASN A N 1
ATOM 2489 C CA . ASN A 1 320 ? 1.216 10.033 31.031 1.00 70.31 320 ASN A CA 1
ATOM 2490 C C . ASN A 1 320 ? 1.861 10.093 32.431 1.00 70.31 320 ASN A C 1
ATOM 2492 O O . ASN A 1 320 ? 2.168 11.181 32.917 1.00 70.31 320 ASN A O 1
ATOM 2496 N N . THR A 1 321 ? 2.095 8.948 33.085 1.00 77.31 321 THR A N 1
ATOM 2497 C CA . THR A 1 321 ? 2.759 8.910 34.400 1.00 77.31 321 THR A CA 1
ATOM 2498 C C . THR A 1 321 ? 4.219 9.371 34.328 1.00 77.31 321 THR A C 1
ATOM 2500 O O . THR A 1 321 ? 4.668 10.127 35.187 1.00 77.31 321 THR A O 1
ATOM 2503 N N . ASN A 1 322 ? 4.942 8.993 33.269 1.00 85.38 322 ASN A N 1
ATOM 2504 C CA . ASN A 1 322 ? 6.365 9.284 33.102 1.00 85.38 322 ASN A CA 1
ATOM 2505 C C . ASN A 1 322 ? 6.592 10.465 32.149 1.00 85.38 322 ASN A C 1
ATOM 2507 O O . ASN A 1 322 ? 5.931 10.590 31.116 1.00 85.38 322 ASN A O 1
ATOM 2511 N N . ALA A 1 323 ? 7.606 11.292 32.429 1.00 84.94 323 ALA A N 1
ATOM 2512 C CA . ALA A 1 323 ? 7.990 12.410 31.558 1.00 84.94 323 ALA A CA 1
ATOM 2513 C C . ALA A 1 323 ? 8.271 11.961 30.106 1.00 84.94 323 ALA A C 1
ATOM 2515 O O . ALA A 1 323 ? 7.885 12.643 29.157 1.00 84.94 323 ALA A O 1
ATOM 2516 N N . GLY A 1 324 ? 8.863 10.773 29.931 1.00 83.62 324 GLY A N 1
ATOM 2517 C CA . GLY A 1 324 ? 9.106 10.182 28.612 1.00 83.62 324 GLY A CA 1
ATOM 2518 C C . GLY A 1 324 ? 7.826 9.838 27.841 1.00 83.62 324 GLY A C 1
ATOM 2519 O O . GLY A 1 324 ? 7.765 10.056 26.633 1.00 83.62 324 GLY A O 1
ATOM 2520 N N . GLY A 1 325 ? 6.777 9.359 28.517 1.00 80.94 325 GLY A N 1
ATOM 2521 C CA . GLY A 1 325 ? 5.515 9.036 27.851 1.00 80.94 325 GLY A CA 1
ATOM 2522 C C . GLY A 1 325 ? 4.698 10.283 27.496 1.00 80.94 325 GLY A C 1
ATOM 2523 O O . GLY A 1 325 ? 4.114 10.326 26.416 1.00 80.94 325 GLY A O 1
ATOM 2524 N N . LYS A 1 326 ? 4.768 11.354 28.304 1.00 82.12 326 LYS A N 1
ATOM 2525 C CA . LYS A 1 326 ? 4.255 12.686 27.922 1.00 82.12 326 LYS A CA 1
ATOM 2526 C C . LYS A 1 326 ? 4.918 13.205 26.650 1.00 82.12 326 LYS A C 1
ATOM 2528 O O . LYS A 1 326 ? 4.227 13.602 25.714 1.00 82.12 326 LYS A O 1
ATOM 2533 N N . PHE A 1 327 ? 6.251 13.164 26.596 1.00 88.44 327 PHE A N 1
ATOM 2534 C CA . PHE A 1 327 ? 7.002 13.575 25.410 1.00 88.44 327 PHE A CA 1
ATOM 2535 C C . PHE A 1 327 ? 6.606 12.751 24.180 1.00 88.44 327 PHE A C 1
ATOM 2537 O O . PHE A 1 327 ? 6.329 13.312 23.120 1.00 88.44 327 PHE A O 1
ATOM 2544 N N . PHE A 1 328 ? 6.514 11.428 24.334 1.00 89.62 328 PHE A N 1
ATOM 2545 C CA . PHE A 1 328 ? 6.094 10.530 23.264 1.00 89.62 328 PHE A CA 1
ATOM 2546 C C . PHE A 1 328 ? 4.688 10.856 22.738 1.00 89.62 328 PHE A C 1
ATOM 2548 O O . PHE A 1 328 ? 4.495 10.902 21.525 1.00 89.62 328 PHE A O 1
ATOM 2555 N N . LEU A 1 329 ? 3.716 11.122 23.615 1.00 84.62 329 LEU A N 1
ATOM 2556 C CA . LEU A 1 329 ? 2.351 11.455 23.202 1.00 84.62 329 LEU A CA 1
ATOM 2557 C C . LEU A 1 329 ? 2.276 12.823 22.492 1.00 84.62 329 LEU A C 1
ATOM 2559 O O . LEU A 1 329 ? 1.588 12.938 21.477 1.00 84.62 329 LEU A O 1
ATOM 2563 N N . VAL A 1 330 ? 3.032 13.837 22.942 1.00 88.62 330 VAL A N 1
ATOM 2564 C CA . VAL A 1 330 ? 3.141 15.123 22.218 1.00 88.62 330 VAL A CA 1
ATOM 2565 C C . VAL A 1 330 ? 3.739 14.892 20.831 1.00 88.62 330 VAL A C 1
ATOM 2567 O O . VAL A 1 330 ? 3.195 15.358 19.829 1.00 88.62 330 VAL A O 1
ATOM 2570 N N . PHE A 1 331 ? 4.832 14.132 20.760 1.00 92.69 331 PHE A N 1
ATOM 2571 C CA . PHE A 1 331 ? 5.500 13.805 19.506 1.00 92.69 331 PHE A CA 1
ATOM 2572 C C . PHE A 1 331 ? 4.575 13.048 18.539 1.00 92.69 331 PHE A C 1
ATOM 2574 O O . PHE A 1 331 ? 4.488 13.394 17.357 1.00 92.69 331 PHE A O 1
ATOM 2581 N N . LEU A 1 332 ? 3.831 12.061 19.047 1.00 91.56 332 LEU A N 1
ATOM 2582 C CA . LEU A 1 332 ? 2.809 11.326 18.305 1.00 91.56 332 LEU A CA 1
ATOM 2583 C C . LEU A 1 332 ? 1.746 12.281 17.748 1.00 91.56 332 LEU A C 1
ATOM 2585 O O . LEU A 1 332 ? 1.473 12.251 16.547 1.00 91.56 332 LEU A O 1
ATOM 2589 N N . GLY A 1 333 ? 1.186 13.158 18.587 1.00 89.81 333 GLY A N 1
ATOM 2590 C CA . GLY A 1 333 ? 0.172 14.132 18.182 1.00 89.81 333 GLY A CA 1
ATOM 2591 C C . GLY A 1 333 ? 0.657 15.069 17.072 1.00 89.81 333 GLY A C 1
ATOM 2592 O O . GLY A 1 333 ? -0.029 15.235 16.060 1.00 89.81 333 GLY A O 1
ATOM 2593 N N . VAL A 1 334 ? 1.87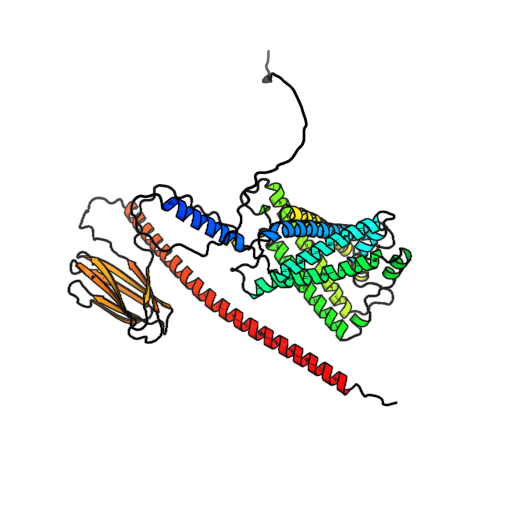9 15.601 17.192 1.00 94.62 334 VAL A N 1
ATOM 2594 C CA . VAL A 1 334 ? 2.509 16.441 16.157 1.00 94.62 334 VAL A CA 1
ATOM 2595 C C 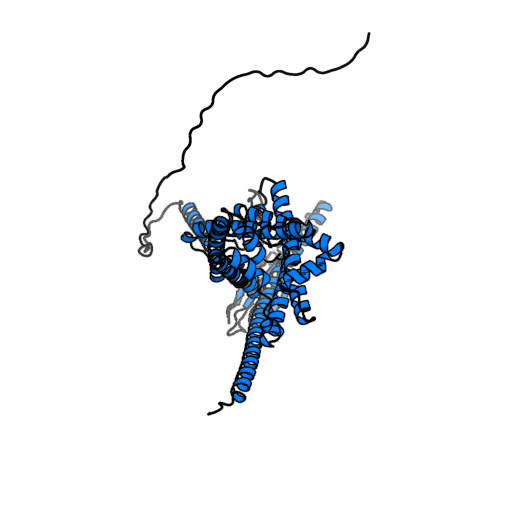. VAL A 1 334 ? 2.672 15.667 14.845 1.00 94.62 334 VAL A C 1
ATOM 2597 O O . VAL A 1 334 ? 2.308 16.171 13.780 1.00 94.62 334 VAL A O 1
ATOM 2600 N N . CYS A 1 335 ? 3.147 14.420 14.895 1.00 95.81 335 CYS A N 1
ATOM 2601 C CA . CYS A 1 335 ? 3.294 13.595 13.694 1.00 95.81 335 CYS A CA 1
ATOM 2602 C C . CYS A 1 335 ? 1.944 13.286 13.021 1.00 95.81 335 CYS A C 1
ATOM 2604 O O . CYS A 1 335 ? 1.864 13.254 11.790 1.00 95.81 335 CYS A O 1
ATOM 2606 N N . LEU A 1 336 ? 0.867 13.095 13.793 1.00 93.69 336 LEU A N 1
ATOM 2607 C CA . LEU A 1 336 ? -0.484 12.888 13.255 1.00 93.69 336 LEU A CA 1
ATOM 2608 C C . LEU A 1 336 ? -1.060 14.157 12.609 1.00 93.69 336 LEU A C 1
ATOM 2610 O O . LEU A 1 336 ? -1.719 14.060 11.572 1.00 93.69 336 LEU A O 1
ATOM 2614 N N . ILE A 1 337 ? -0.759 15.343 13.145 1.00 95.06 337 ILE A N 1
ATOM 2615 C CA . ILE A 1 337 ? -1.111 16.623 12.507 1.00 95.06 337 ILE A CA 1
ATOM 2616 C C . ILE A 1 337 ? -0.348 16.791 11.186 1.00 95.06 337 ILE A C 1
ATOM 2618 O O . ILE A 1 337 ? -0.940 17.146 10.165 1.00 95.06 337 ILE A O 1
ATOM 2622 N N . ILE A 1 338 ? 0.946 16.459 11.152 1.00 96.88 338 ILE A N 1
ATOM 2623 C CA . ILE A 1 338 ? 1.732 16.464 9.907 1.00 96.88 338 ILE A CA 1
ATOM 2624 C C . ILE A 1 338 ? 1.149 15.465 8.896 1.00 96.88 338 ILE A C 1
ATOM 2626 O O . ILE A 1 338 ? 1.044 15.773 7.705 1.00 96.88 338 ILE A O 1
ATOM 2630 N N . TYR A 1 339 ? 0.687 14.298 9.356 1.00 95.88 339 TYR A N 1
ATOM 2631 C CA . TYR A 1 339 ? -0.023 13.346 8.504 1.00 95.88 339 TYR A CA 1
ATOM 2632 C C . TYR A 1 339 ? -1.340 13.911 7.950 1.00 95.88 339 TYR A C 1
ATOM 2634 O O . TYR A 1 339 ? -1.673 13.661 6.790 1.00 95.88 339 TYR A O 1
ATOM 2642 N N . ALA A 1 340 ? -2.086 14.683 8.742 1.00 95.44 340 ALA A N 1
ATOM 2643 C CA . ALA A 1 340 ? -3.296 15.359 8.285 1.00 95.44 340 ALA A CA 1
ATOM 2644 C C . ALA A 1 340 ? -2.992 16.367 7.168 1.00 95.44 340 ALA A C 1
ATOM 2646 O O . ALA A 1 340 ? -3.668 16.365 6.138 1.00 95.44 340 ALA A O 1
ATOM 2647 N N . ILE A 1 341 ? -1.921 17.155 7.312 1.00 96.25 341 ILE A N 1
ATOM 2648 C CA . ILE A 1 341 ? -1.437 18.064 6.261 1.00 96.25 341 ILE A CA 1
ATOM 2649 C C . ILE A 1 341 ? -1.074 17.271 5.000 1.00 96.25 341 ILE A C 1
ATOM 2651 O O . ILE A 1 341 ? -1.515 17.611 3.902 1.00 96.25 341 ILE A O 1
ATOM 2655 N N . PHE A 1 342 ? -0.342 16.163 5.140 1.00 95.69 342 PHE A N 1
ATOM 2656 C CA . PHE A 1 342 ? -0.031 15.281 4.016 1.00 95.69 342 PHE A CA 1
ATOM 2657 C C . PHE A 1 342 ? -1.297 14.719 3.344 1.00 95.69 342 PHE A C 1
ATOM 2659 O O . PHE A 1 342 ? -1.389 14.676 2.115 1.00 95.69 342 PHE A O 1
ATOM 2666 N N . ALA A 1 343 ? -2.312 14.322 4.114 1.00 93.19 343 ALA A N 1
ATOM 2667 C CA . ALA A 1 343 ? -3.588 13.858 3.577 1.00 93.19 343 ALA A CA 1
ATOM 2668 C C . ALA A 1 343 ? -4.341 14.966 2.810 1.00 93.19 343 ALA A C 1
ATOM 2670 O O . ALA A 1 343 ? -4.882 14.677 1.744 1.00 93.19 343 ALA A O 1
ATOM 2671 N N . LEU A 1 344 ? -4.297 16.227 3.261 1.00 94.88 344 LEU A N 1
ATOM 2672 C CA . LEU A 1 344 ? -4.829 17.370 2.501 1.00 94.88 344 LEU A CA 1
ATOM 2673 C C . LEU A 1 344 ? -4.073 17.593 1.190 1.00 94.88 344 LEU A C 1
ATOM 2675 O O . LEU A 1 344 ? -4.686 17.835 0.151 1.00 94.88 344 LEU A O 1
ATOM 2679 N N . LEU A 1 345 ? -2.743 17.478 1.211 1.00 94.00 345 LEU A N 1
ATOM 2680 C CA . LEU A 1 345 ? -1.920 17.611 0.006 1.00 94.00 345 LEU A CA 1
ATOM 2681 C C . LEU A 1 345 ? -2.264 16.524 -1.024 1.00 94.00 345 LEU A C 1
ATOM 2683 O O . LEU A 1 345 ? -2.332 16.814 -2.221 1.00 94.00 345 LEU A O 1
ATOM 2687 N N . ASN A 1 346 ? -2.584 15.305 -0.575 1.00 92.00 346 ASN A N 1
ATOM 2688 C CA . ASN A 1 346 ? -3.060 14.228 -1.447 1.00 92.00 346 ASN A CA 1
ATOM 2689 C C . ASN A 1 346 ? -4.376 14.575 -2.168 1.00 92.00 346 ASN A C 1
ATOM 2691 O O . ASN A 1 346 ? -4.562 14.142 -3.302 1.00 92.00 346 ASN A O 1
ATOM 2695 N N . CYS A 1 347 ? -5.256 15.407 -1.598 1.00 91.00 347 CYS A N 1
ATOM 2696 C CA . CYS A 1 347 ? -6.467 15.858 -2.299 1.00 91.00 347 CYS A CA 1
ATOM 2697 C C . CYS A 1 347 ? -6.146 16.594 -3.609 1.00 91.00 347 CYS A C 1
ATOM 2699 O O . CYS A 1 347 ? -6.919 16.547 -4.564 1.00 91.00 347 CYS A O 1
ATOM 2701 N N . LYS A 1 348 ? -5.012 17.297 -3.675 1.00 89.75 348 LYS A N 1
ATOM 2702 C CA . LYS A 1 348 ? -4.626 18.072 -4.860 1.00 89.75 348 LYS A CA 1
ATOM 2703 C C . LYS A 1 348 ? -3.612 17.337 -5.731 1.00 89.75 348 LYS A C 1
ATOM 2705 O O . LYS A 1 348 ? -3.747 17.334 -6.957 1.00 89.75 348 LYS A O 1
ATOM 2710 N N . TYR A 1 349 ? -2.608 16.735 -5.099 1.00 89.81 349 TYR A N 1
ATOM 2711 C CA . TYR A 1 349 ? -1.420 16.229 -5.781 1.00 89.81 349 TYR A CA 1
ATOM 2712 C C . TYR A 1 349 ? -1.428 14.719 -6.026 1.00 89.81 349 TYR A C 1
ATOM 2714 O O . TYR A 1 349 ? -0.600 14.263 -6.802 1.00 89.81 349 TYR A O 1
ATOM 2722 N N . LYS A 1 350 ? -2.349 13.938 -5.449 1.00 87.75 350 LYS A N 1
ATOM 2723 C CA . LYS A 1 350 ? -2.454 12.505 -5.762 1.00 87.75 350 LYS A CA 1
ATOM 2724 C C . LYS A 1 350 ? -3.160 12.279 -7.106 1.00 87.75 350 LYS A C 1
ATOM 2726 O O . LYS A 1 350 ? -4.099 13.007 -7.450 1.00 87.75 350 LYS A O 1
ATOM 2731 N N . TYR A 1 351 ? -2.731 11.272 -7.866 1.00 83.06 351 TYR A N 1
ATOM 2732 C CA . TYR A 1 351 ? -3.470 10.822 -9.049 1.00 83.06 351 TYR A CA 1
ATOM 2733 C C . TYR A 1 351 ? -4.733 10.043 -8.662 1.00 83.06 351 TYR A C 1
ATOM 2735 O O . TYR A 1 351 ? -4.731 9.211 -7.753 1.00 83.06 351 TYR A O 1
ATOM 2743 N N . PHE A 1 352 ? -5.815 10.312 -9.389 1.00 80.50 352 PHE A N 1
ATOM 2744 C CA . PHE A 1 352 ? -7.062 9.560 -9.328 1.00 80.50 352 PHE A CA 1
ATOM 2745 C C . PHE A 1 352 ? -7.566 9.384 -10.770 1.00 80.50 352 PHE A C 1
ATOM 2747 O O . PHE A 1 352 ? -7.774 10.405 -11.435 1.00 80.50 352 PHE A O 1
ATOM 2754 N N . PRO A 1 353 ? -7.788 8.153 -11.259 1.00 75.19 353 PRO A N 1
ATOM 2755 C CA . PRO A 1 353 ? -7.385 6.872 -10.666 1.00 75.19 353 PRO A CA 1
ATOM 2756 C C . PRO A 1 353 ? -5.857 6.762 -10.474 1.00 75.19 353 PRO A C 1
ATOM 2758 O O . PRO A 1 353 ? -5.090 7.481 -11.109 1.00 75.19 353 PRO A O 1
ATOM 2761 N N . THR A 1 354 ? -5.417 5.910 -9.549 1.00 71.88 354 THR A N 1
ATOM 2762 C CA . THR A 1 354 ? -3.998 5.633 -9.273 1.00 71.88 354 THR A CA 1
ATOM 2763 C C . THR A 1 354 ? -3.375 4.857 -10.438 1.00 71.88 354 THR A C 1
ATOM 2765 O O . THR A 1 354 ? -3.860 3.762 -10.734 1.00 71.88 354 THR A O 1
ATOM 2768 N N . PRO A 1 355 ? -2.335 5.391 -11.108 1.00 67.12 355 PRO A N 1
ATOM 2769 C CA . PRO A 1 355 ? -1.662 4.686 -12.193 1.00 67.12 355 PRO A CA 1
ATOM 2770 C C . PRO A 1 355 ? -0.790 3.538 -11.651 1.00 67.12 355 PRO A C 1
ATOM 2772 O O . PRO A 1 355 ? -0.375 3.588 -10.489 1.00 67.12 355 PRO A O 1
ATOM 2775 N N . PRO A 1 356 ? -0.494 2.511 -12.465 1.00 68.06 356 PRO A N 1
ATOM 2776 C CA . PRO A 1 356 ? 0.503 1.508 -12.111 1.00 68.06 356 PRO A CA 1
ATOM 2777 C C . PRO A 1 356 ? 1.908 2.151 -12.020 1.00 68.06 356 PRO A C 1
ATOM 2779 O O . PRO A 1 356 ? 2.246 2.980 -12.869 1.00 68.06 356 PRO A O 1
ATOM 2782 N N . PRO A 1 357 ? 2.722 1.811 -11.001 1.00 58.78 357 PRO A N 1
ATOM 2783 C CA . PRO A 1 357 ? 4.075 2.346 -10.795 1.00 58.78 357 PRO A CA 1
ATOM 2784 C C . PRO A 1 357 ? 5.022 2.265 -11.999 1.00 58.78 357 PRO A C 1
ATOM 2786 O O . PRO A 1 357 ? 5.831 3.172 -12.183 1.00 58.78 357 PRO A O 1
ATOM 2789 N N . THR A 1 358 ? 4.898 1.232 -12.834 1.00 57.81 358 THR A N 1
ATOM 2790 C CA . THR A 1 358 ? 5.640 1.056 -14.098 1.00 57.81 358 THR A CA 1
ATOM 2791 C C . THR A 1 358 ? 5.424 2.146 -15.143 1.00 57.81 358 THR A C 1
ATOM 2793 O O . THR A 1 358 ? 6.200 2.241 -16.088 1.00 57.81 358 THR A O 1
ATOM 2796 N N . ARG A 1 359 ? 4.394 2.985 -14.997 1.00 53.28 359 ARG A N 1
ATOM 2797 C CA . ARG A 1 359 ? 3.989 3.956 -16.021 1.00 53.28 359 ARG A CA 1
ATOM 2798 C C . ARG A 1 359 ? 4.728 5.293 -15.972 1.00 53.28 359 ARG A C 1
ATOM 2800 O O . ARG A 1 359 ? 4.404 6.177 -16.754 1.00 53.28 359 ARG A O 1
ATOM 2807 N N . HIS A 1 360 ? 5.680 5.496 -15.062 1.00 49.25 360 HIS A N 1
ATOM 2808 C CA . HIS A 1 360 ? 6.553 6.668 -15.170 1.00 49.25 360 HIS A CA 1
ATOM 2809 C C . HIS A 1 360 ? 7.592 6.382 -16.253 1.00 49.25 360 HIS A C 1
ATOM 2811 O O . HIS A 1 360 ? 8.476 5.558 -16.004 1.00 49.25 360 HIS A O 1
ATOM 2817 N N . PRO A 1 361 ? 7.523 7.023 -17.436 1.00 37.72 361 PRO A N 1
ATOM 2818 C CA . PRO A 1 361 ? 8.604 6.897 -18.389 1.00 37.72 361 PRO A CA 1
ATOM 2819 C C . PRO A 1 361 ? 9.855 7.440 -17.699 1.00 37.72 361 PRO A C 1
ATOM 2821 O O . PRO A 1 361 ? 9.915 8.612 -17.314 1.00 37.72 361 PRO A O 1
ATOM 2824 N N . LYS A 1 362 ? 10.890 6.607 -17.558 1.00 35.50 362 LYS A N 1
ATOM 2825 C CA . LYS A 1 362 ? 12.231 7.167 -17.674 1.00 35.50 362 LYS A CA 1
ATOM 2826 C C . LYS A 1 362 ? 12.237 7.781 -19.068 1.00 35.50 362 LYS A C 1
ATOM 2828 O O . LYS A 1 362 ? 12.296 7.048 -20.048 1.00 35.50 362 LYS A O 1
ATOM 2833 N N . ARG A 1 363 ? 12.103 9.104 -19.169 1.00 31.91 363 ARG A N 1
ATOM 2834 C CA . ARG A 1 363 ? 12.485 9.821 -20.383 1.00 31.91 363 ARG A CA 1
ATOM 2835 C C . ARG A 1 363 ? 14.011 9.717 -20.439 1.00 31.91 363 ARG A C 1
ATOM 2837 O O . ARG A 1 363 ? 14.718 10.611 -19.994 1.00 31.91 363 ARG A O 1
ATOM 2844 N N . GLY A 1 364 ? 14.494 8.531 -20.805 1.00 31.97 364 GLY A N 1
ATOM 2845 C CA . GLY A 1 364 ? 15.827 8.364 -21.347 1.00 31.97 364 GLY A CA 1
ATOM 2846 C C . GLY A 1 364 ? 15.845 9.124 -22.661 1.00 31.97 364 GLY A C 1
ATOM 2847 O O . GLY A 1 364 ? 14.837 9.154 -23.368 1.00 31.97 364 GLY A O 1
ATOM 2848 N N . HIS A 1 365 ? 16.950 9.810 -22.908 1.00 38.72 365 HIS A N 1
ATOM 2849 C CA . HIS A 1 365 ? 17.284 10.372 -24.203 1.00 38.72 365 HIS A CA 1
ATOM 2850 C C . HIS A 1 365 ? 16.900 9.393 -25.310 1.00 38.72 365 HIS A C 1
ATOM 2852 O O . HIS A 1 365 ? 17.490 8.331 -25.388 1.00 38.72 365 HIS A O 1
ATOM 2858 N N . ASN A 1 366 ? 15.885 9.755 -26.084 1.00 39.31 366 ASN A N 1
ATOM 2859 C CA . ASN A 1 366 ? 15.600 9.276 -27.431 1.00 39.31 366 ASN A CA 1
ATOM 2860 C C . ASN A 1 366 ? 14.923 10.463 -28.132 1.00 39.31 366 ASN A C 1
ATOM 2862 O O . ASN A 1 366 ? 13.758 10.423 -28.522 1.00 39.31 366 ASN A O 1
ATOM 2866 N N . GLU A 1 367 ? 15.635 11.589 -28.163 1.00 31.73 367 GLU A N 1
ATOM 2867 C CA . GLU A 1 367 ? 15.576 12.453 -29.335 1.00 31.73 367 GLU A CA 1
ATOM 2868 C C . GLU A 1 367 ? 16.497 11.767 -30.349 1.00 31.73 367 GLU A C 1
ATOM 2870 O O . GLU A 1 367 ? 17.653 11.518 -30.001 1.00 31.73 367 GLU A O 1
ATOM 2875 N N . PRO A 1 368 ? 16.012 11.372 -31.538 1.00 36.16 368 PRO A N 1
ATOM 2876 C CA . PRO A 1 368 ? 16.912 10.913 -32.579 1.00 36.16 368 PRO A CA 1
ATOM 2877 C C . PRO A 1 368 ? 17.780 12.109 -32.975 1.00 36.16 368 PRO A C 1
ATOM 2879 O O . PRO A 1 368 ? 17.275 13.093 -33.518 1.00 36.16 368 PRO A O 1
ATOM 2882 N N . GLU A 1 369 ? 19.074 12.051 -32.658 1.00 30.78 369 GLU A N 1
ATOM 2883 C CA . GLU A 1 369 ? 20.040 12.929 -33.306 1.00 30.78 369 GLU A CA 1
ATOM 2884 C C . GLU A 1 369 ? 20.052 12.586 -34.802 1.00 30.78 369 GLU A C 1
ATOM 2886 O O . GLU A 1 369 ? 20.253 11.423 -35.164 1.00 30.78 369 GLU A O 1
ATOM 2891 N N . PRO A 1 370 ? 19.826 13.557 -35.700 1.00 34.56 370 PRO A N 1
ATOM 2892 C CA . PRO A 1 370 ? 19.985 13.318 -37.120 1.00 34.56 370 PRO A CA 1
ATOM 2893 C C . PRO A 1 370 ? 21.486 13.309 -37.426 1.00 34.56 370 PRO A C 1
ATOM 2895 O O . PRO A 1 370 ? 22.084 14.372 -37.578 1.00 34.56 370 PRO A O 1
ATOM 2898 N N . GLY A 1 371 ? 22.106 12.126 -37.501 1.00 39.66 371 GLY A N 1
ATOM 2899 C CA . GLY A 1 371 ? 23.483 12.034 -38.006 1.00 39.66 371 GLY A CA 1
ATOM 2900 C C . GLY A 1 371 ? 24.372 10.869 -37.573 1.00 39.66 371 GLY A C 1
ATOM 2901 O O . GLY A 1 371 ? 25.568 10.946 -37.842 1.00 39.66 371 GLY A O 1
ATOM 2902 N N . ALA A 1 372 ? 23.870 9.805 -36.943 1.00 35.25 372 ALA A N 1
ATOM 2903 C CA . ALA A 1 372 ? 24.691 8.608 -36.745 1.00 35.25 372 ALA A CA 1
ATOM 2904 C C . ALA A 1 372 ? 24.640 7.738 -38.011 1.00 35.25 372 ALA A C 1
ATOM 2906 O O . ALA A 1 372 ? 23.580 7.237 -38.373 1.00 35.25 372 ALA A O 1
ATOM 2907 N N . LEU A 1 373 ? 25.776 7.618 -38.705 1.00 40.97 373 LEU A N 1
ATOM 2908 C CA . LEU A 1 373 ? 25.969 6.663 -39.795 1.00 40.97 373 LEU A CA 1
ATOM 2909 C C . LEU A 1 373 ? 25.682 5.243 -39.290 1.00 40.97 373 LEU A C 1
ATOM 2911 O O . LEU A 1 373 ? 26.312 4.791 -38.333 1.00 40.97 373 LEU A O 1
ATOM 2915 N N . ASP A 1 374 ? 24.769 4.556 -39.971 1.00 36.84 374 ASP A N 1
ATOM 2916 C CA . ASP A 1 374 ? 24.499 3.132 -39.807 1.00 36.84 374 ASP A CA 1
ATOM 2917 C C . ASP A 1 374 ? 25.777 2.315 -40.036 1.00 36.84 374 ASP A C 1
ATOM 2919 O O . ASP A 1 374 ? 26.274 2.201 -41.158 1.00 36.84 374 ASP A O 1
ATOM 2923 N N . HIS A 1 375 ? 26.285 1.704 -38.967 1.00 43.09 375 HIS A N 1
ATOM 2924 C CA . HIS A 1 375 ? 27.157 0.537 -39.061 1.00 43.09 375 HIS A CA 1
ATOM 2925 C C . HIS A 1 375 ? 26.694 -0.533 -38.063 1.00 43.09 375 HIS A C 1
ATOM 2927 O O . HIS A 1 375 ? 27.467 -1.040 -37.259 1.00 43.09 375 HIS A O 1
ATOM 2933 N N . ASP A 1 376 ? 25.402 -0.866 -38.105 1.00 37.28 376 ASP A N 1
ATOM 2934 C CA . ASP A 1 376 ? 24.873 -2.056 -37.437 1.00 37.28 376 ASP A CA 1
ATOM 2935 C C . ASP A 1 376 ? 25.203 -3.287 -38.297 1.00 37.28 376 ASP A C 1
ATOM 2937 O O . ASP A 1 376 ? 24.542 -3.580 -39.296 1.00 37.28 376 ASP A O 1
ATOM 2941 N N . ARG A 1 377 ? 26.256 -4.016 -37.916 1.00 41.06 377 ARG A N 1
ATOM 2942 C CA . ARG A 1 377 ? 26.401 -5.440 -38.243 1.00 41.06 377 ARG A CA 1
ATOM 2943 C C . ARG A 1 377 ? 25.936 -6.223 -37.011 1.00 41.06 377 ARG A C 1
ATOM 2945 O O . ARG A 1 377 ? 26.662 -6.315 -36.033 1.00 41.06 377 ARG A O 1
ATOM 2952 N N . ASN A 1 378 ? 24.693 -6.694 -37.105 1.00 43.66 378 ASN A N 1
ATOM 2953 C CA . ASN A 1 378 ? 23.978 -7.720 -36.334 1.00 43.66 378 ASN A CA 1
ATOM 2954 C C . ASN A 1 378 ? 24.277 -7.878 -34.818 1.00 43.66 378 ASN A C 1
ATOM 2956 O O . ASN A 1 378 ? 25.261 -8.522 -34.458 1.00 43.66 378 ASN A O 1
ATOM 2960 N N . PRO A 1 379 ? 23.374 -7.440 -33.914 1.00 47.12 379 PRO A N 1
ATOM 2961 C CA . PRO A 1 379 ? 23.262 -8.058 -32.591 1.00 47.12 379 PRO A CA 1
ATOM 2962 C C . PRO A 1 379 ? 22.787 -9.514 -32.769 1.00 47.12 379 PRO A C 1
ATOM 2964 O O . PRO A 1 379 ? 21.953 -9.777 -33.634 1.00 47.12 379 PRO A O 1
ATOM 2967 N N . GLY A 1 380 ? 23.346 -10.461 -32.005 1.00 58.59 380 GLY A N 1
ATOM 2968 C CA . GLY A 1 380 ? 23.174 -11.912 -32.200 1.00 58.59 380 GLY A CA 1
ATOM 2969 C C . GLY A 1 380 ? 21.747 -12.352 -32.568 1.00 58.59 380 GLY A C 1
ATOM 2970 O O . GLY A 1 380 ? 20.773 -11.963 -31.923 1.00 58.59 380 GLY A O 1
ATOM 2971 N N . ALA A 1 381 ? 21.630 -13.165 -33.618 1.00 71.62 381 ALA A N 1
ATOM 2972 C CA . ALA A 1 381 ? 20.354 -13.620 -34.153 1.00 71.62 381 ALA A CA 1
ATOM 2973 C C . ALA A 1 381 ? 19.770 -14.757 -33.298 1.00 71.62 381 ALA A C 1
ATOM 2975 O O . ALA A 1 381 ? 20.486 -15.636 -32.815 1.00 71.62 381 ALA A O 1
ATOM 2976 N N . GLU A 1 382 ? 18.452 -14.747 -33.111 1.00 78.81 382 GLU A N 1
ATOM 2977 C CA . GLU A 1 382 ? 17.713 -15.806 -32.422 1.00 78.81 382 GLU A CA 1
ATOM 2978 C C . GLU A 1 382 ? 16.723 -16.440 -33.402 1.00 78.81 382 GLU A C 1
ATOM 2980 O O . GLU A 1 382 ? 15.875 -15.744 -33.959 1.00 78.81 382 GLU A O 1
ATOM 2985 N N . GLU A 1 383 ? 16.843 -17.752 -33.615 1.00 84.00 383 GLU A N 1
ATOM 2986 C CA . GLU A 1 383 ? 16.059 -18.500 -34.601 1.00 84.00 383 GLU A CA 1
ATOM 2987 C C . GLU A 1 383 ? 15.266 -19.640 -33.948 1.00 84.00 383 GLU A C 1
ATOM 2989 O O . GLU A 1 383 ? 15.761 -20.349 -33.061 1.00 84.00 383 GLU A O 1
ATOM 2994 N N . GLN A 1 384 ? 14.031 -19.844 -34.416 1.00 87.31 384 GLN A N 1
ATOM 2995 C CA . GLN A 1 384 ? 13.136 -20.896 -33.935 1.00 87.31 384 GLN A CA 1
ATOM 2996 C C . GLN A 1 384 ? 13.125 -22.075 -34.915 1.00 87.31 384 GLN A C 1
ATOM 2998 O O . GLN A 1 384 ? 12.563 -22.003 -36.003 1.00 87.31 384 GLN A O 1
ATOM 3003 N N . LEU A 1 385 ? 13.668 -23.217 -34.493 1.00 90.50 385 LEU A N 1
ATOM 3004 C CA . LEU A 1 385 ? 13.696 -24.446 -35.282 1.00 90.50 385 LEU A CA 1
ATOM 3005 C C . LEU A 1 385 ? 12.486 -25.342 -34.966 1.00 90.50 385 LEU A C 1
ATOM 3007 O O . LEU A 1 385 ? 12.388 -25.878 -33.849 1.00 90.50 385 LEU A O 1
ATOM 3011 N N . PRO A 1 386 ? 11.583 -25.586 -35.937 1.00 89.88 386 PRO A N 1
ATOM 3012 C CA . PRO A 1 386 ? 10.451 -26.481 -35.732 1.00 89.88 386 PRO A CA 1
ATOM 3013 C C . PRO A 1 386 ? 10.902 -27.945 -35.541 1.00 89.88 386 PRO A C 1
ATOM 3015 O O . PRO A 1 386 ? 12.041 -28.301 -35.868 1.00 89.88 386 PRO A O 1
ATOM 3018 N N . PRO A 1 387 ? 10.030 -28.829 -35.016 1.00 89.94 387 PRO A N 1
ATOM 3019 C CA . PRO A 1 387 ? 10.306 -30.263 -34.933 1.00 89.94 387 PRO A CA 1
ATOM 3020 C C . PRO A 1 387 ? 10.571 -30.848 -36.322 1.00 89.94 387 PRO A C 1
ATOM 3022 O O . PRO A 1 387 ? 9.815 -30.588 -37.259 1.00 89.94 387 PRO A O 1
ATOM 3025 N N . ASN A 1 388 ? 11.628 -31.647 -36.463 1.00 89.81 388 ASN A N 1
ATOM 3026 C CA . ASN A 1 388 ? 12.121 -32.123 -37.760 1.00 89.81 388 ASN A CA 1
ATOM 3027 C C . ASN A 1 388 ? 12.459 -30.998 -38.762 1.00 89.81 388 ASN A C 1
ATOM 3029 O O . ASN A 1 388 ? 12.367 -31.197 -39.973 1.00 89.81 388 ASN A O 1
ATOM 3033 N N . GLY A 1 389 ? 12.812 -29.808 -38.271 1.00 88.00 389 GLY A N 1
ATOM 3034 C CA . GLY A 1 389 ? 13.248 -28.663 -39.071 1.00 88.00 389 GLY A CA 1
ATOM 3035 C C . GLY A 1 389 ? 14.766 -28.506 -39.093 1.00 88.00 389 GLY A C 1
ATOM 3036 O O . GLY A 1 389 ? 15.469 -28.997 -38.207 1.00 88.00 389 GLY A O 1
ATOM 3037 N N . LYS A 1 390 ? 15.280 -27.812 -40.109 1.00 93.50 390 LYS A N 1
ATOM 3038 C CA . LYS A 1 390 ? 16.663 -27.329 -40.157 1.00 93.50 390 LYS A CA 1
ATOM 3039 C C . LYS A 1 390 ? 16.684 -25.942 -40.783 1.00 93.50 390 LYS A C 1
ATOM 3041 O O . LYS A 1 390 ? 15.949 -25.720 -41.740 1.00 93.50 390 LYS A O 1
ATOM 3046 N N . GLU A 1 391 ? 17.551 -25.081 -40.281 1.00 93.12 391 GLU A N 1
ATOM 3047 C CA . GLU A 1 391 ? 17.781 -23.742 -40.819 1.00 93.12 391 GLU A CA 1
ATOM 3048 C C . GLU A 1 391 ? 19.264 -23.572 -41.132 1.00 93.12 391 GLU A C 1
ATOM 3050 O O . GLU A 1 391 ? 20.125 -24.057 -40.395 1.00 93.12 391 GLU A O 1
ATOM 3055 N N . CYS A 1 392 ? 19.557 -22.939 -42.265 1.00 93.00 392 CYS A N 1
ATOM 3056 C CA . CYS A 1 392 ? 20.912 -22.766 -42.776 1.00 93.00 392 CYS A CA 1
ATOM 3057 C C . CYS A 1 392 ? 21.148 -21.309 -43.145 1.00 93.00 392 CYS A C 1
ATOM 3059 O O . CYS A 1 392 ? 20.342 -20.696 -43.843 1.00 93.00 392 CYS A O 1
ATOM 3061 N N . PHE A 1 393 ? 22.305 -20.806 -42.748 1.00 92.81 393 PHE A N 1
ATOM 3062 C CA . PHE A 1 393 ? 22.756 -19.448 -42.989 1.00 92.81 393 PHE A CA 1
ATOM 3063 C C . PHE A 1 393 ? 24.083 -19.481 -43.742 1.00 92.81 393 PHE A C 1
ATOM 3065 O O . PHE A 1 393 ? 24.775 -20.504 -43.764 1.00 92.81 393 PHE A O 1
ATOM 3072 N N . PHE A 1 394 ? 24.426 -18.377 -44.395 1.00 90.56 394 PHE A N 1
ATOM 3073 C CA . PHE A 1 394 ? 25.607 -18.303 -45.240 1.00 90.56 394 PHE A CA 1
ATOM 3074 C C . PHE A 1 394 ? 26.301 -16.952 -45.123 1.00 90.56 394 PHE A C 1
ATOM 3076 O O . PHE A 1 394 ? 25.645 -15.937 -44.918 1.00 90.56 394 PHE A O 1
ATOM 3083 N N . GLU A 1 395 ? 27.617 -16.970 -45.299 1.00 88.69 395 GLU A N 1
ATOM 3084 C CA . GLU A 1 395 ? 28.471 -15.786 -45.371 1.00 88.69 395 GLU A CA 1
ATOM 3085 C C . GLU A 1 395 ? 29.431 -15.945 -46.554 1.00 88.69 395 GLU A C 1
ATOM 3087 O O . GLU A 1 395 ? 29.944 -17.041 -46.807 1.00 88.69 395 GLU A O 1
ATOM 3092 N N . ASP A 1 396 ? 29.665 -14.860 -47.286 1.00 87.88 396 ASP A N 1
ATOM 3093 C CA . ASP A 1 396 ? 30.634 -14.824 -48.381 1.00 87.88 396 ASP A CA 1
ATOM 3094 C C . ASP A 1 396 ? 31.989 -14.361 -47.829 1.00 87.88 396 ASP A C 1
ATOM 3096 O O . ASP A 1 396 ? 32.087 -13.269 -47.271 1.00 87.88 396 ASP A O 1
ATOM 3100 N N . LEU A 1 397 ? 33.020 -15.204 -47.960 1.00 86.88 397 LEU A N 1
ATOM 3101 C CA . LEU A 1 397 ? 34.359 -14.963 -47.410 1.00 86.88 397 LEU A CA 1
ATOM 3102 C C . LEU A 1 397 ? 35.423 -14.950 -48.512 1.00 86.88 397 LEU A C 1
ATOM 3104 O O . LEU A 1 397 ? 35.352 -15.732 -49.468 1.00 86.88 397 LEU A O 1
ATOM 3108 N N . GLU A 1 398 ? 36.437 -14.106 -48.339 1.00 87.50 398 GLU A N 1
ATOM 3109 C CA . GLU A 1 398 ? 37.668 -14.116 -49.130 1.00 87.50 398 GLU A CA 1
ATOM 3110 C C . GLU A 1 398 ? 38.753 -14.949 -48.429 1.00 87.50 398 GLU A C 1
ATOM 3112 O O . GLU A 1 398 ? 38.738 -15.168 -47.216 1.00 87.50 398 GLU A O 1
ATOM 3117 N N . ARG A 1 399 ? 39.724 -15.442 -49.195 1.00 85.19 399 ARG A N 1
ATOM 3118 C CA . ARG A 1 399 ? 40.818 -16.272 -48.702 1.00 85.19 399 ARG A CA 1
ATOM 3119 C C . ARG A 1 399 ? 41.623 -15.526 -47.638 1.00 85.19 399 ARG A C 1
ATOM 3121 O O . ARG A 1 399 ? 42.246 -14.504 -47.915 1.00 85.19 399 ARG A O 1
ATOM 3128 N N . GLY A 1 400 ? 41.690 -16.113 -46.447 1.00 81.69 400 GLY A N 1
ATOM 3129 C CA . GLY A 1 400 ? 42.348 -15.544 -45.269 1.00 81.69 400 GLY A CA 1
ATOM 3130 C C . GLY A 1 400 ? 41.407 -14.832 -44.291 1.00 81.69 400 GLY A C 1
ATOM 3131 O O . GLY A 1 400 ? 41.850 -14.478 -43.197 1.00 81.69 400 GLY A O 1
ATOM 3132 N N . ASP A 1 401 ? 40.124 -14.657 -44.625 1.00 83.69 401 ASP A N 1
ATOM 3133 C CA . ASP A 1 401 ? 39.122 -14.150 -43.682 1.00 83.69 401 ASP A CA 1
ATOM 3134 C C . ASP A 1 401 ? 38.874 -15.161 -42.547 1.00 83.69 401 ASP A C 1
ATOM 3136 O O . ASP A 1 401 ? 38.916 -16.378 -42.750 1.00 83.69 401 ASP A O 1
ATOM 3140 N N . LYS A 1 402 ? 38.595 -14.668 -41.333 1.00 83.94 402 LYS A N 1
ATOM 3141 C CA . LYS A 1 402 ? 38.394 -15.505 -40.137 1.00 83.94 402 LYS A CA 1
ATOM 3142 C C . LYS A 1 402 ? 36.963 -15.438 -39.631 1.00 83.94 402 LYS A C 1
ATOM 3144 O O . LYS A 1 402 ? 36.607 -14.499 -38.937 1.00 83.94 402 LYS A O 1
ATOM 3149 N N . LEU A 1 403 ? 36.170 -16.473 -39.864 1.00 87.44 403 LEU A N 1
ATOM 3150 C CA . LEU A 1 403 ? 34.790 -16.544 -39.389 1.00 87.44 403 LEU A CA 1
ATOM 3151 C C . LEU A 1 403 ? 34.707 -17.264 -38.037 1.00 87.44 403 LEU A C 1
ATOM 3153 O O . LEU A 1 403 ? 35.251 -18.352 -37.860 1.00 87.44 403 LEU A O 1
ATOM 3157 N N . THR A 1 404 ? 33.991 -16.672 -37.084 1.00 86.38 404 THR A N 1
ATOM 3158 C CA . THR A 1 404 ? 33.682 -17.268 -35.780 1.00 86.38 404 THR A CA 1
ATOM 3159 C C . THR A 1 404 ? 32.173 -17.352 -35.593 1.00 86.38 404 THR A C 1
ATOM 3161 O O . THR A 1 404 ? 31.499 -16.327 -35.542 1.00 86.38 404 THR A O 1
ATOM 3164 N N . VAL A 1 405 ? 31.650 -18.572 -35.458 1.00 89.06 405 VAL A N 1
ATOM 3165 C CA . VAL A 1 405 ? 30.233 -18.833 -35.172 1.00 89.06 405 VAL A CA 1
ATOM 3166 C C . VAL A 1 405 ? 30.106 -19.391 -33.761 1.00 89.06 405 VAL A C 1
ATOM 3168 O O . VAL A 1 405 ? 30.650 -20.454 -33.450 1.00 89.06 405 VAL A O 1
ATOM 3171 N N . THR A 1 406 ? 29.378 -18.681 -32.908 1.00 89.00 406 THR A N 1
ATOM 3172 C CA . THR A 1 406 ? 29.014 -19.119 -31.558 1.00 89.00 406 THR A CA 1
ATOM 3173 C C . THR A 1 406 ? 27.519 -19.384 -31.510 1.00 89.00 406 THR A C 1
ATOM 3175 O O . THR A 1 406 ? 26.737 -18.638 -32.091 1.00 89.00 406 THR A O 1
ATOM 3178 N N . TYR A 1 407 ? 27.090 -20.444 -30.831 1.00 90.31 407 TYR A N 1
ATOM 3179 C CA . TYR A 1 407 ? 25.667 -20.705 -30.639 1.00 90.31 407 TYR A CA 1
ATOM 3180 C C . TYR A 1 407 ? 25.360 -21.278 -29.261 1.00 90.31 407 TYR A C 1
ATOM 3182 O O . TYR A 1 407 ? 26.190 -21.938 -28.629 1.00 90.31 407 TYR A O 1
ATOM 3190 N N . GLN A 1 408 ? 24.124 -21.057 -28.824 1.00 88.94 408 GLN A N 1
ATOM 3191 C CA . GLN A 1 408 ? 23.542 -21.639 -27.629 1.00 88.94 408 GLN A CA 1
ATOM 3192 C C . GLN A 1 408 ? 22.057 -21.942 -27.829 1.00 88.94 408 GLN A C 1
ATOM 3194 O O . GLN A 1 408 ? 21.281 -21.105 -28.288 1.00 88.94 408 GLN A O 1
ATOM 3199 N N . VAL A 1 409 ? 21.646 -23.133 -27.403 1.00 87.81 409 VAL A N 1
ATOM 3200 C CA . VAL A 1 409 ? 20.236 -23.517 -27.339 1.00 87.81 409 VAL A CA 1
ATOM 3201 C C . VAL A 1 409 ? 19.599 -22.849 -26.118 1.00 87.81 409 VAL A C 1
ATOM 3203 O O . VAL A 1 409 ? 19.993 -23.108 -24.978 1.00 87.81 409 VAL A O 1
ATOM 3206 N N . GLY A 1 410 ? 18.642 -21.955 -26.360 1.00 76.12 410 GLY A N 1
ATOM 3207 C CA . GLY A 1 410 ? 17.960 -21.170 -25.332 1.00 76.12 410 GLY A CA 1
ATOM 3208 C C . GLY A 1 410 ? 16.813 -21.923 -24.661 1.00 76.12 410 GLY A C 1
ATOM 3209 O O . GLY A 1 410 ? 16.666 -21.853 -23.442 1.00 76.12 410 GLY A O 1
ATOM 3210 N N . ASP A 1 411 ? 16.013 -22.655 -25.438 1.00 77.94 411 ASP A N 1
ATOM 3211 C CA . ASP A 1 411 ? 14.867 -23.415 -24.927 1.00 77.94 411 ASP A CA 1
ATOM 3212 C C . ASP A 1 411 ? 14.488 -24.567 -25.877 1.00 77.94 411 ASP A C 1
ATOM 3214 O O . ASP A 1 411 ? 14.794 -24.522 -27.072 1.00 77.94 411 ASP A O 1
ATOM 3218 N N . GLY A 1 412 ? 13.815 -25.599 -25.355 1.00 75.06 412 GLY A N 1
ATOM 3219 C CA . GLY A 1 412 ? 13.264 -26.710 -26.141 1.00 75.06 412 GLY A CA 1
ATOM 3220 C C . GLY A 1 412 ? 13.893 -28.097 -25.919 1.00 75.06 412 GLY A C 1
ATOM 3221 O O . GLY A 1 412 ? 15.073 -28.351 -26.193 1.00 75.06 412 GLY A O 1
ATOM 3222 N N . GLY A 1 413 ? 13.062 -29.063 -25.506 1.00 80.56 413 GLY A N 1
ATOM 3223 C CA . GLY A 1 413 ? 13.435 -30.480 -25.381 1.00 80.56 413 GLY A CA 1
ATOM 3224 C C . GLY A 1 413 ? 14.575 -30.723 -24.381 1.00 80.56 413 GLY A C 1
ATOM 3225 O O . GLY A 1 413 ? 14.517 -30.245 -23.252 1.00 80.56 413 GLY A O 1
ATOM 3226 N N . ASN A 1 414 ? 15.610 -31.459 -24.803 1.00 82.19 414 ASN A N 1
ATOM 3227 C CA . ASN A 1 414 ? 16.824 -31.728 -24.013 1.00 82.19 414 ASN A CA 1
ATOM 3228 C C . ASN A 1 414 ? 17.917 -30.649 -24.171 1.00 82.19 414 ASN A C 1
ATOM 3230 O O . ASN A 1 414 ? 19.052 -30.880 -23.764 1.00 82.19 414 ASN A O 1
ATOM 3234 N N . LEU A 1 415 ? 17.588 -29.486 -24.751 1.00 85.12 415 LEU A N 1
ATOM 3235 C CA . LEU A 1 415 ? 18.519 -28.375 -25.004 1.00 85.12 415 LEU A CA 1
ATOM 3236 C C . LEU A 1 415 ? 19.723 -28.731 -25.902 1.00 85.12 415 LEU A C 1
ATOM 3238 O O . LEU A 1 415 ? 20.781 -28.133 -25.779 1.00 85.12 415 LEU A O 1
ATOM 3242 N N . ASP A 1 416 ? 19.562 -29.689 -26.811 1.00 89.12 416 ASP A N 1
ATOM 3243 C CA . ASP A 1 416 ? 20.569 -30.174 -27.764 1.00 89.12 416 ASP A CA 1
ATOM 3244 C C . ASP A 1 416 ? 20.253 -29.787 -29.224 1.00 89.12 416 ASP A C 1
ATOM 3246 O O . ASP A 1 416 ? 19.090 -29.800 -29.621 1.00 89.12 416 ASP A O 1
ATOM 3250 N N . ILE A 1 417 ? 21.257 -29.463 -30.046 1.00 92.75 417 ILE A N 1
ATOM 3251 C CA . ILE A 1 417 ? 21.098 -29.215 -31.491 1.00 92.75 417 ILE A CA 1
ATOM 3252 C C . ILE A 1 417 ? 22.226 -29.885 -32.287 1.00 92.75 417 ILE A C 1
ATOM 3254 O O . ILE A 1 417 ? 23.327 -30.083 -31.771 1.00 92.75 417 ILE A O 1
ATOM 3258 N N . ASP A 1 418 ? 21.945 -30.263 -33.535 1.00 94.81 418 ASP A N 1
ATOM 3259 C CA . ASP A 1 418 ? 22.979 -30.686 -34.480 1.00 94.81 418 ASP A CA 1
ATOM 3260 C C . ASP A 1 418 ? 23.437 -29.475 -35.303 1.00 94.81 418 ASP A C 1
ATOM 3262 O O . ASP A 1 418 ? 22.609 -28.747 -35.857 1.00 94.81 418 ASP A O 1
ATOM 3266 N N . PHE A 1 419 ? 24.750 -29.271 -35.391 1.00 95.19 419 PHE A N 1
ATOM 3267 C CA . PHE A 1 419 ? 25.393 -28.173 -36.105 1.00 95.19 419 PHE A CA 1
ATOM 3268 C C . PHE A 1 419 ? 26.393 -28.711 -37.126 1.00 95.19 419 PHE A C 1
ATOM 3270 O O . PHE A 1 419 ? 27.128 -29.666 -36.863 1.00 95.19 419 PHE A O 1
ATOM 3277 N N . TRP A 1 420 ? 26.471 -28.086 -38.294 1.00 94.50 420 TRP A N 1
ATOM 3278 C CA . TRP A 1 420 ? 27.578 -28.322 -39.216 1.00 94.50 420 TRP A CA 1
ATOM 3279 C C . TRP A 1 420 ? 27.847 -27.105 -40.089 1.00 94.50 420 TRP A C 1
ATOM 3281 O O . TRP A 1 420 ? 26.950 -26.312 -40.372 1.00 94.50 420 TRP A O 1
ATOM 3291 N N . MET A 1 421 ? 29.087 -26.998 -40.555 1.00 93.81 421 MET A N 1
ATOM 3292 C CA . MET A 1 421 ? 29.552 -25.937 -41.438 1.00 93.81 421 MET A CA 1
ATOM 3293 C C . MET A 1 421 ? 30.218 -26.535 -42.674 1.00 93.81 421 MET A C 1
ATOM 3295 O O . MET A 1 421 ? 30.949 -27.521 -42.567 1.00 93.81 421 MET A O 1
ATOM 3299 N N . MET A 1 422 ? 29.969 -25.938 -43.837 1.00 94.06 422 MET A N 1
ATOM 3300 C CA . MET A 1 422 ? 30.486 -26.349 -45.138 1.00 94.06 422 MET A CA 1
ATOM 3301 C C . MET A 1 422 ? 31.251 -25.212 -45.811 1.00 94.06 422 MET A C 1
ATOM 3303 O O . MET A 1 422 ? 30.881 -24.042 -45.681 1.00 94.06 422 MET A O 1
ATOM 3307 N N . ASN A 1 423 ? 32.295 -25.576 -46.549 1.00 92.94 423 ASN A N 1
ATOM 3308 C CA . ASN A 1 423 ? 33.036 -24.658 -47.408 1.00 92.94 423 ASN A CA 1
ATOM 3309 C C . ASN A 1 423 ? 32.322 -24.447 -48.770 1.00 92.94 423 ASN A C 1
ATOM 3311 O O . ASN A 1 423 ? 31.328 -25.122 -49.049 1.00 92.94 423 ASN A O 1
ATOM 3315 N N . PRO A 1 424 ? 32.840 -23.574 -49.657 1.00 93.50 424 PRO A N 1
ATOM 3316 C CA . PRO A 1 424 ? 32.237 -23.301 -50.969 1.00 93.50 424 PRO A CA 1
ATOM 3317 C C . PRO A 1 424 ? 32.202 -24.497 -51.938 1.00 93.50 424 PRO A C 1
ATOM 3319 O O . PRO A 1 424 ? 31.589 -24.411 -52.998 1.00 93.50 424 PRO A O 1
ATOM 3322 N N . VAL A 1 425 ? 32.873 -25.602 -51.597 1.00 92.62 425 VAL A N 1
ATOM 3323 C CA . VAL A 1 425 ? 32.927 -26.859 -52.367 1.00 92.62 425 VAL A CA 1
ATOM 3324 C C . VAL A 1 425 ? 32.036 -27.933 -51.712 1.00 92.62 425 VAL A C 1
ATOM 3326 O O . VAL A 1 425 ? 32.191 -29.123 -51.974 1.00 92.62 425 VAL A O 1
ATOM 3329 N N . ASP A 1 426 ? 31.117 -27.524 -50.829 1.00 88.81 426 ASP A N 1
ATOM 3330 C CA . ASP A 1 426 ? 30.209 -28.385 -50.057 1.00 88.81 426 ASP A CA 1
ATOM 3331 C C . ASP A 1 426 ? 30.929 -29.440 -49.187 1.00 88.81 426 ASP A C 1
ATOM 3333 O O . ASP A 1 426 ? 30.366 -30.474 -48.817 1.00 88.81 426 ASP A O 1
ATOM 3337 N N . HIS A 1 427 ? 32.189 -29.191 -48.821 1.00 92.19 427 HIS A N 1
ATOM 3338 C CA . HIS A 1 427 ? 32.929 -30.031 -47.885 1.00 92.19 427 HIS A CA 1
ATOM 3339 C C . HIS A 1 427 ? 32.654 -29.591 -46.445 1.00 92.19 427 HIS A C 1
ATOM 3341 O O . HIS A 1 427 ? 32.823 -28.418 -46.108 1.00 92.19 427 HIS A O 1
ATOM 3347 N N . VAL A 1 428 ? 32.250 -30.531 -45.585 1.00 91.62 428 VAL A N 1
ATOM 3348 C CA . VAL A 1 428 ? 31.959 -30.264 -44.168 1.00 91.62 428 VAL A CA 1
ATOM 3349 C C . VAL A 1 428 ? 33.265 -30.030 -43.407 1.00 91.62 428 VAL A C 1
ATOM 3351 O O . VAL A 1 428 ? 34.072 -30.944 -43.266 1.00 91.62 428 VAL A O 1
ATOM 3354 N N . ILE A 1 429 ? 33.448 -28.814 -42.898 1.00 92.06 429 ILE A N 1
ATOM 3355 C CA . ILE A 1 429 ? 34.655 -28.375 -42.182 1.00 92.06 429 ILE A CA 1
ATOM 3356 C C . ILE A 1 429 ? 34.505 -28.443 -40.658 1.00 92.06 429 ILE A C 1
ATOM 3358 O O . ILE A 1 429 ? 35.491 -28.614 -39.948 1.00 92.06 429 ILE A O 1
ATOM 3362 N N . ALA A 1 430 ? 33.276 -28.354 -40.146 1.00 90.50 430 ALA A N 1
ATOM 3363 C CA . ALA A 1 430 ? 32.979 -28.497 -38.725 1.00 90.50 430 ALA A CA 1
ATOM 3364 C C . ALA A 1 430 ? 31.642 -29.213 -38.530 1.00 90.50 430 ALA A C 1
ATOM 3366 O O . ALA A 1 430 ? 30.707 -29.017 -39.307 1.00 90.50 430 ALA A O 1
ATOM 3367 N N . THR A 1 431 ? 31.540 -30.034 -37.485 1.00 93.69 431 THR A N 1
ATOM 3368 C CA . THR A 1 431 ? 30.297 -30.709 -37.105 1.00 93.69 431 THR A CA 1
ATOM 3369 C C . THR A 1 431 ? 30.208 -30.864 -35.590 1.00 93.69 431 THR A C 1
ATOM 3371 O O . THR A 1 431 ? 31.208 -31.132 -34.925 1.00 93.69 431 THR A O 1
ATOM 3374 N N . ALA A 1 432 ? 29.002 -30.686 -35.065 1.00 93.31 432 ALA A N 1
ATOM 3375 C CA . ALA A 1 432 ? 28.608 -30.927 -33.689 1.00 93.31 432 ALA A CA 1
ATOM 3376 C C . ALA A 1 432 ? 27.301 -31.714 -33.715 1.00 93.31 432 ALA A C 1
ATOM 3378 O O . ALA A 1 432 ? 26.383 -31.374 -34.462 1.00 93.31 432 ALA A O 1
ATOM 3379 N N . THR A 1 433 ? 27.189 -32.746 -32.890 1.00 93.19 433 THR A N 1
ATOM 3380 C CA . THR A 1 433 ? 25.945 -33.511 -32.770 1.00 93.19 433 THR A CA 1
ATOM 3381 C C . THR A 1 433 ? 25.478 -33.490 -31.333 1.00 93.19 433 THR A C 1
ATOM 3383 O O . THR A 1 433 ? 26.229 -33.896 -30.445 1.00 93.19 433 THR A O 1
ATOM 3386 N N . ARG A 1 434 ? 24.223 -33.096 -31.120 1.00 90.06 434 ARG A N 1
ATOM 3387 C CA . ARG A 1 434 ? 23.570 -33.026 -29.807 1.00 90.06 434 ARG A CA 1
ATOM 3388 C C . ARG A 1 434 ? 24.301 -32.172 -28.770 1.00 90.06 434 ARG A C 1
ATOM 3390 O O . ARG A 1 434 ? 24.424 -32.566 -27.610 1.00 90.06 434 ARG A O 1
ATOM 3397 N N . GLU A 1 435 ? 24.758 -30.996 -29.174 1.00 89.75 435 GLU A N 1
ATOM 3398 C CA . GLU A 1 435 ? 25.412 -30.052 -28.266 1.00 89.75 435 GLU A CA 1
ATOM 3399 C C . GLU A 1 435 ? 24.474 -28.899 -27.899 1.00 89.75 435 GLU A C 1
ATOM 3401 O O . GLU A 1 435 ? 23.639 -28.475 -28.696 1.00 89.75 435 GLU A O 1
ATOM 3406 N N . SER A 1 436 ? 24.579 -28.407 -26.662 1.00 85.75 436 SER A N 1
ATOM 3407 C CA . SER A 1 436 ? 23.773 -27.279 -26.173 1.00 85.75 436 SER A CA 1
ATOM 3408 C C . SER A 1 436 ? 24.400 -25.919 -26.463 1.00 85.75 436 SER A C 1
ATOM 3410 O O . SER A 1 436 ? 23.706 -24.905 -26.488 1.00 85.75 436 SER A O 1
ATOM 3412 N N . THR A 1 437 ? 25.720 -25.887 -26.628 1.00 89.75 437 THR A N 1
ATOM 3413 C CA . THR A 1 437 ? 26.529 -24.685 -26.850 1.00 89.75 437 THR A CA 1
ATOM 3414 C C . THR A 1 437 ? 27.769 -25.064 -27.644 1.00 89.75 437 THR A C 1
ATOM 3416 O O . THR A 1 437 ? 28.379 -26.080 -27.313 1.00 89.75 437 THR A O 1
ATOM 3419 N N . GLY A 1 438 ? 28.195 -24.230 -28.589 1.00 86.25 438 GLY A N 1
ATOM 3420 C CA . GLY A 1 438 ? 29.421 -24.462 -29.352 1.00 86.25 438 GLY A CA 1
ATOM 3421 C C . GLY A 1 438 ? 30.013 -23.177 -29.923 1.00 86.25 438 GLY A C 1
ATOM 3422 O O . GLY A 1 438 ? 29.286 -22.228 -30.211 1.00 86.25 438 GLY A O 1
ATOM 3423 N N . THR A 1 439 ? 31.336 -23.166 -30.093 1.00 88.25 439 THR A N 1
ATOM 3424 C CA . THR A 1 439 ? 32.093 -22.067 -30.708 1.00 88.25 439 THR A CA 1
ATOM 3425 C C . THR A 1 439 ? 33.031 -22.640 -31.760 1.00 88.25 439 THR A C 1
ATOM 3427 O O . THR A 1 439 ? 33.874 -23.478 -31.437 1.00 88.25 439 THR A O 1
ATOM 3430 N N . TYR A 1 440 ? 32.898 -22.179 -33.001 1.00 89.44 440 TYR A N 1
ATOM 3431 C CA . TYR A 1 440 ? 33.671 -22.662 -34.141 1.00 89.44 440 TYR A CA 1
ATOM 3432 C C . TYR A 1 440 ? 34.353 -21.503 -34.854 1.00 89.44 440 TYR A C 1
ATOM 3434 O O . TYR A 1 440 ? 33.683 -20.616 -35.378 1.00 89.44 440 TYR A O 1
ATOM 3442 N N . ASN A 1 441 ? 35.684 -21.556 -34.901 1.00 88.88 441 ASN A N 1
ATOM 3443 C CA . ASN A 1 441 ? 36.524 -20.546 -35.535 1.00 88.88 441 ASN A CA 1
ATOM 3444 C C . ASN A 1 441 ? 37.194 -21.185 -36.751 1.00 88.88 441 ASN A C 1
ATOM 3446 O O . ASN A 1 441 ? 37.894 -22.189 -36.603 1.00 88.88 441 ASN A O 1
ATOM 3450 N N . ILE A 1 442 ? 36.984 -20.615 -37.932 1.00 89.19 442 ILE A N 1
ATOM 3451 C CA . ILE A 1 442 ? 37.539 -21.106 -39.196 1.00 89.19 442 ILE A CA 1
ATOM 3452 C C . ILE A 1 442 ? 38.234 -19.971 -39.944 1.00 89.19 442 ILE A C 1
ATOM 3454 O O . ILE A 1 442 ? 37.851 -18.809 -39.831 1.00 89.19 442 ILE A O 1
ATOM 3458 N N . GLU A 1 443 ? 39.263 -20.320 -40.709 1.00 88.94 443 GLU A N 1
ATOM 3459 C CA . GLU A 1 443 ? 39.952 -19.415 -41.629 1.00 88.94 443 GLU A CA 1
ATOM 3460 C C . GLU A 1 443 ? 39.640 -19.865 -43.059 1.00 88.94 443 GLU A C 1
ATOM 3462 O O . GLU A 1 443 ? 39.729 -21.055 -43.368 1.00 88.94 443 GLU A O 1
ATOM 3467 N N . ALA A 1 444 ? 39.212 -18.940 -43.916 1.00 88.50 444 ALA A N 1
ATOM 3468 C CA . ALA A 1 444 ? 38.762 -19.255 -45.263 1.00 88.50 444 ALA A CA 1
ATOM 3469 C C . ALA A 1 444 ? 39.947 -19.657 -46.162 1.00 88.50 444 ALA A C 1
ATOM 3471 O O . ALA A 1 444 ? 40.804 -18.841 -46.499 1.00 88.50 444 ALA A O 1
ATOM 3472 N N . GLU A 1 445 ? 39.994 -20.925 -46.580 1.00 88.38 445 GLU A N 1
ATOM 3473 C CA . GLU A 1 445 ? 41.030 -21.440 -47.494 1.00 88.38 445 GLU A CA 1
ATOM 3474 C C . GLU A 1 445 ? 40.756 -21.078 -48.961 1.00 88.38 445 GLU A C 1
ATOM 3476 O O . GLU A 1 445 ? 41.681 -20.925 -49.764 1.00 88.38 445 GLU A O 1
ATOM 3481 N N . LEU A 1 446 ? 39.471 -20.971 -49.298 1.00 88.81 446 LEU A N 1
ATOM 3482 C CA . LEU A 1 446 ? 38.942 -20.711 -50.632 1.00 88.81 446 LEU A CA 1
ATOM 3483 C C . LEU A 1 446 ? 37.988 -19.523 -50.586 1.00 88.81 446 LEU A C 1
ATOM 3485 O O . LEU A 1 446 ? 37.208 -19.410 -49.637 1.00 88.81 446 LEU A O 1
ATOM 3489 N N . ASP A 1 447 ? 38.013 -18.721 -51.648 1.00 88.25 447 ASP A N 1
ATOM 3490 C CA . ASP A 1 447 ? 37.050 -17.647 -51.875 1.00 88.25 447 ASP A CA 1
ATOM 3491 C C . ASP A 1 447 ? 35.668 -18.240 -52.166 1.00 88.25 447 ASP A C 1
ATOM 3493 O O . ASP A 1 447 ? 35.524 -19.131 -53.014 1.00 88.25 447 ASP A O 1
ATOM 3497 N N . GLY A 1 448 ? 34.639 -17.736 -51.490 1.00 89.00 448 GLY A N 1
ATOM 3498 C CA . GLY A 1 448 ? 33.254 -18.075 -51.788 1.00 89.00 448 GLY A CA 1
ATOM 3499 C C . GLY A 1 448 ? 32.365 -18.212 -50.560 1.00 89.00 448 GLY A C 1
ATOM 3500 O O . GLY A 1 448 ? 32.688 -17.772 -49.460 1.00 89.00 448 GLY A O 1
ATOM 3501 N N . ARG A 1 449 ? 31.211 -18.845 -50.773 1.00 90.62 449 ARG A N 1
ATOM 3502 C CA . ARG A 1 449 ? 30.135 -18.926 -49.787 1.00 90.62 449 ARG A CA 1
ATOM 3503 C C . ARG A 1 449 ? 30.333 -20.073 -48.801 1.00 90.62 449 ARG A C 1
ATOM 3505 O O . ARG A 1 449 ? 30.245 -21.240 -49.185 1.00 90.62 449 ARG A O 1
ATOM 3512 N N . TYR A 1 450 ? 30.500 -19.744 -47.527 1.00 92.44 450 TYR A N 1
ATOM 3513 C CA . TYR A 1 450 ? 30.502 -20.704 -46.426 1.00 92.44 450 TYR A CA 1
ATOM 3514 C C . TYR A 1 450 ? 29.097 -20.802 -45.842 1.00 92.44 450 TYR A C 1
ATOM 3516 O O . TYR A 1 450 ? 28.436 -19.791 -45.624 1.00 92.44 450 TYR A O 1
ATOM 3524 N N . THR A 1 451 ? 28.620 -22.024 -45.606 1.00 92.06 451 THR A N 1
ATOM 3525 C CA . THR A 1 451 ? 27.254 -22.275 -45.115 1.00 92.06 451 THR A CA 1
ATOM 3526 C C . THR A 1 451 ? 27.308 -23.003 -43.783 1.00 92.06 451 THR A C 1
ATOM 3528 O O . THR A 1 451 ? 27.973 -24.030 -43.677 1.00 92.06 451 THR A O 1
ATOM 3531 N N . TYR A 1 452 ? 26.587 -22.520 -42.777 1.00 94.06 452 TYR A N 1
ATOM 3532 C CA . TYR A 1 452 ? 26.433 -23.185 -41.484 1.00 94.06 452 TYR A CA 1
ATOM 3533 C C . TYR A 1 452 ? 24.957 -23.432 -41.184 1.00 94.06 452 TYR A C 1
ATOM 3535 O O . TYR A 1 452 ? 24.097 -22.605 -41.476 1.00 94.06 452 TYR A O 1
ATOM 3543 N N . CYS A 1 453 ? 24.653 -24.600 -40.630 1.00 94.75 453 CYS A N 1
ATOM 3544 C CA . CYS A 1 453 ? 23.284 -25.057 -40.433 1.00 94.75 453 CYS A CA 1
ATOM 3545 C C . CYS A 1 453 ? 23.052 -25.552 -39.011 1.00 94.75 453 CYS A C 1
ATOM 3547 O O . CYS A 1 453 ? 23.914 -26.205 -38.421 1.00 94.75 453 CYS A O 1
ATOM 3549 N N . PHE A 1 454 ? 21.833 -25.328 -38.531 1.00 95.56 454 PHE A N 1
ATOM 3550 C CA . PHE A 1 454 ? 21.286 -25.879 -37.299 1.00 95.56 454 PHE A CA 1
ATOM 3551 C C . PHE A 1 454 ? 20.154 -26.848 -37.639 1.00 95.56 454 PHE A C 1
ATOM 3553 O O . PHE A 1 454 ? 19.302 -26.560 -38.479 1.00 95.56 454 PHE A O 1
ATOM 3560 N N . SER A 1 455 ? 20.126 -28.012 -36.996 1.00 94.50 455 SER A N 1
ATOM 3561 C CA . SER A 1 455 ? 19.174 -29.077 -37.311 1.00 94.50 455 SER A CA 1
ATOM 3562 C C . SER A 1 455 ? 18.532 -29.662 -36.067 1.00 94.50 455 SER A C 1
ATOM 3564 O O . SER A 1 455 ? 19.199 -30.187 -35.176 1.00 94.50 455 SER A O 1
ATOM 3566 N N . ASN A 1 456 ? 17.201 -29.635 -36.061 1.00 93.75 456 ASN A N 1
ATOM 3567 C CA . ASN A 1 456 ? 16.338 -30.221 -35.044 1.00 93.75 456 ASN A CA 1
ATOM 3568 C C . ASN A 1 456 ? 15.642 -31.501 -35.558 1.00 93.75 456 ASN A C 1
ATOM 3570 O O . ASN A 1 456 ? 14.507 -31.812 -35.198 1.00 93.75 456 ASN A O 1
ATOM 3574 N N . MET A 1 457 ? 16.322 -32.268 -36.414 1.00 88.25 457 MET A N 1
ATOM 3575 C CA . MET A 1 457 ? 15.806 -33.530 -36.971 1.00 88.25 457 MET A CA 1
ATOM 3576 C C . MET A 1 457 ? 15.610 -34.636 -35.925 1.00 88.25 457 MET A C 1
ATOM 3578 O O . MET A 1 457 ? 14.882 -35.595 -36.159 1.00 88.25 457 MET A O 1
ATOM 3582 N N . MET A 1 458 ? 16.244 -34.512 -34.759 1.00 86.56 458 MET A N 1
ATOM 3583 C CA . MET A 1 458 ? 16.114 -35.477 -33.665 1.00 86.56 458 MET A CA 1
ATOM 3584 C C . MET A 1 458 ? 14.834 -35.305 -32.835 1.00 86.56 458 MET A C 1
ATOM 3586 O O . MET A 1 458 ? 14.405 -36.259 -32.182 1.00 86.56 458 MET A O 1
ATOM 3590 N N . SER A 1 459 ? 14.226 -34.114 -32.837 1.00 86.75 459 SER A N 1
ATOM 3591 C CA . SER A 1 459 ? 13.043 -33.836 -32.021 1.00 86.75 459 SER A CA 1
ATOM 3592 C C . SER A 1 459 ? 11.776 -33.987 -32.846 1.00 86.75 459 SER A C 1
ATOM 3594 O O . SER A 1 459 ? 11.502 -33.198 -33.746 1.00 86.75 459 SER A O 1
ATOM 3596 N N . SER A 1 460 ? 10.951 -34.967 -32.481 1.00 83.00 460 SER A N 1
ATOM 3597 C CA . SER A 1 460 ? 9.666 -35.220 -33.139 1.00 83.00 460 SER A CA 1
ATOM 3598 C C . SER A 1 460 ? 8.524 -34.330 -32.638 1.00 83.00 460 SER A C 1
ATOM 3600 O O . SER A 1 460 ? 7.498 -34.232 -33.307 1.00 83.00 460 SER A O 1
ATOM 3602 N N . VAL A 1 461 ? 8.679 -33.700 -31.467 1.00 84.81 461 VAL A N 1
ATOM 3603 C CA . VAL A 1 461 ? 7.601 -32.953 -30.788 1.00 84.81 461 VAL A CA 1
ATOM 3604 C C . VAL A 1 461 ? 8.035 -31.558 -30.343 1.00 84.81 461 VAL A C 1
ATOM 3606 O O . VAL A 1 461 ? 7.254 -30.620 -30.463 1.00 84.81 461 VAL A O 1
ATOM 3609 N N . SER A 1 462 ? 9.250 -31.405 -29.812 1.00 84.75 462 SER A N 1
ATOM 3610 C CA . SER A 1 462 ? 9.722 -30.128 -29.269 1.00 84.75 462 SER A CA 1
ATOM 3611 C C . SER A 1 462 ? 10.388 -29.259 -30.333 1.00 84.75 462 SER A C 1
ATOM 3613 O O . SER A 1 462 ? 11.348 -29.684 -30.981 1.00 84.75 462 SER A O 1
ATOM 3615 N N . GLU A 1 463 ? 9.910 -28.025 -30.455 1.00 86.75 463 GLU A N 1
ATOM 3616 C CA . GLU A 1 463 ? 10.639 -26.931 -31.099 1.00 86.75 463 GLU A CA 1
ATOM 3617 C C . GLU A 1 463 ? 11.854 -26.517 -30.262 1.00 86.75 463 GLU A C 1
ATOM 3619 O O . GLU A 1 463 ? 11.907 -26.806 -29.061 1.00 86.75 463 GLU A O 1
ATOM 3624 N N . LYS A 1 464 ? 12.834 -25.873 -30.902 1.00 89.50 464 LYS A N 1
ATOM 3625 C CA . LYS A 1 464 ? 14.059 -25.399 -30.252 1.00 89.50 464 LYS A CA 1
ATOM 3626 C C . LYS A 1 464 ? 14.361 -23.962 -30.637 1.00 89.50 464 LYS A C 1
ATOM 3628 O O . LYS A 1 464 ? 14.231 -23.603 -31.801 1.00 89.50 464 LYS A O 1
ATOM 3633 N N . TRP A 1 465 ? 14.806 -23.180 -29.666 1.00 87.25 465 TRP A N 1
ATOM 3634 C CA . TRP A 1 465 ? 15.272 -21.810 -29.860 1.00 87.25 465 TRP A CA 1
ATOM 3635 C C . TRP A 1 465 ? 16.794 -21.797 -29.821 1.00 87.25 465 TRP A C 1
ATOM 3637 O O . TRP A 1 465 ? 17.383 -22.259 -28.841 1.00 87.25 465 TRP A O 1
ATOM 3647 N N . VAL A 1 466 ? 17.431 -21.308 -30.883 1.00 90.19 466 VAL A N 1
ATOM 3648 C CA . VAL A 1 466 ? 18.891 -21.223 -30.984 1.00 90.19 466 VAL A CA 1
ATOM 3649 C C . VAL A 1 466 ? 19.282 -19.764 -31.141 1.00 90.19 466 VAL A C 1
ATOM 3651 O O . VAL A 1 466 ? 18.908 -19.112 -32.111 1.00 90.19 466 VAL A O 1
ATOM 3654 N N . SER A 1 467 ? 20.051 -19.264 -30.178 1.00 86.44 467 SER A N 1
ATOM 3655 C CA . SER A 1 467 ? 20.717 -17.972 -30.280 1.00 86.44 467 SER A CA 1
ATOM 3656 C C . SER A 1 467 ? 22.114 -18.204 -30.832 1.00 86.44 467 SER A C 1
ATOM 3658 O O . SER A 1 467 ? 22.854 -19.032 -30.297 1.00 86.44 467 SER A O 1
ATOM 3660 N N . PHE A 1 468 ? 22.467 -17.513 -31.908 1.00 86.69 468 PHE A N 1
ATOM 3661 C CA . PHE A 1 468 ? 23.788 -17.605 -32.509 1.00 86.69 468 PHE A CA 1
ATOM 3662 C C . PHE A 1 468 ? 24.350 -16.222 -32.824 1.00 86.69 468 PHE A C 1
ATOM 3664 O O . PHE A 1 468 ? 23.623 -15.280 -33.136 1.00 86.69 468 PHE A O 1
ATOM 3671 N N . ASN A 1 469 ? 25.668 -16.103 -32.723 1.00 83.88 469 ASN A N 1
ATOM 3672 C CA . ASN A 1 469 ? 26.393 -14.896 -33.064 1.00 83.88 469 ASN A CA 1
ATOM 3673 C C . ASN A 1 469 ? 27.509 -15.225 -34.057 1.00 83.88 469 ASN A C 1
ATOM 3675 O O . ASN A 1 469 ? 28.133 -16.288 -33.998 1.00 83.88 469 ASN A O 1
ATOM 3679 N N . VAL A 1 470 ? 27.721 -14.309 -34.993 1.00 82.62 470 VAL A N 1
ATOM 3680 C CA . VAL A 1 470 ? 28.656 -14.456 -36.100 1.00 82.62 470 VAL A CA 1
ATOM 3681 C C . VAL A 1 470 ? 29.584 -13.255 -36.071 1.00 82.62 470 VAL A C 1
ATOM 3683 O O . VAL A 1 470 ? 29.187 -12.132 -36.375 1.00 82.62 470 VAL A O 1
ATOM 3686 N N . HIS A 1 471 ? 30.835 -13.495 -35.697 1.00 72.50 471 HIS A N 1
ATOM 3687 C CA . HIS A 1 471 ? 31.872 -12.473 -35.631 1.00 72.50 471 HIS A CA 1
ATOM 3688 C C . HIS A 1 471 ? 32.990 -12.799 -36.629 1.00 72.50 471 HIS A C 1
ATOM 3690 O O . HIS A 1 471 ? 33.274 -13.971 -36.873 1.00 72.50 471 HIS A O 1
ATOM 3696 N N . GLY A 1 472 ? 33.664 -11.779 -37.175 1.00 62.72 472 GLY A N 1
ATOM 3697 C CA . GLY A 1 472 ? 34.941 -11.985 -37.878 1.00 62.72 472 GLY A CA 1
ATOM 3698 C C . GLY A 1 472 ? 35.010 -11.672 -39.379 1.00 62.72 472 GLY A C 1
ATOM 3699 O O . GLY A 1 472 ? 35.923 -12.128 -40.058 1.00 62.72 472 GLY A O 1
ATOM 3700 N N . LEU A 1 473 ? 34.148 -10.812 -39.921 1.00 59.53 473 LEU A N 1
ATOM 3701 C CA . LEU A 1 473 ? 34.405 -10.195 -41.235 1.00 59.53 473 LEU A CA 1
ATOM 3702 C C . LEU A 1 473 ? 35.521 -9.130 -41.128 1.00 59.53 473 LEU A C 1
ATOM 3704 O O . LEU A 1 473 ? 35.280 -7.938 -41.326 1.00 59.53 473 LEU A O 1
ATOM 3708 N N . GLN A 1 474 ? 36.723 -9.553 -40.733 1.00 54.72 474 GLN A N 1
ATOM 3709 C CA . GLN A 1 474 ? 37.930 -8.738 -40.689 1.00 54.72 474 GLN A CA 1
ATOM 3710 C C . GLN A 1 474 ? 38.818 -9.168 -41.854 1.00 54.72 474 GLN A C 1
ATOM 3712 O O . GLN A 1 474 ? 39.573 -10.132 -41.733 1.00 54.72 474 GLN A O 1
ATOM 3717 N N . HIS A 1 475 ? 38.739 -8.445 -42.970 1.00 53.62 475 HIS A N 1
ATOM 3718 C CA . HIS A 1 475 ? 39.661 -8.660 -44.078 1.00 53.62 475 HIS A CA 1
ATOM 3719 C C . HIS A 1 475 ? 41.097 -8.420 -43.598 1.00 53.62 475 HIS A C 1
ATOM 3721 O O . HIS A 1 475 ? 41.377 -7.341 -43.048 1.00 53.62 475 HIS A O 1
ATOM 3727 N N . PRO A 1 476 ? 42.025 -9.376 -43.782 1.00 49.59 476 PRO A N 1
ATOM 3728 C CA . PRO A 1 476 ? 43.439 -9.107 -43.610 1.00 49.59 476 PRO A CA 1
ATOM 3729 C C . PRO A 1 476 ? 43.820 -8.047 -44.643 1.00 49.59 476 PRO A C 1
ATOM 3731 O O . PRO A 1 476 ? 43.930 -8.340 -45.829 1.00 49.59 476 PRO A O 1
ATOM 3734 N N . ILE A 1 477 ? 43.980 -6.793 -44.217 1.00 53.31 477 ILE A N 1
ATOM 3735 C CA . ILE A 1 477 ? 44.511 -5.744 -45.090 1.00 53.31 477 ILE A CA 1
ATOM 3736 C C . ILE A 1 477 ? 45.919 -6.209 -45.485 1.00 53.31 477 ILE A C 1
ATOM 3738 O O . ILE A 1 477 ? 46.768 -6.313 -44.593 1.00 53.31 477 ILE A O 1
ATOM 3742 N N . PRO A 1 478 ? 46.193 -6.513 -46.768 1.00 51.81 478 PRO A N 1
ATOM 3743 C CA . PRO A 1 478 ? 47.519 -6.938 -47.175 1.00 51.81 478 PRO A CA 1
ATOM 3744 C C . PRO A 1 478 ? 48.451 -5.739 -47.019 1.00 51.81 478 PRO A C 1
ATOM 3746 O O . PRO A 1 478 ? 48.265 -4.724 -47.687 1.00 51.81 478 PRO A O 1
ATOM 3749 N N . ASP A 1 479 ? 49.396 -5.847 -46.086 1.00 50.72 479 ASP A N 1
ATOM 3750 C CA . ASP A 1 479 ? 50.610 -5.042 -45.945 1.00 50.72 479 ASP A CA 1
ATOM 3751 C C . ASP A 1 479 ? 50.547 -3.605 -46.497 1.00 50.72 479 ASP A C 1
ATOM 3753 O O . ASP A 1 479 ? 51.251 -3.238 -47.435 1.00 50.72 479 ASP A O 1
ATOM 3757 N N . ALA A 1 480 ? 49.772 -2.740 -45.840 1.00 45.09 480 ALA A N 1
ATOM 3758 C CA . ALA A 1 480 ? 50.057 -1.307 -45.833 1.00 45.09 480 ALA A CA 1
ATOM 3759 C C . ALA A 1 480 ? 50.869 -0.982 -44.574 1.00 45.09 480 ALA A C 1
ATOM 3761 O O . ALA A 1 480 ? 50.397 -0.369 -43.615 1.00 45.09 480 ALA A O 1
ATOM 3762 N N . SER A 1 481 ? 52.115 -1.452 -44.552 1.00 50.66 481 SER A N 1
ATOM 3763 C CA . SER A 1 481 ? 53.114 -0.992 -43.599 1.00 50.66 481 SER A CA 1
ATOM 3764 C C . SER A 1 481 ? 53.509 0.451 -43.925 1.00 50.66 481 SER A C 1
ATOM 3766 O O . SER A 1 481 ? 54.545 0.680 -44.539 1.00 50.66 481 SER A O 1
ATOM 3768 N N . GLU A 1 482 ? 52.715 1.430 -43.495 1.00 51.88 482 GLU A N 1
ATOM 3769 C CA . GLU A 1 482 ? 53.215 2.788 -43.263 1.00 51.88 482 GLU A CA 1
ATOM 3770 C C . GLU A 1 482 ? 52.321 3.540 -42.261 1.00 51.88 482 GLU A C 1
ATOM 3772 O O . GLU A 1 482 ? 51.251 4.033 -42.589 1.00 51.88 482 GLU A O 1
ATOM 3777 N N . HIS A 1 483 ? 52.782 3.575 -41.003 1.00 54.16 483 HIS A N 1
ATOM 3778 C CA . HIS A 1 483 ? 52.359 4.483 -39.926 1.00 54.16 483 HIS A CA 1
ATOM 3779 C C . HIS A 1 483 ? 50.847 4.551 -39.630 1.00 54.16 483 HIS A C 1
ATOM 3781 O O . HIS A 1 483 ? 50.200 5.570 -39.841 1.00 54.16 483 HIS A O 1
ATOM 3787 N N . ILE A 1 484 ? 50.305 3.496 -39.015 1.00 55.44 484 ILE A N 1
ATOM 3788 C CA . ILE A 1 484 ? 49.145 3.671 -38.126 1.00 55.44 484 ILE A CA 1
ATOM 3789 C C . ILE A 1 484 ? 49.712 4.099 -36.772 1.00 55.44 484 ILE A C 1
ATOM 3791 O O . ILE A 1 484 ? 50.512 3.356 -36.191 1.00 55.44 484 ILE A O 1
ATOM 3795 N N . ASP A 1 485 ? 49.336 5.287 -36.298 1.00 64.38 485 ASP A N 1
ATOM 3796 C CA . ASP A 1 485 ? 49.777 5.808 -35.006 1.00 64.38 485 ASP A CA 1
ATOM 3797 C C . ASP A 1 485 ? 49.484 4.782 -33.895 1.00 64.38 485 ASP A C 1
ATOM 3799 O O . ASP A 1 485 ? 48.392 4.206 -33.858 1.00 64.38 485 ASP A O 1
ATOM 3803 N N . PRO A 1 486 ? 50.420 4.539 -32.959 1.00 74.25 486 PRO A N 1
ATOM 3804 C CA . PRO A 1 486 ? 50.247 3.539 -31.900 1.00 74.25 486 PRO A CA 1
ATOM 3805 C C . PRO A 1 486 ? 48.991 3.787 -31.051 1.00 74.25 486 PRO A C 1
ATOM 3807 O O . PRO A 1 486 ? 48.413 2.848 -30.518 1.00 74.25 486 PRO A O 1
ATOM 3810 N N . LEU A 1 487 ? 48.524 5.036 -30.988 1.00 72.44 487 LEU A N 1
ATOM 3811 C CA . LEU A 1 487 ? 47.285 5.416 -30.318 1.00 72.44 487 LEU A CA 1
ATOM 3812 C C . LEU A 1 487 ? 46.027 4.876 -31.022 1.00 72.44 487 LEU A C 1
ATOM 3814 O O . LEU A 1 487 ? 45.067 4.516 -30.351 1.00 72.44 487 LEU A O 1
ATOM 3818 N N . GLU A 1 488 ? 46.012 4.800 -32.354 1.00 70.69 488 GLU A N 1
ATOM 3819 C CA . GLU A 1 488 ? 44.825 4.370 -33.102 1.00 70.69 488 GLU A CA 1
ATOM 3820 C C . GLU A 1 488 ? 44.599 2.855 -33.006 1.00 70.69 488 GLU A C 1
ATOM 3822 O O . GLU A 1 488 ? 43.457 2.399 -33.010 1.00 70.69 488 GLU A O 1
ATOM 3827 N N . ARG A 1 489 ? 45.674 2.075 -32.828 1.00 74.81 489 ARG A N 1
ATOM 3828 C CA . ARG A 1 489 ? 45.588 0.634 -32.537 1.00 74.81 489 ARG A CA 1
ATOM 3829 C C . ARG A 1 489 ? 44.971 0.371 -31.165 1.00 74.81 489 ARG A C 1
ATOM 3831 O O . ARG A 1 489 ? 44.006 -0.374 -31.077 1.00 74.81 489 ARG A O 1
ATOM 3838 N N . GLU A 1 490 ? 45.454 1.056 -30.132 1.00 80.12 490 GLU A N 1
ATOM 3839 C CA . GLU A 1 490 ? 44.921 0.942 -28.765 1.00 80.12 490 GLU A CA 1
ATOM 3840 C C . GLU A 1 490 ? 43.444 1.374 -28.682 1.00 80.12 490 GLU A C 1
ATOM 3842 O O . GLU A 1 490 ? 42.654 0.787 -27.946 1.00 80.12 490 GLU A O 1
ATOM 3847 N N . ILE A 1 491 ? 43.038 2.384 -29.466 1.00 78.12 491 ILE A N 1
ATOM 3848 C CA . ILE A 1 491 ? 41.633 2.817 -29.547 1.00 78.12 491 ILE A CA 1
ATOM 3849 C C . ILE A 1 491 ? 40.752 1.743 -30.200 1.00 78.12 491 ILE A C 1
ATOM 3851 O O . ILE A 1 491 ? 39.632 1.532 -29.735 1.00 78.12 491 ILE A O 1
ATOM 3855 N N . ARG A 1 492 ? 41.235 1.067 -31.251 1.00 75.25 492 ARG A N 1
ATOM 3856 C CA . ARG A 1 492 ? 40.496 -0.026 -31.908 1.00 75.25 492 ARG A CA 1
ATOM 3857 C C . ARG A 1 492 ? 40.383 -1.250 -31.001 1.00 75.25 492 ARG A C 1
ATOM 3859 O O . ARG A 1 492 ? 39.271 -1.718 -30.789 1.00 75.25 492 ARG A O 1
ATOM 3866 N N . ASP A 1 493 ? 41.473 -1.660 -30.357 1.00 80.88 493 ASP A N 1
ATOM 3867 C CA . ASP A 1 493 ? 41.460 -2.774 -29.398 1.00 80.88 493 ASP A CA 1
ATOM 3868 C C . ASP A 1 493 ? 40.506 -2.502 -28.220 1.00 80.88 493 ASP A C 1
ATOM 3870 O O . ASP A 1 493 ? 39.791 -3.395 -27.750 1.00 80.88 493 ASP A O 1
ATOM 3874 N N . LEU A 1 494 ? 40.440 -1.250 -27.753 1.00 78.38 494 LEU A N 1
ATOM 3875 C CA . LEU A 1 494 ? 39.489 -0.837 -26.724 1.00 78.38 494 LEU A CA 1
ATOM 3876 C C . LEU A 1 494 ? 38.039 -0.850 -27.232 1.00 78.38 494 LEU A C 1
ATOM 3878 O O . LEU A 1 494 ? 37.147 -1.276 -26.497 1.00 78.38 494 LEU A O 1
ATOM 3882 N N . ALA A 1 495 ? 37.789 -0.391 -28.460 1.00 78.62 495 ALA A N 1
ATOM 3883 C CA . ALA A 1 495 ? 36.458 -0.396 -29.066 1.00 78.62 495 ALA A CA 1
ATOM 3884 C C . ALA A 1 495 ? 35.923 -1.826 -29.253 1.00 78.62 495 ALA A C 1
ATOM 3886 O O . ALA A 1 495 ? 34.764 -2.097 -28.923 1.00 78.62 495 ALA A O 1
ATOM 3887 N N . ASP A 1 496 ? 36.784 -2.748 -29.679 1.00 79.31 496 ASP A N 1
ATOM 3888 C CA . ASP A 1 496 ? 36.453 -4.165 -29.831 1.00 79.31 496 ASP A CA 1
ATOM 3889 C C . ASP A 1 496 ? 36.187 -4.816 -28.467 1.00 79.31 496 ASP A C 1
ATOM 3891 O O . ASP A 1 496 ? 35.179 -5.499 -28.280 1.00 79.31 496 ASP A O 1
ATOM 3895 N N . SER A 1 497 ? 37.021 -4.517 -27.465 1.00 75.94 497 SER A N 1
ATOM 3896 C CA . SER A 1 497 ? 36.834 -5.011 -26.093 1.00 75.94 497 SER A CA 1
ATOM 3897 C C . SER A 1 497 ? 35.527 -4.516 -25.463 1.00 75.94 497 SER A C 1
ATOM 3899 O O . SER A 1 497 ? 34.842 -5.263 -24.765 1.00 75.94 497 SER A O 1
ATOM 3901 N N . ILE A 1 498 ? 35.153 -3.256 -25.701 1.00 77.50 498 ILE A N 1
ATOM 3902 C CA . ILE A 1 498 ? 33.894 -2.684 -25.201 1.00 77.50 498 ILE A CA 1
ATOM 3903 C C . ILE A 1 498 ? 32.690 -3.327 -25.891 1.00 77.50 498 ILE A C 1
ATOM 3905 O O . ILE A 1 498 ? 31.689 -3.603 -25.226 1.00 77.50 498 ILE A O 1
ATOM 3909 N N . SER A 1 499 ? 32.787 -3.576 -27.197 1.00 73.44 499 SER A N 1
ATOM 3910 C CA . SER A 1 499 ? 31.727 -4.235 -27.964 1.00 73.44 499 SER A CA 1
ATOM 3911 C C . SER A 1 499 ? 31.516 -5.670 -27.473 1.00 73.44 499 SER A C 1
ATOM 3913 O O . SER A 1 499 ? 30.389 -6.040 -27.157 1.00 73.44 499 SER A O 1
ATOM 3915 N N . ALA A 1 500 ? 32.598 -6.416 -27.233 1.00 77.06 500 ALA A N 1
ATOM 3916 C CA . ALA A 1 500 ? 32.528 -7.753 -26.643 1.00 77.06 500 ALA A CA 1
ATOM 3917 C C . ALA A 1 500 ? 31.853 -7.760 -25.255 1.00 77.06 500 ALA A C 1
ATOM 3919 O O . ALA A 1 500 ? 30.991 -8.592 -24.977 1.00 77.06 500 ALA A O 1
ATOM 3920 N N . VAL A 1 501 ? 32.184 -6.797 -24.382 1.00 78.12 501 VAL A N 1
ATOM 3921 C CA . VAL A 1 501 ? 31.548 -6.679 -23.054 1.00 78.12 501 VAL A CA 1
ATOM 3922 C C . VAL A 1 501 ? 30.062 -6.322 -23.160 1.00 78.12 501 VAL A C 1
ATOM 3924 O O . VAL A 1 501 ? 29.258 -6.777 -22.342 1.00 78.12 501 VAL A O 1
ATOM 3927 N N . LYS A 1 502 ? 29.675 -5.495 -24.136 1.00 72.81 502 LYS A N 1
ATOM 3928 C CA . LYS A 1 502 ? 28.271 -5.131 -24.370 1.00 72.81 502 LYS A CA 1
ATOM 3929 C C . LYS A 1 502 ? 27.446 -6.365 -24.747 1.00 72.81 502 LYS A C 1
ATOM 3931 O O . LYS A 1 502 ? 26.378 -6.568 -24.166 1.00 72.81 502 LYS A O 1
ATOM 3936 N N . ASP A 1 503 ? 27.973 -7.202 -25.631 1.00 71.88 503 ASP A N 1
ATOM 3937 C CA . ASP A 1 503 ? 27.309 -8.428 -26.079 1.00 71.88 503 ASP A CA 1
ATOM 3938 C C . ASP A 1 503 ? 27.162 -9.438 -24.925 1.00 71.88 503 ASP A C 1
ATOM 3940 O O . ASP A 1 503 ? 26.093 -10.025 -24.728 1.00 71.88 503 ASP A O 1
ATOM 3944 N N . GLU A 1 504 ? 28.182 -9.568 -24.066 1.00 66.19 504 GLU A N 1
ATOM 3945 C CA . GLU A 1 504 ? 28.086 -10.384 -22.846 1.00 66.19 504 GLU A CA 1
ATOM 3946 C C . GLU A 1 504 ? 27.003 -9.877 -21.880 1.00 66.19 504 GLU A C 1
ATOM 3948 O O . GLU A 1 504 ? 26.288 -10.671 -21.257 1.00 66.19 504 GLU A O 1
ATOM 3953 N N . GLN A 1 505 ? 26.852 -8.557 -21.738 1.00 65.31 505 GLN A N 1
ATOM 3954 C CA . GLN A 1 505 ? 25.807 -7.986 -20.888 1.00 65.31 505 GLN A CA 1
ATOM 3955 C C . GLN A 1 505 ? 24.410 -8.278 -21.433 1.00 65.31 505 GLN A C 1
ATOM 3957 O O . GLN A 1 505 ? 23.527 -8.635 -20.648 1.00 65.31 505 GLN A O 1
ATOM 3962 N N . GLU A 1 506 ? 24.196 -8.168 -22.745 1.00 65.62 506 GLU A N 1
ATOM 3963 C CA . GLU A 1 506 ? 22.914 -8.528 -23.362 1.00 65.62 506 GLU A CA 1
ATOM 3964 C C . GLU A 1 506 ? 22.577 -10.001 -23.135 1.00 65.62 506 GLU A C 1
ATOM 3966 O O . GLU A 1 506 ? 21.470 -10.317 -22.681 1.00 65.62 506 GLU A O 1
ATOM 3971 N N . TYR A 1 507 ? 23.556 -10.888 -23.313 1.00 68.38 507 TYR A N 1
ATOM 3972 C CA . TYR A 1 507 ? 23.408 -12.308 -23.018 1.00 68.38 507 TYR A CA 1
ATOM 3973 C C . TYR A 1 507 ? 22.993 -12.571 -21.555 1.00 68.38 507 TYR A C 1
ATOM 3975 O O . TYR A 1 507 ? 22.036 -13.309 -21.284 1.00 68.38 507 TYR A O 1
ATOM 3983 N N . ILE A 1 508 ? 23.657 -11.927 -20.585 1.00 66.75 508 ILE A N 1
ATOM 3984 C CA . ILE A 1 508 ? 23.333 -12.078 -19.156 1.00 66.75 508 ILE A CA 1
ATOM 3985 C C . ILE A 1 508 ? 21.906 -11.592 -18.855 1.00 66.75 508 ILE A C 1
ATOM 3987 O O . ILE A 1 508 ? 21.193 -12.223 -18.068 1.00 66.75 508 ILE A O 1
ATOM 3991 N N . VAL A 1 509 ? 21.464 -10.503 -19.489 1.00 73.19 509 VAL A N 1
ATOM 3992 C CA . VAL A 1 509 ? 20.120 -9.934 -19.299 1.00 73.19 509 VAL A CA 1
ATOM 3993 C C . VAL A 1 509 ? 19.032 -10.878 -19.813 1.00 73.19 509 VAL A C 1
ATOM 3995 O O . VAL A 1 509 ? 18.013 -11.057 -19.136 1.00 73.19 509 VAL A O 1
ATOM 3998 N N . VAL A 1 510 ? 19.222 -11.497 -20.983 1.00 65.12 510 VAL A N 1
ATOM 3999 C CA . VAL A 1 510 ? 18.270 -12.479 -21.537 1.00 65.12 510 VAL A CA 1
ATOM 4000 C C . VAL A 1 510 ? 18.168 -13.696 -20.615 1.00 65.12 510 VAL A C 1
ATOM 4002 O O . VAL A 1 510 ? 17.065 -14.090 -20.220 1.00 65.12 510 VAL A O 1
ATOM 4005 N N . ARG A 1 511 ? 19.313 -14.214 -20.157 1.00 74.69 511 ARG A N 1
ATOM 4006 C CA . ARG A 1 511 ? 19.376 -15.325 -19.200 1.00 74.69 511 ARG A CA 1
ATOM 4007 C C . ARG A 1 511 ? 18.679 -14.999 -17.872 1.00 74.69 511 ARG A C 1
ATOM 4009 O O . ARG A 1 511 ? 17.945 -15.836 -17.345 1.00 74.69 511 ARG A O 1
ATOM 4016 N N . GLU A 1 512 ? 18.871 -13.802 -17.310 1.00 65.94 512 GLU A N 1
ATOM 4017 C CA . GLU A 1 512 ? 18.216 -13.388 -16.056 1.00 65.94 512 GLU A CA 1
ATOM 4018 C C . GLU A 1 512 ? 16.686 -13.394 -16.187 1.00 65.94 512 GLU A C 1
ATOM 4020 O O . GLU A 1 512 ? 15.989 -13.859 -15.279 1.00 65.94 512 GLU A O 1
ATOM 4025 N N . ARG A 1 513 ? 16.151 -12.913 -17.322 1.00 66.81 513 ARG A N 1
ATOM 4026 C CA . ARG A 1 513 ? 14.700 -12.885 -17.574 1.00 66.81 513 ARG A CA 1
ATOM 4027 C C . ARG A 1 513 ? 14.096 -14.288 -17.503 1.00 66.81 513 ARG A C 1
ATOM 4029 O O . ARG A 1 513 ? 13.129 -14.482 -16.768 1.00 66.81 513 ARG A O 1
ATOM 4036 N N . GLN A 1 514 ? 14.709 -15.267 -18.168 1.00 65.75 514 GLN A N 1
ATOM 4037 C CA . GLN A 1 514 ? 14.235 -16.656 -18.155 1.00 65.75 514 GLN A CA 1
ATOM 4038 C C . GLN A 1 514 ? 14.305 -17.297 -16.756 1.00 65.75 514 GLN A C 1
ATOM 4040 O O . GLN A 1 514 ? 13.348 -17.942 -16.306 1.00 65.75 514 GLN A O 1
ATOM 4045 N N . HIS A 1 515 ? 15.401 -17.074 -16.015 1.00 67.19 515 HIS A N 1
ATOM 4046 C CA . HIS A 1 515 ? 15.519 -17.557 -14.628 1.00 67.19 515 HIS A CA 1
ATOM 4047 C C . HIS A 1 515 ? 14.464 -16.931 -13.714 1.00 67.19 515 HIS A C 1
ATOM 4049 O O . HIS A 1 515 ? 13.896 -17.609 -12.851 1.00 67.19 515 HIS A O 1
ATOM 4055 N N . ARG A 1 516 ? 14.151 -15.649 -13.919 1.00 71.06 516 ARG A N 1
ATOM 4056 C CA . ARG A 1 516 ? 13.141 -14.935 -13.134 1.00 71.06 516 ARG A CA 1
ATOM 4057 C C . ARG A 1 516 ? 11.733 -15.475 -13.374 1.00 71.06 516 ARG A C 1
ATOM 4059 O O . ARG A 1 516 ? 11.002 -15.679 -12.403 1.00 71.06 516 ARG A O 1
ATOM 4066 N N . ASP A 1 517 ? 11.368 -15.755 -14.620 1.00 68.38 517 ASP A N 1
ATOM 4067 C CA . ASP A 1 517 ? 10.027 -16.239 -14.969 1.00 68.38 517 ASP A CA 1
ATOM 4068 C C . ASP A 1 517 ? 9.777 -17.666 -14.439 1.00 68.38 517 ASP A C 1
ATOM 4070 O O . ASP A 1 517 ? 8.704 -17.983 -13.900 1.00 68.38 517 ASP A O 1
ATOM 4074 N N . THR A 1 518 ? 10.808 -18.515 -14.470 1.00 71.06 518 THR A N 1
ATOM 4075 C CA . THR A 1 518 ? 10.773 -19.862 -13.875 1.00 71.06 518 THR A CA 1
ATOM 4076 C C . THR A 1 518 ? 10.642 -19.801 -12.348 1.00 71.06 518 THR A C 1
ATOM 4078 O O . THR A 1 518 ? 9.834 -20.523 -11.746 1.00 71.06 518 THR A O 1
ATOM 4081 N N . ALA A 1 519 ? 11.372 -18.889 -11.700 1.00 70.19 519 ALA A N 1
ATOM 4082 C CA . ALA A 1 519 ? 11.285 -18.682 -10.258 1.00 70.19 519 ALA A CA 1
ATOM 4083 C C . ALA A 1 519 ? 9.913 -18.127 -9.829 1.00 70.19 519 ALA A C 1
ATOM 4085 O O . ALA A 1 519 ? 9.328 -18.597 -8.847 1.00 70.19 519 ALA A O 1
ATOM 4086 N N . GLU A 1 520 ? 9.356 -17.159 -10.565 1.00 74.56 520 GLU A N 1
ATOM 4087 C CA . GLU A 1 520 ? 8.064 -16.553 -10.233 1.00 74.56 520 GLU A CA 1
ATOM 4088 C C . GLU A 1 520 ? 6.902 -17.542 -10.403 1.00 74.56 520 GLU A C 1
ATOM 4090 O O . GLU A 1 520 ? 6.030 -17.646 -9.528 1.00 74.56 520 GLU A O 1
ATOM 4095 N N . SER A 1 521 ? 6.896 -18.306 -11.498 1.00 72.56 521 SER A N 1
ATOM 4096 C CA . SER A 1 521 ? 5.856 -19.303 -11.753 1.00 72.56 521 SER A CA 1
ATOM 4097 C C . SER A 1 521 ? 5.855 -20.404 -10.685 1.00 72.56 521 SER A C 1
ATOM 4099 O O . SER A 1 521 ? 4.787 -20.724 -10.147 1.00 72.56 521 SER A O 1
ATOM 4101 N N . THR A 1 522 ? 7.031 -20.890 -10.281 1.00 75.44 522 THR A N 1
ATOM 4102 C CA . THR A 1 522 ? 7.194 -21.880 -9.205 1.00 75.44 522 THR A CA 1
ATOM 4103 C C . THR A 1 522 ? 6.733 -21.329 -7.859 1.00 75.44 522 THR A C 1
ATOM 4105 O O . THR A 1 522 ? 5.894 -21.939 -7.189 1.00 75.44 522 THR A O 1
ATOM 4108 N N . ASN A 1 523 ? 7.188 -20.127 -7.494 1.00 78.88 523 ASN A N 1
ATOM 4109 C CA . ASN A 1 523 ? 6.793 -19.463 -6.253 1.00 78.88 523 ASN A CA 1
ATOM 4110 C C . ASN A 1 523 ? 5.266 -19.293 -6.166 1.00 78.88 523 ASN A C 1
ATOM 4112 O O . ASN A 1 523 ? 4.650 -19.581 -5.140 1.00 78.88 523 ASN A O 1
ATOM 4116 N N . SER A 1 524 ? 4.618 -18.902 -7.268 1.00 72.81 524 SER A N 1
ATOM 4117 C CA . SER A 1 524 ? 3.166 -18.710 -7.283 1.00 72.81 524 SER A CA 1
ATOM 4118 C C . SER A 1 524 ? 2.384 -20.002 -7.010 1.00 72.81 524 SER A C 1
ATOM 4120 O O . SER A 1 524 ? 1.400 -19.972 -6.268 1.00 72.81 524 SER A O 1
ATOM 4122 N N . ARG A 1 525 ? 2.833 -21.142 -7.551 1.00 84.31 525 ARG A N 1
ATOM 4123 C CA . ARG A 1 525 ? 2.194 -22.453 -7.344 1.00 84.31 525 ARG A CA 1
ATOM 4124 C C . ARG A 1 525 ? 2.344 -22.919 -5.898 1.00 84.31 525 ARG A C 1
ATOM 4126 O O . ARG A 1 525 ? 1.367 -23.368 -5.302 1.00 84.31 525 ARG A O 1
ATOM 4133 N N . VAL A 1 526 ? 3.537 -22.750 -5.324 1.00 87.94 526 VAL A N 1
ATOM 4134 C CA . VAL A 1 526 ? 3.830 -23.117 -3.930 1.00 87.94 526 VAL A CA 1
ATOM 4135 C C . VAL A 1 526 ? 2.990 -22.289 -2.955 1.00 87.94 526 VAL A C 1
ATOM 4137 O O . VAL A 1 526 ? 2.386 -22.842 -2.035 1.00 87.94 526 VAL A O 1
ATOM 4140 N N . VAL A 1 527 ? 2.878 -20.977 -3.179 1.00 81.00 527 VAL A N 1
ATOM 4141 C CA . VAL A 1 527 ? 2.042 -20.093 -2.349 1.00 81.00 527 VAL A CA 1
ATOM 4142 C C . VAL A 1 527 ? 0.567 -20.505 -2.384 1.00 81.00 527 VAL A C 1
ATOM 4144 O O . VAL A 1 527 ? -0.062 -20.578 -1.328 1.00 81.00 527 VAL A O 1
ATOM 4147 N N . TRP A 1 528 ? 0.007 -20.813 -3.560 1.00 78.19 528 TRP A N 1
ATOM 4148 C CA . TRP A 1 528 ? -1.385 -21.271 -3.672 1.00 78.19 528 TRP A CA 1
ATOM 4149 C C . TRP A 1 528 ? -1.630 -22.595 -2.944 1.00 78.19 528 TRP A C 1
ATOM 4151 O O . TRP A 1 528 ? -2.612 -22.709 -2.208 1.00 78.19 528 TRP A O 1
ATOM 4161 N N . TRP A 1 529 ? -0.717 -23.559 -3.082 1.00 89.81 529 TRP A N 1
ATOM 4162 C CA . TRP A 1 529 ? -0.783 -24.822 -2.344 1.00 89.81 529 TRP A CA 1
ATOM 4163 C C . TRP A 1 529 ? -0.701 -24.619 -0.826 1.00 89.81 529 TRP A C 1
ATOM 4165 O O . TRP A 1 529 ? -1.470 -25.223 -0.078 1.00 89.81 529 TRP A O 1
ATOM 4175 N N . SER A 1 530 ? 0.154 -23.701 -0.372 1.00 80.94 530 SER A N 1
ATOM 4176 C CA . SER A 1 530 ? 0.338 -23.391 1.053 1.00 80.94 530 SER A CA 1
ATOM 4177 C C . SER A 1 530 ? -0.892 -22.698 1.658 1.00 80.94 530 SER A C 1
ATOM 4179 O O . SER A 1 530 ? -1.292 -22.982 2.792 1.00 80.94 530 SER A O 1
ATOM 4181 N N . LEU A 1 531 ? -1.537 -21.809 0.894 1.00 87.38 531 LEU A N 1
ATOM 4182 C CA . LEU A 1 531 ? -2.787 -21.151 1.287 1.00 87.38 531 LEU A CA 1
ATOM 4183 C C . LEU A 1 531 ? -3.948 -22.144 1.395 1.00 87.38 531 LEU A C 1
ATOM 4185 O O . LEU A 1 531 ? -4.694 -22.095 2.374 1.00 87.38 531 LEU A O 1
ATOM 4189 N N . LEU A 1 532 ? -4.079 -23.058 0.429 1.00 91.94 532 LEU A N 1
ATOM 4190 C CA . LEU A 1 532 ? -5.095 -24.110 0.462 1.00 91.94 532 LEU A CA 1
ATOM 4191 C C . LEU A 1 532 ? -4.909 -25.015 1.685 1.00 91.94 532 LEU A C 1
ATOM 4193 O O . LEU A 1 532 ? -5.866 -25.255 2.420 1.00 91.94 532 LEU A O 1
ATOM 4197 N N . GLN A 1 533 ? -3.678 -25.459 1.946 1.00 92.94 533 GLN A N 1
ATOM 4198 C CA . GLN A 1 533 ? -3.358 -26.292 3.106 1.00 92.94 533 GLN A CA 1
ATOM 4199 C C . GLN A 1 533 ? -3.694 -25.588 4.429 1.00 92.94 533 GLN A C 1
ATOM 4201 O O . GLN A 1 533 ? -4.314 -26.179 5.313 1.00 92.94 533 GLN A O 1
ATOM 4206 N N . THR A 1 534 ? -3.342 -24.307 4.554 1.00 90.38 534 THR A N 1
ATOM 4207 C CA . THR A 1 534 ? -3.649 -23.512 5.753 1.00 90.38 534 THR A CA 1
ATOM 4208 C C . THR A 1 534 ? -5.161 -23.362 5.951 1.00 90.38 534 THR A C 1
ATOM 4210 O O . THR A 1 534 ? -5.658 -23.527 7.065 1.00 90.38 534 THR A O 1
ATOM 4213 N N . ALA A 1 535 ? -5.917 -23.100 4.879 1.00 88.00 535 ALA A N 1
ATOM 4214 C CA . ALA A 1 535 ? -7.374 -23.002 4.943 1.00 88.00 535 ALA A CA 1
ATOM 4215 C C . ALA A 1 535 ? -8.026 -24.328 5.369 1.00 88.00 535 ALA A C 1
ATOM 4217 O O . ALA A 1 535 ? -8.948 -24.326 6.186 1.00 88.00 535 ALA A O 1
ATOM 4218 N N . LEU A 1 536 ? -7.513 -25.455 4.869 1.00 95.81 536 LEU A N 1
ATOM 4219 C CA . LEU A 1 536 ? -7.990 -26.787 5.234 1.00 95.81 536 LEU A CA 1
ATOM 4220 C C . LEU A 1 536 ? -7.742 -27.094 6.718 1.00 95.81 536 LEU A C 1
ATOM 4222 O O . LEU A 1 536 ? -8.648 -27.574 7.396 1.00 95.81 536 LEU A O 1
ATOM 4226 N N . LEU A 1 537 ? -6.571 -26.741 7.259 1.00 95.50 537 LEU A N 1
ATOM 4227 C CA . LEU A 1 537 ? -6.287 -26.881 8.694 1.00 95.50 537 LEU A CA 1
ATOM 4228 C C . LEU A 1 537 ? -7.249 -26.055 9.556 1.00 95.50 537 LEU A C 1
ATOM 4230 O O . LEU A 1 537 ? -7.784 -26.561 10.540 1.00 95.50 537 LEU A O 1
ATOM 4234 N N . ILE A 1 538 ? -7.526 -24.806 9.168 1.00 91.81 538 ILE A N 1
ATOM 4235 C CA . ILE A 1 538 ? -8.495 -23.956 9.878 1.00 91.81 538 ILE A CA 1
ATOM 4236 C C . ILE A 1 538 ? -9.893 -24.586 9.841 1.00 91.81 538 ILE A C 1
ATOM 4238 O O . ILE A 1 538 ? -10.567 -24.632 10.870 1.00 91.81 538 ILE A O 1
ATOM 4242 N N . ALA A 1 539 ? -10.322 -25.098 8.685 1.00 91.56 539 ALA A N 1
ATOM 4243 C CA . ALA A 1 539 ? -11.618 -25.756 8.542 1.00 91.56 539 ALA A CA 1
ATOM 4244 C C . ALA A 1 539 ? -11.742 -26.987 9.456 1.00 91.56 539 ALA A C 1
ATOM 4246 O O . ALA A 1 539 ? -12.761 -27.145 10.130 1.00 91.56 539 ALA A O 1
ATOM 4247 N N . VAL A 1 540 ? -10.692 -27.811 9.547 1.00 96.56 540 VAL A N 1
ATOM 4248 C CA . VAL A 1 540 ? -10.649 -28.973 10.450 1.00 96.56 540 VAL A CA 1
ATOM 4249 C C . VAL A 1 540 ? -10.715 -28.539 11.916 1.00 96.56 540 VAL A C 1
ATOM 4251 O O . VAL A 1 540 ? -11.516 -29.088 12.671 1.00 96.56 540 VAL A O 1
ATOM 4254 N N . CYS A 1 541 ? -9.952 -27.521 12.321 1.00 94.94 541 CYS A N 1
ATOM 4255 C CA . CYS A 1 541 ? -10.004 -26.991 13.687 1.00 94.94 541 CYS A CA 1
ATOM 4256 C C . CYS A 1 541 ? -11.407 -26.472 14.051 1.00 94.94 541 CYS A C 1
ATOM 4258 O O . CYS A 1 541 ? -11.918 -26.749 15.137 1.00 94.94 541 CYS A O 1
ATOM 4260 N N . LEU A 1 542 ? -12.064 -25.745 13.140 1.00 91.38 542 LEU A N 1
ATOM 4261 C CA . LEU A 1 542 ? -13.432 -25.256 13.347 1.00 91.38 542 LEU A CA 1
ATOM 4262 C C . LEU A 1 542 ? -14.440 -26.406 13.445 1.00 91.38 542 LEU A C 1
ATOM 4264 O O . LEU A 1 542 ? -15.304 -26.389 14.325 1.00 91.38 542 LEU A O 1
ATOM 4268 N N . TRP A 1 543 ? -14.307 -27.414 12.580 1.00 96.00 543 TRP A N 1
ATOM 4269 C CA . TRP A 1 543 ? -15.137 -28.615 12.611 1.00 96.00 543 TRP A CA 1
ATOM 4270 C C . TRP A 1 543 ? -15.007 -29.362 13.941 1.00 96.00 543 TRP A C 1
ATOM 4272 O O . TRP A 1 543 ? -16.017 -29.701 14.555 1.00 96.00 543 TRP A O 1
ATOM 4282 N N . GLN A 1 544 ? -13.778 -29.563 14.425 1.00 92.88 544 GLN A N 1
ATOM 4283 C CA . GLN A 1 544 ? -13.511 -30.219 15.708 1.00 92.88 544 GLN A CA 1
ATOM 4284 C C . GLN A 1 544 ? -14.190 -29.490 16.873 1.00 92.88 544 GLN A C 1
ATOM 4286 O O . GLN A 1 544 ? -14.850 -30.118 17.702 1.00 92.88 544 GLN A O 1
ATOM 4291 N N . VAL A 1 545 ? -14.090 -28.159 16.919 1.00 92.56 545 VAL A N 1
ATOM 4292 C CA . VAL A 1 545 ? -14.732 -27.353 17.969 1.00 92.56 545 VAL A CA 1
ATOM 4293 C C . VAL A 1 545 ? -16.258 -27.424 17.879 1.00 92.56 545 VAL A C 1
ATOM 4295 O O . VAL A 1 545 ? -16.925 -27.556 18.907 1.00 92.56 545 VAL A O 1
ATOM 4298 N N . PHE A 1 546 ? -16.824 -27.347 16.672 1.00 92.19 546 PHE A N 1
ATOM 4299 C CA . PHE A 1 546 ? -18.268 -27.468 16.464 1.00 92.19 546 PHE A CA 1
ATOM 4300 C C . PHE A 1 546 ? -18.792 -28.838 16.909 1.00 92.19 546 PHE A C 1
ATOM 4302 O O . PHE A 1 546 ? -19.784 -28.911 17.637 1.00 92.19 546 PHE A O 1
ATOM 4309 N N . TYR A 1 547 ? -18.097 -29.908 16.519 1.00 92.19 547 TYR A N 1
ATOM 4310 C CA . TYR A 1 547 ? -18.451 -31.275 16.882 1.00 92.19 547 TYR A CA 1
ATOM 4311 C C . TYR A 1 547 ? -18.437 -31.476 18.401 1.00 92.19 547 TYR A C 1
ATOM 4313 O O . TYR A 1 547 ? -19.421 -31.955 18.961 1.00 92.19 547 TYR A O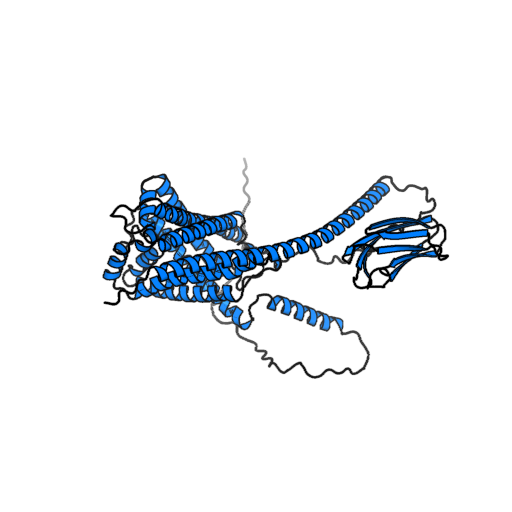 1
ATOM 4321 N N . LEU A 1 548 ? -17.375 -31.031 19.085 1.00 90.31 548 LEU A N 1
ATOM 4322 C CA . LEU A 1 548 ? -17.288 -31.116 20.545 1.00 90.31 548 LEU A CA 1
ATOM 4323 C C . LEU A 1 548 ? -18.395 -30.308 21.234 1.00 90.31 548 LEU A C 1
ATOM 4325 O O . LEU A 1 548 ? -19.043 -30.822 22.143 1.00 90.31 548 LEU A O 1
ATOM 4329 N N . LYS A 1 549 ? -18.677 -29.078 20.783 1.00 84.44 549 LYS A N 1
ATOM 4330 C CA . LYS A 1 549 ? -19.778 -28.277 21.346 1.00 84.44 549 LYS A CA 1
ATOM 4331 C C . LYS A 1 549 ? -21.131 -28.969 21.206 1.00 84.44 549 LYS A C 1
ATOM 4333 O O . LYS A 1 549 ? -21.895 -28.978 22.163 1.00 84.44 549 LYS A O 1
ATOM 4338 N N . ARG A 1 550 ? -21.411 -29.564 20.045 1.00 84.12 550 ARG A N 1
ATOM 4339 C CA . ARG A 1 550 ? -22.675 -30.263 19.786 1.00 84.12 550 ARG A CA 1
ATOM 4340 C C . ARG A 1 550 ? -22.786 -31.586 20.545 1.00 84.12 550 ARG A C 1
ATOM 4342 O O . ARG A 1 550 ? -23.886 -31.962 20.925 1.00 84.12 550 ARG A O 1
ATOM 4349 N N . PHE A 1 551 ? -21.668 -32.272 20.786 1.00 84.19 551 PHE A N 1
ATOM 4350 C CA . PHE A 1 551 ? -21.635 -33.489 21.598 1.00 84.19 551 PHE A CA 1
ATOM 4351 C C . PHE A 1 551 ? -21.951 -33.208 23.078 1.00 84.19 551 PHE A C 1
ATOM 4353 O O . PHE A 1 551 ? -22.677 -33.973 23.704 1.00 84.19 551 PHE A O 1
ATOM 4360 N N . PHE A 1 552 ? -21.455 -32.093 23.630 1.00 82.00 552 PHE A N 1
ATOM 4361 C CA . PHE A 1 552 ? -21.720 -31.695 25.021 1.00 82.00 552 PHE A CA 1
ATOM 4362 C C . PHE A 1 552 ? -23.024 -30.906 25.222 1.00 82.00 552 PHE A C 1
ATOM 4364 O O . PHE A 1 552 ? -23.430 -30.674 26.362 1.00 82.00 552 PHE A O 1
ATOM 4371 N N . GLU A 1 553 ? -23.714 -30.521 24.147 1.00 76.75 553 GLU A N 1
ATOM 4372 C CA . GLU A 1 553 ? -25.063 -29.957 24.206 1.00 76.75 553 GLU A CA 1
ATOM 4373 C C . GLU A 1 553 ? -26.084 -31.080 24.466 1.00 76.75 553 GLU A C 1
ATOM 4375 O O . GLU A 1 553 ? -26.840 -31.509 23.594 1.00 76.75 553 GLU A O 1
ATOM 4380 N N . VAL A 1 554 ? -26.091 -31.597 25.697 1.00 61.78 554 VAL A N 1
ATOM 4381 C CA . VAL A 1 554 ? -27.124 -32.521 26.170 1.00 61.78 554 VAL A CA 1
ATOM 4382 C C . VAL A 1 554 ? -28.443 -31.755 26.202 1.00 61.78 554 VAL A C 1
ATOM 4384 O O . VAL A 1 554 ? -28.646 -30.880 27.048 1.00 61.78 554 VAL A O 1
ATOM 4387 N N . LYS A 1 555 ? -29.360 -32.090 25.290 1.00 62.12 555 LYS A N 1
ATOM 4388 C CA . LYS A 1 555 ? -30.756 -31.659 25.387 1.00 62.12 555 LYS A CA 1
ATOM 4389 C C . LYS A 1 555 ? -31.325 -32.226 26.684 1.00 62.12 555 LYS A C 1
ATOM 4391 O O . LYS A 1 555 ? -31.678 -33.401 26.738 1.00 62.12 555 LYS A O 1
ATOM 4396 N N . ARG A 1 556 ? -31.406 -31.406 27.735 1.00 60.00 556 ARG A N 1
ATOM 4397 C CA . ARG A 1 556 ? -32.266 -31.720 28.876 1.00 60.00 556 ARG A CA 1
ATOM 4398 C C . ARG A 1 556 ? -33.697 -31.697 28.353 1.00 60.00 556 ARG A C 1
ATOM 4400 O O . ARG A 1 556 ? -34.247 -30.628 28.105 1.00 60.00 556 ARG A O 1
ATOM 4407 N N . VAL A 1 557 ? -34.245 -32.880 28.107 1.00 53.31 557 VAL A N 1
ATOM 4408 C CA . VAL A 1 557 ? -35.687 -33.065 27.984 1.00 53.31 557 VAL A CA 1
ATOM 4409 C C . VAL A 1 557 ? -36.217 -32.873 29.403 1.00 53.31 557 VAL A C 1
ATOM 4411 O O . VAL A 1 557 ? -35.864 -33.648 30.290 1.00 53.31 557 VAL A O 1
ATOM 4414 N N . VAL A 1 558 ? -36.897 -31.745 29.618 1.00 48.56 558 VAL A N 1
ATOM 4415 C CA . VAL A 1 558 ? -37.616 -31.423 30.860 1.00 48.56 558 VAL A CA 1
ATOM 4416 C C . VAL A 1 558 ? -38.843 -32.311 30.965 1.00 48.56 558 VAL A C 1
ATOM 4418 O O . VAL A 1 558 ? -39.493 -32.499 29.910 1.00 48.56 558 VAL A O 1
#

Secondary structure (DSSP, 8-state):
------PPP-----------------------------SS----------S--HHHHHHHHHHHHHHHHHHTTSS-HHHHHHHHHHHHHHHHHHHHHHHHHHHHHHHHHTT---GGG-TT--SHHHHHHHHHHSTTTHHHHHHHHHHHHHHHHHHHHHHHHHTTT--TTS-HHHHHIIIIIHHHHHHHHHHHHHHHHHHHHHS-HHHHHHHHHS--S-HHHHHSHHHHHHHHHHHHHHHHHHHHHHHHHHH-TTGGGBGGGSTT-S-HHHHHHHHHHHHHHHHHHHHHHHHHHHHHHHHHHSPPPTT---HHHHHHHHHHTSHHHHHHHHHHHHHHHHHHHHHHHHHHHB-SSPPPGGGS---------TT-------S-EEEEE-TT-EEEEEEEE-TT-EEEEEEEEEESTTS-EEEEEE-TTS-EEEEEEEESEEEEEEE-SSSEEEEEEEE-TT-SS--EEEEEEEE----------S---HHHHHHHHHHHHHHHHHHHHHHHHHHHHHHHHHHHHHHHHHHHHHHHHHHHHHHHHHHHHHHHHHHH------

pLDDT: mean 72.0, std 20.78, range [23.27, 96.88]

Sequence (558 aa):
MYADTSTPKYPRPTASWSAHFRKMNPFQHHARVNDVDLEKQAQPRDIGGNQQGGDLEGSLEQQKENAKERTTSGVKRKHERALRWLGRVGFFAKAVVYGIIGALTIANIAGWSAPNGSSGNESPAGVFLLIGGVPKVGRGLLVAMACGLIIYIIWRFWEAITGQGQDATFGKAKNFFRYRLSPFVSGCVYTAYLYYIIRMIFETSDQQQQSVSGKSFPNSWRDSAFGRFGLVLCGVAFAIAFLTQIVNAIGGGFRVDLKTSEPDFRPIWLKHFVHISGRIGFLGRAMLFGTVSVFMWDALAKPLESGQQNIVAAAITNLNTNAGGKFFLVFLGVCLIIYAIFALLNCKYKYFPTPPPTRHPKRGHNEPEPGALDHDRNPGAEEQLPPNGKECFFEDLERGDKLTVTYQVGDGGNLDIDFWMMNPVDHVIATATRESTGTYNIEAELDGRYTYCFSNMMSSVSEKWVSFNVHGLQHPIPDASEHIDPLEREIRDLADSISAVKDEQEYIVVRERQHRDTAESTNSRVVWWSLLQTALLIAVCLWQVFYLKRFFEVKRVV